Protein AF-A0A350ICM4-F1 (afdb_monomer)

Structure (mmCIF, N/CA/C/O backbone):
data_AF-A0A350ICM4-F1
#
_entry.id   AF-A0A350ICM4-F1
#
loop_
_atom_site.group_PDB
_atom_site.id
_atom_site.type_symbol
_atom_site.label_atom_id
_atom_site.label_alt_id
_atom_site.label_comp_id
_atom_site.label_asym_id
_atom_site.label_entity_id
_atom_site.label_seq_id
_atom_site.pdbx_PDB_ins_code
_atom_site.Cartn_x
_atom_site.Cartn_y
_atom_site.Cartn_z
_atom_site.occupancy
_atom_site.B_iso_or_equiv
_atom_site.auth_seq_id
_atom_site.auth_comp_id
_atom_site.auth_asym_id
_atom_site.auth_atom_id
_atom_site.pdbx_PDB_model_num
ATOM 1 N N . MET A 1 1 ? -28.868 -11.718 32.045 1.00 88.50 1 MET A N 1
ATOM 2 C CA . MET A 1 1 ? -27.814 -10.739 31.745 1.00 88.50 1 MET A CA 1
ATOM 3 C C . MET A 1 1 ? -28.045 -10.267 30.324 1.00 88.50 1 MET A C 1
ATOM 5 O O . MET A 1 1 ? -28.201 -11.115 29.454 1.00 88.50 1 MET A O 1
ATOM 9 N N . LYS A 1 2 ? -28.201 -8.962 30.110 1.00 96.75 2 LYS A N 1
ATOM 10 C CA . LYS A 1 2 ? -28.384 -8.350 28.793 1.00 96.75 2 LYS A CA 1
ATOM 11 C C . LYS A 1 2 ? -27.023 -7.956 28.236 1.00 96.75 2 LYS A C 1
ATOM 13 O O . LYS A 1 2 ? -26.330 -7.151 28.850 1.00 96.75 2 LYS A O 1
ATOM 18 N N . ARG A 1 3 ? -26.667 -8.511 27.084 1.00 98.44 3 ARG A N 1
ATOM 19 C CA . ARG A 1 3 ? -25.405 -8.256 26.385 1.00 98.44 3 ARG A CA 1
ATOM 20 C C . ARG A 1 3 ? -25.705 -7.605 25.042 1.00 98.44 3 ARG A C 1
ATOM 22 O O . ARG A 1 3 ? -26.717 -7.952 24.431 1.00 98.44 3 ARG A O 1
ATOM 29 N N . VAL A 1 4 ? -24.846 -6.695 24.596 1.00 98.69 4 VAL A N 1
ATOM 30 C CA . VAL A 1 4 ? -24.949 -6.078 23.267 1.00 98.69 4 VAL A CA 1
ATOM 31 C C . VAL A 1 4 ? -23.573 -5.899 22.640 1.00 98.69 4 VAL A C 1
ATOM 33 O O . VAL A 1 4 ? -22.632 -5.474 23.313 1.00 98.69 4 VAL A O 1
ATOM 36 N N . ILE A 1 5 ? -23.477 -6.194 21.345 1.00 98.75 5 ILE A N 1
ATOM 37 C CA . ILE A 1 5 ? -22.387 -5.753 20.473 1.00 98.75 5 ILE A CA 1
ATOM 38 C C . ILE A 1 5 ? -22.938 -4.638 19.590 1.00 98.75 5 ILE A C 1
ATOM 40 O O . ILE A 1 5 ? -24.036 -4.762 19.047 1.00 98.75 5 ILE A O 1
ATOM 44 N N . PHE A 1 6 ? -22.197 -3.547 19.426 1.00 98.50 6 PHE A N 1
ATOM 45 C CA . PHE A 1 6 ? -22.589 -2.503 18.490 1.00 98.50 6 PHE A CA 1
ATOM 46 C C . PHE A 1 6 ? -21.422 -1.963 17.672 1.00 98.50 6 PHE A C 1
ATOM 48 O O . PHE A 1 6 ? -20.265 -1.997 18.092 1.00 98.50 6 PHE A O 1
ATOM 55 N N . THR A 1 7 ? -21.757 -1.444 16.495 1.00 97.56 7 THR A N 1
ATOM 56 C CA . THR A 1 7 ? -20.834 -0.725 15.616 1.00 97.56 7 THR A CA 1
ATOM 57 C C . THR A 1 7 ? -21.505 0.529 15.063 1.00 97.56 7 THR A C 1
ATOM 59 O O . THR A 1 7 ? -22.733 0.675 15.114 1.00 97.56 7 THR A O 1
ATOM 62 N N . THR A 1 8 ? -20.692 1.448 14.559 1.00 94.19 8 THR A N 1
ATOM 63 C CA . THR A 1 8 ? -21.117 2.761 14.070 1.00 94.19 8 THR A CA 1
ATOM 64 C C . THR A 1 8 ? -20.475 3.034 12.722 1.00 94.19 8 THR A C 1
ATOM 66 O O . THR A 1 8 ? -19.279 2.781 12.558 1.00 94.19 8 THR A O 1
ATOM 69 N N . TYR A 1 9 ? -21.229 3.604 11.791 1.00 92.00 9 TYR A N 1
ATOM 70 C CA . TYR A 1 9 ? -20.679 4.119 10.544 1.00 92.00 9 TYR A CA 1
ATOM 71 C C . TYR A 1 9 ? -21.464 5.353 10.098 1.00 92.00 9 TYR A C 1
ATOM 73 O O . TYR A 1 9 ? -22.692 5.363 10.151 1.00 92.00 9 TYR A O 1
ATOM 81 N N . ASP A 1 10 ? -20.762 6.387 9.656 1.00 87.50 10 ASP A N 1
ATOM 82 C CA . ASP A 1 10 ? -21.366 7.610 9.139 1.00 87.50 10 ASP A CA 1
ATOM 83 C C . ASP A 1 10 ? -20.691 7.952 7.804 1.00 87.50 10 ASP A C 1
ATOM 85 O O . ASP A 1 10 ? -19.460 7.915 7.688 1.00 87.50 10 ASP A O 1
ATOM 89 N N . ASP A 1 11 ? -21.505 8.272 6.801 1.00 83.44 11 ASP A N 1
ATOM 90 C CA . ASP A 1 11 ? -21.058 8.697 5.479 1.00 83.44 11 ASP A CA 1
ATOM 91 C C . ASP A 1 11 ? -20.557 10.134 5.582 1.00 83.44 11 ASP A C 1
ATOM 93 O O . ASP A 1 11 ? -21.331 11.090 5.641 1.00 83.44 11 ASP A O 1
ATOM 97 N N . ILE A 1 12 ? -19.240 10.283 5.642 1.00 74.19 12 ILE A N 1
ATOM 98 C CA . ILE A 1 12 ? -18.583 11.583 5.752 1.00 74.19 12 ILE A CA 1
ATOM 99 C C . ILE A 1 12 ? -17.691 11.744 4.539 1.00 74.19 12 ILE A C 1
ATOM 101 O O . ILE A 1 12 ? -16.896 10.853 4.223 1.00 74.19 12 ILE A O 1
ATOM 105 N N . GLU A 1 13 ? -17.796 12.896 3.882 1.00 66.62 13 GLU A N 1
ATOM 106 C CA . GLU A 1 13 ? -16.831 13.285 2.864 1.00 66.62 13 GLU A CA 1
ATOM 107 C C . GLU A 1 13 ? -15.455 13.411 3.525 1.00 66.62 13 GLU A C 1
ATOM 109 O O . GLU A 1 13 ? -15.197 14.297 4.340 1.00 66.62 13 GLU A O 1
ATOM 114 N N . LYS A 1 14 ? -14.560 12.472 3.216 1.00 65.44 14 LYS A N 1
ATOM 115 C CA . LYS A 1 14 ? -13.170 12.563 3.655 1.00 65.44 14 LYS A CA 1
ATOM 116 C C . LYS A 1 14 ? -12.426 13.475 2.694 1.00 65.44 14 LYS A C 1
ATOM 118 O O . LYS A 1 14 ? -12.519 13.295 1.482 1.00 65.44 14 LYS A O 1
ATOM 123 N N . GLU A 1 15 ? -11.647 14.404 3.238 1.00 58.69 15 GLU A N 1
ATOM 124 C CA . GLU A 1 15 ? -10.724 15.204 2.435 1.00 58.69 15 GLU A CA 1
ATOM 125 C C . GLU A 1 15 ? -9.797 14.294 1.615 1.00 58.69 15 GLU A C 1
ATOM 127 O O . GLU A 1 15 ? -9.316 13.259 2.103 1.00 58.69 15 GLU A O 1
ATOM 132 N N . HIS A 1 16 ? -9.538 14.697 0.369 1.00 55.03 16 HIS A N 1
ATOM 133 C CA . HIS A 1 16 ? -8.522 14.073 -0.469 1.00 55.03 16 HIS A CA 1
ATOM 134 C C . HIS A 1 16 ? -7.163 14.189 0.224 1.00 55.03 16 HIS A C 1
ATOM 136 O O . HIS A 1 16 ? -6.683 15.290 0.488 1.00 55.03 16 HIS A O 1
ATOM 142 N N . ASP A 1 17 ? -6.539 13.055 0.536 1.00 61.69 17 ASP A N 1
ATOM 143 C CA . ASP A 1 17 ? -5.204 13.026 1.113 1.00 61.69 17 ASP A CA 1
ATOM 144 C C . ASP A 1 17 ? -4.137 12.844 0.033 1.00 61.69 17 ASP A C 1
ATOM 146 O O . ASP A 1 17 ? -4.328 12.131 -0.949 1.00 61.69 17 ASP A O 1
ATOM 150 N N . GLN A 1 18 ? -2.972 13.461 0.249 1.00 50.59 18 GLN A N 1
ATOM 151 C CA . GLN A 1 18 ? -1.823 13.425 -0.667 1.00 50.59 18 GLN A CA 1
ATOM 152 C C . GLN A 1 18 ? -1.371 11.994 -1.026 1.00 50.59 18 GLN A C 1
ATOM 154 O O . GLN A 1 18 ? -0.767 11.778 -2.072 1.00 50.59 18 GLN A O 1
ATOM 159 N N . TRP A 1 19 ? -1.673 11.017 -0.166 1.00 56.88 19 TRP A N 1
ATOM 160 C CA . TRP A 1 19 ? -1.297 9.608 -0.316 1.00 56.88 19 TRP A CA 1
ATOM 161 C C . TRP A 1 19 ? -2.463 8.708 -0.732 1.00 56.88 19 TRP A C 1
ATOM 163 O O . TRP A 1 19 ? -2.304 7.492 -0.791 1.00 56.88 19 TRP A O 1
ATOM 173 N N . SER A 1 20 ? -3.634 9.293 -1.001 1.00 66.06 20 SER A N 1
ATOM 174 C CA . SER A 1 20 ? -4.852 8.592 -1.420 1.00 66.06 20 SER A CA 1
ATOM 175 C C . SER A 1 20 ? -5.294 7.436 -0.506 1.00 66.06 20 SER A C 1
ATOM 177 O O . SER A 1 20 ? -6.079 6.569 -0.906 1.00 66.06 20 SER A O 1
ATOM 179 N N . ALA A 1 21 ? -4.825 7.408 0.743 1.00 68.94 21 ALA A N 1
ATOM 180 C CA . ALA A 1 21 ? -5.188 6.393 1.719 1.00 68.94 21 ALA A CA 1
ATOM 181 C C . ALA A 1 21 ? -6.651 6.555 2.152 1.00 68.94 21 ALA A C 1
ATOM 183 O O . ALA A 1 21 ? -7.325 5.558 2.421 1.00 68.94 21 ALA A O 1
ATOM 184 N N . ASN A 1 22 ? -7.176 7.786 2.161 1.00 80.19 22 ASN A N 1
ATOM 185 C CA . ASN A 1 22 ? -8.592 8.039 2.417 1.00 80.19 22 ASN A CA 1
ATOM 186 C C . ASN A 1 22 ? -9.475 7.521 1.279 1.00 80.19 22 ASN A C 1
ATOM 188 O O . ASN A 1 22 ? -10.556 6.997 1.561 1.00 80.19 22 ASN A O 1
ATOM 192 N N . TYR A 1 23 ? -9.013 7.625 0.026 1.00 86.00 23 TYR A N 1
ATOM 193 C CA . TYR A 1 23 ? -9.729 7.094 -1.134 1.00 86.00 23 TYR A CA 1
ATOM 194 C C . TYR A 1 23 ? -9.861 5.573 -1.035 1.00 86.00 23 TYR A C 1
ATOM 196 O O . TYR A 1 23 ? -10.979 5.066 -0.954 1.00 86.00 23 TYR A O 1
ATOM 204 N N . PHE A 1 24 ? -8.739 4.850 -0.920 1.00 90.75 24 PHE A N 1
ATOM 205 C CA . PHE A 1 24 ? -8.765 3.388 -0.809 1.00 90.75 24 PHE A CA 1
ATOM 206 C C . PHE A 1 24 ? -9.613 2.910 0.375 1.00 90.75 24 PHE A C 1
ATOM 208 O O . PHE A 1 24 ? -10.445 2.020 0.225 1.00 90.75 24 PHE A O 1
ATOM 215 N N . ALA A 1 25 ? -9.435 3.514 1.556 1.00 90.12 25 ALA A N 1
ATOM 216 C CA . ALA A 1 25 ? -10.177 3.116 2.748 1.00 90.12 25 ALA A CA 1
ATOM 217 C C . ALA A 1 25 ? -11.694 3.307 2.593 1.00 90.12 25 ALA A C 1
ATOM 219 O O . ALA A 1 25 ? -12.463 2.541 3.165 1.00 90.12 25 ALA A O 1
ATOM 220 N N . THR A 1 26 ? -12.127 4.332 1.859 1.00 90.44 26 THR A N 1
ATOM 221 C CA . THR A 1 26 ? -13.552 4.598 1.619 1.00 90.44 26 THR A CA 1
ATOM 222 C C . THR A 1 26 ? -14.121 3.617 0.605 1.00 90.44 26 THR A C 1
ATOM 224 O O . THR A 1 26 ? -15.107 2.952 0.902 1.00 90.44 26 THR A O 1
ATOM 227 N N . GLU A 1 27 ? -13.449 3.444 -0.532 1.00 93.25 27 GLU A N 1
ATOM 228 C CA . GLU A 1 27 ? -13.883 2.505 -1.568 1.00 93.25 27 GLU A CA 1
ATOM 229 C C . GLU A 1 27 ? -13.909 1.057 -1.059 1.00 93.25 27 GLU A C 1
ATOM 231 O O . GLU A 1 27 ? -14.878 0.345 -1.304 1.00 93.25 27 GLU A O 1
ATOM 236 N N . SER A 1 28 ? -12.908 0.654 -0.269 1.00 94.94 28 SER A N 1
ATOM 237 C CA . SER A 1 28 ? -12.851 -0.692 0.306 1.00 94.94 28 SER A CA 1
ATOM 238 C C . SER A 1 28 ? -13.970 -0.929 1.324 1.00 94.94 28 SER A C 1
ATOM 240 O O . SER A 1 28 ? -14.621 -1.971 1.305 1.00 94.94 28 SER A O 1
ATOM 242 N N . VAL A 1 29 ? -14.269 0.040 2.200 1.00 95.12 29 VAL A N 1
ATOM 243 C CA . VAL A 1 29 ? -15.425 -0.103 3.102 1.00 95.12 29 VAL A CA 1
ATOM 244 C C . VAL A 1 29 ? -16.727 -0.173 2.308 1.00 95.12 29 VAL A C 1
ATOM 246 O O . VAL A 1 29 ? -17.555 -1.013 2.634 1.00 95.12 29 VAL A O 1
ATOM 249 N N . ASN A 1 30 ? -16.891 0.635 1.258 1.00 95.00 30 ASN A N 1
ATOM 250 C CA . ASN A 1 30 ? -18.079 0.592 0.403 1.00 95.00 30 ASN A CA 1
ATOM 251 C C . ASN A 1 30 ? -18.241 -0.771 -0.286 1.00 95.00 30 ASN A C 1
ATOM 253 O O . ASN A 1 30 ? -19.344 -1.308 -0.327 1.00 95.00 30 ASN A O 1
ATOM 257 N N . GLU A 1 31 ? -17.152 -1.356 -0.789 1.00 96.50 31 GLU A N 1
ATOM 258 C CA . GLU A 1 31 ? -17.175 -2.668 -1.444 1.00 96.50 31 GLU A CA 1
ATOM 259 C C . GLU A 1 31 ? -17.567 -3.798 -0.479 1.00 96.50 31 GLU A C 1
ATOM 261 O O . GLU A 1 31 ? -18.327 -4.696 -0.846 1.00 96.50 31 GLU A O 1
ATOM 266 N N . TYR A 1 32 ? -17.075 -3.754 0.762 1.00 97.75 32 TYR A N 1
ATOM 267 C CA . TYR A 1 32 ? -17.296 -4.811 1.754 1.00 97.75 32 TYR A CA 1
ATOM 268 C C . TYR A 1 32 ? -18.386 -4.488 2.779 1.00 97.75 32 TYR A C 1
ATOM 270 O O . TYR A 1 32 ? -18.588 -5.282 3.699 1.00 97.75 32 TYR A O 1
ATOM 278 N N . PHE A 1 33 ? -19.100 -3.371 2.635 1.00 97.62 33 PHE A N 1
ATOM 279 C CA . PHE A 1 33 ? -20.002 -2.824 3.651 1.00 97.62 33 PHE A CA 1
ATOM 280 C C . PHE A 1 33 ? -20.973 -3.875 4.202 1.00 97.62 33 PHE A C 1
ATOM 282 O O . PHE A 1 33 ? -20.944 -4.193 5.392 1.00 97.62 33 PHE A O 1
ATOM 289 N N . ASP A 1 34 ? -21.754 -4.501 3.320 1.00 97.75 34 ASP A N 1
ATOM 290 C CA . ASP A 1 34 ? -22.758 -5.497 3.703 1.00 97.75 34 ASP A CA 1
ATOM 291 C C . ASP A 1 34 ? -22.134 -6.728 4.371 1.00 97.75 34 ASP A C 1
ATOM 293 O O . ASP A 1 34 ? -22.703 -7.291 5.307 1.00 97.75 34 ASP A O 1
ATOM 297 N N . ARG A 1 35 ? -20.938 -7.142 3.938 1.00 98.06 35 ARG A N 1
ATOM 298 C CA . ARG A 1 35 ? -20.228 -8.302 4.504 1.00 98.06 35 ARG A CA 1
ATOM 299 C C . ARG A 1 35 ? -19.641 -7.992 5.873 1.00 98.06 35 ARG A C 1
ATOM 301 O O . ARG A 1 35 ? -19.664 -8.851 6.748 1.00 98.06 35 ARG A O 1
ATOM 308 N N . LEU A 1 36 ? -19.149 -6.771 6.074 1.00 98.31 36 LEU A N 1
ATOM 309 C CA . LEU A 1 36 ? -18.655 -6.294 7.364 1.00 98.31 36 LEU A CA 1
ATOM 310 C C . LEU A 1 36 ? -19.781 -6.196 8.397 1.00 98.31 36 LEU A C 1
ATOM 312 O O . LEU A 1 36 ? -19.540 -6.503 9.565 1.00 98.31 36 LEU A O 1
ATOM 316 N N . ILE A 1 37 ? -20.986 -5.787 7.988 1.00 98.19 37 ILE A N 1
ATOM 317 C CA . ILE A 1 37 ? -22.172 -5.797 8.857 1.00 98.19 37 ILE A CA 1
ATOM 318 C C . ILE A 1 37 ? -22.631 -7.230 9.117 1.00 98.19 37 ILE A C 1
ATOM 320 O O . ILE A 1 37 ? -22.765 -7.617 10.277 1.00 98.19 37 ILE A O 1
ATOM 324 N N . SER A 1 38 ? -22.781 -8.037 8.063 1.00 98.19 38 SER A N 1
ATOM 325 C CA . SER A 1 38 ? -23.228 -9.432 8.175 1.00 98.19 38 SER A CA 1
ATOM 326 C C . SER A 1 38 ? -22.311 -10.255 9.078 1.00 98.19 38 SER A C 1
ATOM 328 O O . SER A 1 38 ? -22.803 -11.017 9.896 1.00 98.19 38 SER A O 1
ATOM 330 N N . ASN A 1 39 ? -20.989 -10.059 9.007 1.00 98.38 39 ASN A N 1
ATOM 331 C CA . ASN A 1 39 ? -20.032 -10.735 9.886 1.00 98.38 39 ASN A CA 1
ATOM 332 C C . ASN A 1 39 ? -20.280 -10.429 11.375 1.00 98.38 39 ASN A C 1
ATOM 334 O O . ASN A 1 39 ? -20.272 -11.338 12.204 1.00 98.38 39 ASN A O 1
ATOM 338 N N . LYS A 1 40 ? -20.526 -9.158 11.718 1.00 98.44 40 LYS A N 1
ATOM 339 C CA . LYS A 1 40 ? -20.795 -8.740 13.103 1.00 98.44 40 LYS A CA 1
ATOM 340 C C . LYS A 1 40 ? -22.162 -9.236 13.575 1.00 98.44 40 LYS A C 1
ATOM 342 O O . LYS A 1 40 ? -22.288 -9.691 14.710 1.00 98.44 40 LYS A O 1
ATOM 347 N N . GLU A 1 41 ? -23.167 -9.168 12.704 1.00 98.25 41 GLU A N 1
ATOM 348 C CA . GLU A 1 41 ? -24.522 -9.630 12.994 1.00 98.25 41 GLU A CA 1
ATOM 349 C C . GLU A 1 41 ? -24.583 -11.153 13.176 1.00 98.25 41 GLU A C 1
ATOM 351 O O . GLU A 1 41 ? -25.175 -11.629 14.143 1.00 98.25 41 GLU A O 1
ATOM 356 N N . GLU A 1 42 ? -23.939 -11.919 12.293 1.00 98.38 42 GLU A N 1
ATOM 357 C CA . GLU A 1 42 ? -23.845 -13.377 12.379 1.00 98.38 42 GLU A CA 1
ATOM 358 C C . GLU A 1 42 ? -23.143 -13.800 13.668 1.00 98.38 42 GLU A C 1
ATOM 360 O O . GLU A 1 42 ? -23.698 -14.597 14.429 1.00 98.38 42 GLU A O 1
ATOM 365 N N . TYR A 1 43 ? -21.976 -13.214 13.961 1.00 98.62 43 TYR A N 1
ATOM 366 C CA . TYR A 1 43 ? -21.252 -13.495 15.195 1.00 98.62 43 TYR A CA 1
ATOM 367 C C . TYR A 1 43 ? -22.121 -13.248 16.429 1.00 98.62 43 TYR A C 1
ATOM 369 O O . TYR A 1 43 ? -22.359 -14.165 17.215 1.00 98.62 43 TYR A O 1
ATOM 377 N N . ALA A 1 44 ? -22.646 -12.030 16.570 1.00 98.38 44 ALA A N 1
ATOM 378 C CA . ALA A 1 44 ? -23.425 -11.632 17.732 1.00 98.38 44 ALA A CA 1
ATOM 379 C C . ALA A 1 44 ? -24.725 -12.442 17.861 1.00 98.38 44 ALA A C 1
ATOM 381 O O . ALA A 1 44 ? -24.912 -13.156 18.847 1.00 98.38 44 ALA A O 1
ATOM 382 N N . ASN A 1 45 ? -25.610 -12.368 16.864 1.00 97.06 45 ASN A N 1
ATOM 383 C CA . ASN A 1 45 ? -26.964 -12.907 16.969 1.00 97.06 45 ASN A CA 1
ATOM 384 C C . ASN A 1 45 ? -26.989 -14.434 16.824 1.00 97.06 45 ASN A C 1
ATOM 386 O O . ASN A 1 45 ? -27.730 -15.100 17.548 1.00 97.06 45 ASN A O 1
ATOM 390 N N . SER A 1 46 ? -26.206 -14.991 15.893 1.00 95.69 46 SER A N 1
ATOM 391 C CA . SER A 1 46 ? -26.315 -16.406 15.508 1.00 95.69 46 SER A CA 1
ATOM 392 C C . SER A 1 46 ? -25.332 -17.305 16.250 1.00 95.69 46 SER A C 1
ATOM 394 O O . SER A 1 46 ? -25.722 -18.395 16.668 1.00 95.69 46 SER A O 1
ATOM 396 N N . LEU A 1 47 ? -24.082 -16.867 16.436 1.00 96.69 47 LEU A N 1
ATOM 397 C CA . LEU A 1 47 ? -23.042 -17.708 17.040 1.00 96.69 47 LEU A CA 1
ATOM 398 C C . LEU A 1 47 ? -23.032 -17.616 18.567 1.00 96.69 47 LEU A C 1
ATOM 400 O O . LEU A 1 47 ? -22.906 -18.640 19.238 1.00 96.69 47 LEU A O 1
ATOM 404 N N . ILE A 1 48 ? -23.212 -16.415 19.129 1.00 97.81 48 ILE A N 1
ATOM 405 C CA . ILE A 1 48 ? -23.066 -16.205 20.580 1.00 97.81 48 ILE A CA 1
ATOM 406 C C . ILE A 1 48 ? -24.353 -15.754 21.290 1.00 97.81 48 ILE A C 1
ATOM 408 O O . ILE A 1 48 ? -24.351 -15.618 22.515 1.00 97.81 48 ILE A O 1
ATOM 412 N N . ASN A 1 49 ? -25.460 -15.589 20.552 1.00 96.62 49 ASN A N 1
ATOM 413 C CA . ASN A 1 49 ? -26.790 -15.219 21.060 1.00 96.62 49 ASN A CA 1
ATOM 414 C C . ASN A 1 49 ? -26.788 -13.921 21.900 1.00 96.62 49 ASN A C 1
ATOM 416 O O . ASN A 1 49 ? -27.319 -13.853 23.013 1.00 96.62 49 ASN A O 1
ATOM 420 N N . VAL A 1 50 ? -26.158 -12.889 21.348 1.00 97.50 50 VAL A N 1
ATOM 421 C CA . VAL A 1 50 ? -26.029 -11.531 21.882 1.00 97.50 50 VAL A CA 1
ATOM 422 C C . VAL A 1 50 ? -26.669 -10.560 20.893 1.00 97.50 50 VAL A C 1
ATOM 424 O O . VAL A 1 50 ? -26.556 -10.747 19.689 1.00 97.50 50 VAL A O 1
ATOM 427 N N . GLU A 1 51 ? -27.336 -9.515 21.384 1.00 97.94 51 GLU A N 1
ATOM 428 C CA . GLU A 1 51 ? -27.971 -8.527 20.506 1.00 97.94 51 GLU A CA 1
ATOM 429 C C . GLU A 1 51 ? -26.921 -7.722 19.729 1.00 97.94 51 GLU A C 1
ATOM 431 O O . GLU A 1 51 ? -25.984 -7.182 20.323 1.00 97.94 51 GLU A O 1
ATOM 436 N N . PHE A 1 52 ? -27.105 -7.596 18.416 1.00 98.50 52 PHE A N 1
ATOM 437 C CA . PHE A 1 52 ? -26.333 -6.681 17.579 1.00 98.50 52 PHE A CA 1
ATOM 438 C C . PHE A 1 52 ? -27.090 -5.380 17.299 1.00 98.50 52 PHE A C 1
ATOM 440 O O . PHE A 1 52 ? -28.256 -5.405 16.901 1.00 98.50 52 PHE A O 1
ATOM 447 N N . LYS A 1 53 ? -26.411 -4.236 17.445 1.00 98.44 53 LYS A N 1
ATOM 448 C CA . LYS A 1 53 ? -26.925 -2.925 17.024 1.00 98.44 53 LYS A CA 1
ATOM 449 C C . LYS A 1 53 ? -25.985 -2.249 16.036 1.00 98.44 53 LYS A C 1
ATOM 451 O O . LYS A 1 53 ? -24.812 -2.028 16.331 1.00 98.44 53 LYS A O 1
ATOM 456 N N . PHE A 1 54 ? -26.529 -1.841 14.896 1.00 97.69 54 PHE A N 1
ATOM 457 C CA . PHE A 1 54 ? -25.819 -1.020 13.924 1.00 97.69 54 PHE A CA 1
ATOM 458 C C . PHE A 1 54 ? -26.387 0.400 13.900 1.00 97.69 54 PHE A C 1
ATOM 460 O O . PHE A 1 54 ? -27.581 0.596 13.673 1.00 97.69 54 PHE A O 1
ATOM 467 N N . PHE A 1 55 ? -25.525 1.384 14.143 1.00 95.75 55 PHE A N 1
ATOM 468 C CA . PHE A 1 55 ? -25.862 2.804 14.094 1.00 95.75 55 PHE A CA 1
ATOM 469 C C . PHE A 1 55 ? -25.278 3.416 12.819 1.00 95.75 55 PHE A C 1
ATOM 471 O O . PHE A 1 55 ? -24.065 3.598 12.720 1.00 95.75 55 PHE A O 1
ATOM 478 N N . TYR A 1 56 ? -26.145 3.70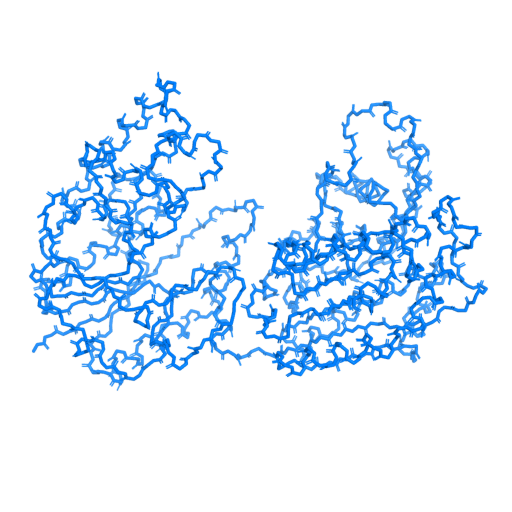5 11.846 1.00 93.69 56 TYR A N 1
ATOM 479 C CA . TYR A 1 56 ? -25.760 4.223 10.533 1.00 93.69 56 TYR A CA 1
ATOM 480 C C . TYR A 1 56 ? -26.299 5.635 10.305 1.00 93.69 56 TYR A C 1
ATOM 482 O O . TYR A 1 56 ? -27.516 5.838 10.354 1.00 93.69 56 TYR A O 1
ATOM 490 N N . ASN A 1 57 ? -25.417 6.604 10.039 1.00 90.19 57 ASN A N 1
ATOM 491 C CA . ASN A 1 57 ? -25.782 8.010 9.806 1.00 90.19 57 ASN A CA 1
ATOM 492 C C . ASN A 1 57 ? -26.635 8.626 10.935 1.00 90.19 57 ASN A C 1
ATOM 494 O O . ASN A 1 57 ? -27.546 9.435 10.697 1.00 90.19 57 ASN A O 1
ATOM 498 N N . THR A 1 58 ? -26.367 8.216 12.178 1.00 89.31 58 THR A N 1
ATOM 499 C CA . THR A 1 58 ? -27.077 8.684 13.378 1.00 89.31 58 THR A CA 1
ATOM 500 C C . THR A 1 58 ? -26.283 9.730 14.161 1.00 89.31 58 THR A C 1
ATOM 502 O O . THR A 1 58 ? -26.833 10.345 15.073 1.00 89.31 58 THR A O 1
ATOM 505 N N . MET A 1 59 ? -25.021 10.000 13.794 1.00 84.25 59 MET A N 1
ATOM 506 C CA . MET A 1 59 ? -24.192 11.018 14.453 1.00 84.25 59 MET A CA 1
ATOM 507 C C . MET A 1 59 ? -24.731 12.443 14.269 1.00 84.25 59 MET A C 1
ATOM 509 O O . MET A 1 59 ? -24.495 13.300 15.115 1.00 84.25 59 MET A O 1
ATOM 513 N N . LYS A 1 60 ? -25.509 12.707 13.212 1.00 71.38 60 LYS A N 1
ATOM 514 C CA . LYS A 1 60 ? -26.113 14.025 12.930 1.00 71.38 60 LYS A CA 1
ATOM 515 C C . LYS A 1 60 ? -26.902 14.631 14.101 1.00 71.38 60 LYS A C 1
ATOM 517 O O . LYS A 1 60 ? -26.988 15.851 14.195 1.00 71.38 60 LYS A O 1
ATOM 522 N N . ASP A 1 61 ? -27.424 13.793 14.998 1.00 64.94 61 ASP A N 1
ATOM 523 C CA . ASP A 1 61 ? -28.201 14.212 16.169 1.00 64.94 61 ASP A CA 1
ATOM 524 C C . ASP A 1 61 ? -27.331 14.431 17.432 1.00 64.94 61 ASP A C 1
ATOM 526 O O . ASP A 1 61 ? -27.836 14.814 18.487 1.00 64.94 61 ASP A O 1
ATOM 530 N N . PHE A 1 62 ? -26.017 14.199 17.342 1.00 72.38 62 PHE A N 1
ATOM 531 C CA . PHE A 1 62 ? -25.035 14.421 18.402 1.00 72.38 62 PHE A CA 1
ATOM 532 C C . PHE A 1 62 ? -24.378 15.787 18.199 1.00 72.38 62 PHE A C 1
ATOM 534 O O . PHE A 1 62 ? -23.632 15.962 17.246 1.00 72.38 62 PHE A O 1
ATOM 541 N N . ASP A 1 63 ? -24.650 16.776 19.049 1.00 67.00 63 ASP A N 1
ATOM 542 C CA . ASP A 1 63 ? -24.077 18.124 18.916 1.00 67.00 63 ASP A CA 1
ATOM 543 C C . ASP A 1 63 ? -22.938 18.331 19.922 1.00 67.00 63 ASP A C 1
ATOM 545 O O . ASP A 1 63 ? -23.162 18.422 21.130 1.00 67.00 63 ASP A O 1
ATOM 549 N N . VAL A 1 64 ? -21.699 18.353 19.426 1.00 63.88 64 VAL A N 1
ATOM 550 C CA . VAL A 1 64 ? -20.502 18.657 20.217 1.00 63.88 64 VAL A CA 1
ATOM 551 C C . VAL A 1 64 ? -19.684 19.675 19.444 1.00 63.88 64 VAL A C 1
ATOM 553 O O . VAL A 1 64 ? -19.331 19.428 18.287 1.00 63.88 64 VAL A O 1
ATOM 556 N N . ASP A 1 65 ? -19.365 20.788 20.105 1.00 58.72 65 ASP A N 1
ATOM 557 C CA . ASP A 1 65 ? -18.519 21.858 19.578 1.00 58.72 65 ASP A CA 1
ATOM 558 C C . ASP A 1 65 ? -17.076 21.351 19.410 1.00 58.72 65 ASP A C 1
ATOM 560 O O . ASP A 1 65 ? -16.224 21.449 20.294 1.00 58.72 65 ASP A O 1
ATOM 564 N N . THR A 1 66 ? -16.829 20.696 18.277 1.00 57.81 66 THR A N 1
ATOM 565 C CA . THR A 1 66 ? -15.509 20.247 17.839 1.00 57.81 66 THR A CA 1
ATOM 566 C C . THR A 1 66 ? -15.247 20.804 16.446 1.00 57.81 66 THR A C 1
ATOM 568 O O . THR A 1 66 ? -16.139 20.850 15.605 1.00 57.81 66 THR A O 1
ATOM 571 N N . GLN A 1 67 ? -14.008 21.220 16.182 1.00 51.78 67 GLN A N 1
ATOM 572 C CA . GLN A 1 67 ? -13.639 21.878 14.921 1.00 51.78 67 GLN A CA 1
ATOM 573 C C . GLN A 1 67 ? -13.628 20.936 13.695 1.00 51.78 67 GLN A C 1
ATOM 575 O O . GLN A 1 67 ? -13.416 21.417 12.588 1.00 51.78 67 GLN A O 1
ATOM 580 N N . LEU A 1 68 ? -13.806 19.614 13.867 1.00 60.56 68 LEU A N 1
ATOM 581 C CA . LEU A 1 68 ? -13.639 18.600 12.811 1.00 60.56 68 LEU A CA 1
ATOM 582 C C . LEU A 1 68 ? -14.712 17.495 12.907 1.00 60.56 68 LEU A C 1
ATOM 584 O O . LEU A 1 68 ? -14.783 16.786 13.913 1.00 60.56 68 LEU A O 1
ATOM 588 N N . GLU A 1 69 ? -15.483 17.267 11.837 1.00 57.66 69 GLU A N 1
ATOM 589 C CA . GLU A 1 69 ? -16.523 16.216 11.769 1.00 57.66 69 GLU A CA 1
ATOM 590 C C . GLU A 1 69 ? -15.972 14.789 11.957 1.00 57.66 69 GLU A C 1
ATOM 592 O O . GLU A 1 69 ? -16.603 13.935 12.587 1.00 57.66 69 GLU A O 1
ATOM 597 N N . PHE A 1 70 ? -14.747 14.523 11.494 1.00 57.31 70 PHE A N 1
ATOM 598 C CA . PHE A 1 70 ? -14.074 13.243 11.744 1.00 57.31 70 PHE A CA 1
ATOM 599 C C . PHE A 1 70 ? -13.847 12.994 13.243 1.00 57.31 70 PHE A C 1
ATOM 601 O O . PHE A 1 70 ? -14.028 11.879 13.740 1.00 57.31 70 PHE A O 1
ATOM 608 N N . THR A 1 71 ? -13.476 14.037 13.989 1.00 65.75 71 THR A N 1
ATOM 609 C CA . THR A 1 71 ? -13.328 13.956 15.446 1.00 65.75 71 THR A CA 1
ATOM 610 C C . THR A 1 71 ? -14.684 13.672 16.077 1.00 65.75 71 THR A C 1
ATOM 612 O O . THR A 1 71 ? -14.800 12.753 16.879 1.00 65.75 71 THR A O 1
ATOM 615 N N . LYS A 1 72 ? -15.735 14.368 15.636 1.00 72.25 72 LYS A N 1
ATOM 616 C CA . LYS A 1 72 ? -17.114 14.164 16.097 1.00 72.25 72 LYS A CA 1
ATOM 617 C C . LYS A 1 72 ? -17.579 12.703 15.982 1.00 72.25 72 LYS A C 1
ATOM 619 O O . LYS A 1 72 ? -18.135 12.159 16.934 1.00 72.25 72 LYS A O 1
ATOM 624 N N . THR A 1 73 ? -17.252 12.039 14.877 1.00 69.19 73 THR A N 1
ATOM 625 C CA . THR A 1 73 ? -17.578 10.619 14.624 1.00 69.19 73 THR A CA 1
ATOM 626 C C . THR A 1 73 ? -16.863 9.675 15.583 1.00 69.19 73 THR A C 1
ATOM 628 O O . THR A 1 73 ? -17.483 8.815 16.206 1.00 69.19 73 THR A O 1
ATOM 631 N N . ASN A 1 74 ? -15.560 9.883 15.786 1.00 73.50 74 ASN A N 1
ATOM 632 C CA . ASN A 1 74 ? -14.777 9.083 16.731 1.00 73.50 74 ASN A CA 1
ATOM 633 C C . ASN A 1 74 ? -15.193 9.293 18.195 1.00 73.50 74 ASN A C 1
ATOM 635 O O . ASN A 1 74 ? -14.917 8.443 19.039 1.00 73.50 74 ASN A O 1
ATOM 639 N N . LEU A 1 75 ? -15.849 10.410 18.515 1.00 80.50 75 LEU A N 1
ATOM 640 C CA . LEU A 1 75 ? -16.402 10.683 19.844 1.00 80.50 75 LEU A CA 1
ATOM 641 C C . LEU A 1 75 ? -17.804 10.074 20.016 1.00 80.50 75 LEU A C 1
ATOM 643 O O . LEU A 1 75 ? -18.166 9.656 21.118 1.00 80.50 75 LEU A O 1
ATOM 647 N N . TYR A 1 76 ? -18.579 9.985 18.932 1.00 87.75 76 TYR A N 1
ATOM 648 C CA . TYR A 1 76 ? -19.956 9.493 18.943 1.00 87.75 76 TYR A CA 1
ATOM 649 C C . TYR A 1 76 ? -20.073 8.043 19.441 1.00 87.75 76 TYR A C 1
ATOM 651 O O . TYR A 1 76 ? -20.983 7.725 20.209 1.00 87.75 76 TYR A O 1
ATOM 659 N N . LYS A 1 77 ? -19.097 7.179 19.127 1.00 91.94 77 LYS A N 1
ATOM 660 C CA . LYS A 1 77 ? -19.049 5.808 19.670 1.00 91.94 77 LYS A CA 1
ATOM 661 C C . LYS A 1 77 ? -19.041 5.757 21.199 1.00 91.94 77 LYS A C 1
ATOM 663 O O . LYS A 1 77 ? -19.723 4.919 21.786 1.00 91.94 77 LYS A O 1
ATOM 668 N N . HIS A 1 78 ? -18.336 6.676 21.864 1.00 93.50 78 HIS A N 1
ATOM 669 C CA . HIS A 1 78 ? -18.299 6.732 23.327 1.00 93.50 78 HIS A CA 1
ATOM 670 C C . HIS A 1 78 ? -19.631 7.215 23.915 1.00 93.50 78 HIS A C 1
ATOM 672 O O . HIS A 1 78 ? -20.041 6.727 24.969 1.00 93.50 78 HIS A O 1
ATOM 678 N N . HIS A 1 79 ? -20.329 8.128 23.228 1.00 92.00 79 HIS A N 1
ATOM 679 C CA . HIS A 1 79 ? -21.692 8.518 23.594 1.00 92.00 79 HIS A CA 1
ATOM 680 C C . HIS A 1 79 ? -22.642 7.314 23.539 1.00 92.00 79 HIS A C 1
ATOM 682 O O . HIS A 1 79 ? -23.293 7.003 24.536 1.00 92.00 79 HIS A O 1
ATOM 688 N N . LEU A 1 80 ? -22.660 6.587 22.419 1.00 95.38 80 LEU A N 1
ATOM 689 C CA . LEU A 1 80 ? -23.507 5.404 22.254 1.00 95.38 80 LEU A CA 1
ATOM 690 C C . LEU A 1 80 ? -23.180 4.299 23.262 1.00 95.38 80 LEU A C 1
ATOM 692 O O . LEU A 1 80 ? -24.094 3.713 23.841 1.00 95.38 80 LEU A O 1
ATOM 696 N N . MET A 1 81 ? -21.896 4.052 23.538 1.00 96.38 81 MET A N 1
ATOM 697 C CA . MET A 1 81 ? -21.484 3.077 24.553 1.00 96.38 81 MET A CA 1
ATOM 698 C C . MET A 1 81 ? -22.039 3.436 25.940 1.00 96.38 81 MET A C 1
ATOM 700 O O . MET A 1 81 ? -22.510 2.559 26.667 1.00 96.38 81 MET A O 1
ATOM 704 N N . ALA A 1 82 ? -22.023 4.724 26.300 1.00 95.38 82 ALA A N 1
ATOM 705 C CA . ALA A 1 82 ? -22.563 5.211 27.566 1.00 95.38 82 ALA A CA 1
ATOM 706 C C . ALA A 1 82 ? -24.097 5.098 27.638 1.00 95.38 82 ALA A C 1
ATOM 708 O O . ALA A 1 82 ? -24.625 4.721 28.687 1.00 95.38 82 ALA A O 1
ATOM 709 N N . GLU A 1 83 ? -24.812 5.382 26.544 1.00 95.94 83 GLU A N 1
ATOM 710 C CA . GLU A 1 83 ? -26.267 5.196 26.468 1.00 95.94 83 GLU A CA 1
ATOM 711 C C . GLU A 1 83 ? -26.652 3.716 26.585 1.00 95.94 83 GLU A C 1
ATOM 713 O O . GLU A 1 83 ? -27.485 3.359 27.418 1.00 95.94 83 GLU A O 1
ATOM 718 N N . LEU A 1 84 ? -25.984 2.828 25.843 1.00 98.00 84 LEU A N 1
ATOM 719 C CA . LEU A 1 84 ? -26.238 1.386 25.906 1.00 98.00 84 LEU A CA 1
ATOM 720 C C . LEU A 1 84 ? -25.937 0.805 27.292 1.00 98.00 84 LEU A C 1
ATOM 722 O O . LEU A 1 84 ? -26.690 -0.033 27.784 1.00 98.00 84 LEU A O 1
ATOM 726 N N . ALA A 1 85 ? -24.915 1.297 27.993 1.00 97.75 85 ALA A N 1
ATOM 727 C CA . ALA A 1 85 ? -24.632 0.873 29.364 1.00 97.75 85 ALA A CA 1
ATOM 728 C C . ALA A 1 85 ? -25.766 1.201 30.363 1.00 97.75 85 ALA A C 1
ATOM 730 O O . ALA A 1 85 ? -25.787 0.665 31.475 1.00 97.75 85 ALA A O 1
ATOM 731 N N . LYS A 1 86 ? -26.732 2.067 30.023 1.00 97.50 86 LYS A N 1
ATOM 732 C CA . LYS A 1 86 ? -27.925 2.296 30.861 1.00 97.50 86 LYS A CA 1
ATOM 733 C C . LYS A 1 86 ? -28.917 1.132 30.787 1.00 97.50 86 LYS A C 1
ATOM 735 O O . LYS A 1 86 ? -29.625 0.896 31.763 1.00 97.50 86 LYS A O 1
ATOM 740 N N . GLU A 1 87 ? -28.951 0.412 29.668 1.00 97.69 87 GLU A N 1
ATOM 741 C CA . GLU A 1 87 ? -29.948 -0.626 29.371 1.00 97.69 87 GLU A CA 1
ATOM 742 C C . GLU A 1 87 ? -29.390 -2.057 29.412 1.00 97.69 87 GLU A C 1
ATOM 744 O O . GLU A 1 87 ? -30.143 -2.998 29.691 1.00 97.69 87 GLU A O 1
ATOM 749 N N . TYR A 1 88 ? -28.092 -2.216 29.138 1.00 98.50 88 TYR A N 1
ATOM 750 C CA . TYR A 1 88 ? -27.394 -3.499 29.040 1.00 98.50 88 TYR A CA 1
ATOM 751 C C . TYR A 1 88 ? -26.423 -3.700 30.207 1.00 98.50 88 TYR A C 1
ATOM 753 O O . TYR A 1 88 ? -25.874 -2.744 30.754 1.00 98.50 88 TYR A O 1
ATOM 761 N N . ASP A 1 89 ? -26.217 -4.960 30.592 1.00 98.38 89 ASP A N 1
ATOM 762 C CA . ASP A 1 89 ? -25.310 -5.348 31.675 1.00 98.38 89 ASP A CA 1
ATOM 763 C C . ASP A 1 89 ? -23.852 -5.360 31.197 1.00 98.38 89 ASP A C 1
ATOM 765 O O . ASP A 1 89 ? -22.971 -4.900 31.922 1.00 98.38 89 ASP A O 1
ATOM 769 N N . GLU A 1 90 ? -23.609 -5.833 29.972 1.00 98.62 90 GLU A N 1
ATOM 770 C CA . GLU A 1 90 ? -22.296 -5.884 29.317 1.00 98.62 90 GLU A CA 1
ATOM 771 C C . GLU A 1 90 ? -22.418 -5.353 27.885 1.00 98.62 90 GLU A C 1
ATOM 773 O O . GLU A 1 90 ? -23.375 -5.665 27.170 1.00 98.62 90 GLU A O 1
ATOM 778 N N . VAL A 1 91 ? -21.462 -4.523 27.474 1.00 98.75 91 VAL A N 1
ATOM 779 C CA . VAL A 1 91 ? -21.480 -3.820 26.187 1.00 98.75 91 VAL A CA 1
ATOM 780 C C . VAL A 1 91 ? -20.126 -3.995 25.518 1.00 98.75 91 VAL A C 1
ATOM 782 O O . VAL A 1 91 ? -19.092 -3.766 26.148 1.00 98.75 91 VAL A O 1
ATOM 785 N N . MET A 1 92 ? -20.147 -4.357 24.239 1.00 98.69 92 MET A N 1
ATOM 786 C CA . MET A 1 92 ? -18.980 -4.393 23.367 1.00 98.69 92 MET A CA 1
ATOM 787 C C . MET A 1 92 ? -19.162 -3.414 22.210 1.00 98.69 92 MET A C 1
ATOM 789 O O . MET A 1 92 ? -20.171 -3.446 21.507 1.00 98.69 92 MET A O 1
ATOM 793 N N . TYR A 1 93 ? -18.163 -2.570 21.999 1.00 98.44 93 TYR A N 1
ATOM 794 C CA . TYR A 1 93 ? -18.003 -1.763 20.803 1.00 98.44 93 TYR A CA 1
ATOM 795 C C . TYR A 1 93 ? -16.955 -2.390 19.883 1.00 98.44 93 TYR A C 1
ATOM 797 O O . TYR A 1 93 ? -15.912 -2.839 20.366 1.00 98.44 93 TYR A O 1
ATOM 805 N N . VAL A 1 94 ? -17.211 -2.355 18.575 1.00 98.06 94 VAL A N 1
ATOM 806 C CA . VAL A 1 94 ? -16.222 -2.648 17.530 1.00 98.06 94 VAL A CA 1
ATOM 807 C C . VAL A 1 94 ? -16.286 -1.602 16.413 1.00 98.06 94 VAL A C 1
ATOM 809 O O . VAL A 1 94 ? -17.381 -1.242 15.968 1.00 98.06 94 VAL A O 1
ATOM 812 N N . ASP A 1 95 ? -15.131 -1.125 15.940 1.00 96.31 95 ASP A N 1
ATOM 813 C CA . ASP A 1 95 ? -15.036 -0.273 14.746 1.00 96.31 95 ASP A CA 1
ATOM 814 C C . ASP A 1 95 ? -15.552 -1.041 13.501 1.00 96.31 95 ASP A C 1
ATOM 816 O O . ASP A 1 95 ? -15.641 -2.276 13.468 1.00 96.31 95 ASP A O 1
ATOM 820 N N . MET A 1 96 ? -15.926 -0.310 12.445 1.00 95.56 96 MET A N 1
ATOM 821 C CA . MET A 1 96 ? -16.491 -0.903 11.223 1.00 95.56 96 MET A CA 1
ATOM 822 C C . MET A 1 96 ? -15.514 -1.863 10.517 1.00 95.56 96 MET A C 1
ATOM 824 O O . MET A 1 96 ? -15.934 -2.867 9.940 1.00 95.56 96 MET A O 1
ATOM 828 N N . ASP A 1 97 ? -14.215 -1.589 10.610 1.00 96.38 97 ASP A N 1
ATOM 829 C CA . ASP A 1 97 ? -13.106 -2.360 10.038 1.00 96.38 97 ASP A CA 1
ATOM 830 C C . ASP A 1 97 ? -12.623 -3.522 10.931 1.00 96.38 97 ASP A C 1
ATOM 832 O O . ASP A 1 97 ? -11.560 -4.102 10.693 1.00 96.38 97 ASP A O 1
ATOM 836 N N . VAL A 1 98 ? -13.415 -3.896 11.938 1.00 98.12 98 VAL A N 1
ATOM 837 C CA . VAL A 1 98 ? -13.210 -5.095 12.756 1.00 98.12 98 VAL A CA 1
ATOM 838 C C . VAL A 1 98 ? -13.997 -6.279 12.188 1.00 98.12 98 VAL A C 1
ATOM 840 O O . VAL A 1 98 ? -15.176 -6.154 11.845 1.00 98.12 98 VAL A O 1
ATOM 843 N N . ILE A 1 99 ? -13.351 -7.442 12.122 1.00 98.38 99 ILE A N 1
ATOM 844 C CA . ILE A 1 99 ? -13.909 -8.707 11.639 1.00 98.38 99 ILE A CA 1
ATOM 845 C C . ILE A 1 99 ? -13.767 -9.782 12.719 1.00 98.38 99 ILE A C 1
ATOM 847 O O . ILE A 1 99 ? -12.684 -9.989 13.269 1.00 98.38 99 ILE A O 1
ATOM 851 N N . PHE A 1 100 ? -14.855 -10.499 12.985 1.00 98.56 100 PHE A N 1
ATOM 852 C CA . PHE A 1 100 ? -14.872 -11.688 13.830 1.00 98.56 100 PHE A CA 1
ATOM 853 C C . PHE A 1 100 ? -14.489 -12.928 13.015 1.00 98.56 100 PHE A C 1
ATOM 855 O O . PHE A 1 100 ? -15.094 -13.205 11.979 1.00 98.56 100 PHE A O 1
ATOM 862 N N . ASN A 1 101 ? -13.506 -13.681 13.506 1.00 98.19 101 ASN A N 1
ATOM 863 C CA . ASN A 1 101 ? -13.002 -14.933 12.933 1.00 98.19 101 ASN A CA 1
ATOM 864 C C . ASN A 1 101 ? -13.163 -16.097 13.934 1.00 98.19 101 ASN A C 1
ATOM 866 O O . ASN A 1 101 ? -12.318 -16.981 14.048 1.00 98.19 101 ASN A O 1
ATOM 870 N N . THR A 1 102 ? -14.227 -16.066 14.735 1.00 97.75 102 THR A N 1
ATOM 871 C CA . THR A 1 102 ? -14.428 -17.022 15.824 1.00 97.75 102 THR A CA 1
ATOM 872 C C . THR A 1 102 ? -15.894 -17.319 16.064 1.00 97.75 102 THR A C 1
ATOM 874 O O . THR A 1 102 ? -16.765 -16.495 15.802 1.00 97.75 102 THR A O 1
ATOM 877 N N . GLU A 1 103 ? -16.149 -18.488 16.638 1.00 97.69 103 GLU A N 1
ATOM 878 C CA . GLU A 1 103 ? -17.451 -18.881 17.182 1.00 97.69 103 GLU A CA 1
ATOM 879 C C . GLU A 1 103 ? -17.480 -18.774 18.719 1.00 97.69 103 GLU A C 1
ATOM 881 O O . GLU A 1 103 ? -18.513 -18.994 19.350 1.00 97.69 103 GLU A O 1
ATOM 886 N N . LYS A 1 104 ? -16.345 -18.450 19.356 1.00 98.06 104 LYS A N 1
ATOM 887 C CA . LYS A 1 104 ? -16.247 -18.357 20.817 1.00 98.06 104 LYS A CA 1
ATOM 888 C C . LYS A 1 104 ? -16.957 -17.110 21.324 1.00 98.06 104 LYS A C 1
ATOM 890 O O . LYS A 1 104 ? -16.813 -16.025 20.762 1.00 98.06 104 LYS A O 1
ATOM 895 N N . ASN A 1 105 ? -17.663 -17.242 22.443 1.00 98.12 105 ASN A N 1
ATOM 896 C CA . ASN A 1 105 ? -18.334 -16.118 23.082 1.00 98.12 105 ASN A CA 1
ATOM 897 C C . ASN A 1 105 ? -17.334 -15.268 23.878 1.00 98.12 105 ASN A C 1
ATOM 899 O O . ASN A 1 105 ? -16.933 -15.630 24.982 1.00 98.12 105 ASN A O 1
ATOM 903 N N . VAL A 1 106 ? -16.970 -14.108 23.331 1.00 98.00 106 VAL A N 1
ATOM 904 C CA . VAL A 1 106 ? -16.017 -13.170 23.941 1.00 98.00 106 VAL A CA 1
ATOM 905 C C . VAL A 1 106 ? -16.428 -12.705 25.346 1.00 98.00 106 VAL A C 1
ATOM 907 O O . VAL A 1 106 ? -15.564 -12.503 26.194 1.00 98.00 106 VAL A O 1
ATOM 910 N N . PHE A 1 107 ? -17.731 -12.603 25.639 1.00 98.12 107 PHE A N 1
ATOM 911 C CA . PHE A 1 107 ? -18.228 -12.223 26.969 1.00 98.12 107 PHE A CA 1
ATOM 912 C C . PHE A 1 107 ? -18.011 -13.315 28.023 1.00 98.12 107 PHE A C 1
ATOM 914 O O . PHE A 1 107 ? -18.007 -13.016 29.214 1.00 98.12 107 PHE A O 1
ATOM 921 N N . ASP A 1 108 ? -17.870 -14.572 27.599 1.00 97.44 108 ASP A N 1
ATOM 922 C CA . ASP A 1 108 ? -17.619 -15.700 28.500 1.00 97.44 108 ASP A CA 1
ATOM 923 C C . ASP A 1 108 ? -16.116 -16.004 28.626 1.00 97.44 108 ASP A C 1
ATOM 925 O O . ASP A 1 108 ? -15.670 -16.537 29.641 1.00 97.44 108 ASP A O 1
ATOM 929 N N . GLU A 1 109 ? -15.333 -15.644 27.608 1.00 97.81 109 GLU A N 1
ATOM 930 C CA . GLU A 1 109 ? -13.884 -15.863 27.553 1.00 97.81 109 GLU A CA 1
ATOM 931 C C . GLU A 1 109 ? -13.080 -14.766 28.267 1.00 97.81 109 GLU A C 1
ATOM 933 O O . GLU A 1 109 ? -11.975 -15.021 28.752 1.00 97.81 109 GLU A O 1
ATOM 938 N N . LEU A 1 110 ? -13.616 -13.545 28.338 1.00 97.50 110 LEU A N 1
ATOM 939 C CA . LEU A 1 110 ? -12.988 -12.414 29.017 1.00 97.50 110 LEU A CA 1
ATOM 940 C C . LEU A 1 110 ? -13.582 -12.213 30.416 1.00 97.50 110 LEU A C 1
ATOM 942 O O . LEU A 1 110 ? -14.794 -12.109 30.591 1.00 97.50 110 LEU A O 1
ATOM 946 N N . ASP A 1 111 ? -12.726 -12.088 31.433 1.00 97.56 111 ASP A N 1
ATOM 947 C CA . ASP A 1 111 ? -13.167 -11.767 32.795 1.00 97.56 111 ASP A CA 1
ATOM 948 C C . ASP A 1 111 ? -13.498 -10.271 32.928 1.00 97.56 111 ASP A C 1
ATOM 950 O O . ASP A 1 111 ? -12.685 -9.462 33.385 1.00 97.56 111 ASP A O 1
ATOM 954 N N . LEU A 1 112 ? -14.716 -9.895 32.528 1.00 97.81 112 LEU A N 1
ATOM 955 C CA . LEU A 1 112 ? -15.197 -8.508 32.557 1.00 97.81 112 LEU A CA 1
ATOM 956 C C . LEU A 1 112 ? -15.388 -7.944 33.979 1.00 97.81 112 LEU A C 1
ATOM 958 O O . LEU A 1 112 ? -15.774 -6.787 34.127 1.00 97.81 112 LEU A O 1
ATOM 962 N N . SER A 1 113 ? -15.152 -8.731 35.042 1.00 96.94 113 SER A N 1
ATOM 963 C CA . SER A 1 113 ? -15.137 -8.213 36.420 1.00 96.94 113 SER A CA 1
ATOM 964 C C . SER A 1 113 ? -13.869 -7.430 36.763 1.00 96.94 113 SER A C 1
ATOM 966 O O . SER A 1 113 ? -13.849 -6.694 37.749 1.00 96.94 113 SER A O 1
ATOM 968 N N . LYS A 1 114 ? -12.820 -7.583 35.950 1.00 97.12 114 LYS A N 1
ATOM 969 C CA . LYS A 1 114 ? -11.529 -6.928 36.155 1.00 97.12 114 LYS A CA 1
ATOM 970 C C . LYS A 1 114 ? -11.448 -5.514 35.588 1.00 97.12 114 LYS A C 1
ATOM 972 O O . LYS A 1 114 ? -10.502 -4.804 35.903 1.00 97.12 114 LYS A O 1
ATOM 977 N N . GLY A 1 115 ? -12.424 -5.092 34.785 1.00 97.62 115 GLY A N 1
ATOM 978 C CA . GLY A 1 115 ? -12.443 -3.763 34.188 1.00 97.62 115 GLY A CA 1
ATOM 979 C C . GLY A 1 115 ? -12.888 -3.755 32.734 1.00 97.62 115 GLY A C 1
ATOM 980 O O . GLY A 1 115 ? -13.556 -4.671 32.253 1.00 97.62 115 GLY A O 1
ATOM 981 N N . ILE A 1 116 ? -12.515 -2.684 32.040 1.00 98.38 116 ILE A N 1
ATOM 982 C CA . ILE A 1 116 ? -12.685 -2.537 30.594 1.00 98.38 116 ILE A CA 1
ATOM 983 C C . ILE A 1 116 ? -11.591 -3.318 29.873 1.00 98.38 116 ILE A C 1
ATOM 985 O O . ILE A 1 116 ? -10.413 -3.043 30.061 1.00 98.38 116 ILE A O 1
ATOM 989 N N . HIS A 1 117 ? -11.969 -4.277 29.039 1.00 98.50 117 HIS A N 1
ATOM 990 C CA . HIS A 1 117 ? -11.026 -5.006 28.197 1.00 98.50 117 HIS A CA 1
ATOM 991 C C . HIS A 1 117 ? -10.765 -4.207 26.924 1.00 98.50 117 HIS A C 1
ATOM 993 O O . HIS A 1 117 ? -11.706 -3.801 26.232 1.00 98.50 117 HIS A O 1
ATOM 999 N N . ILE A 1 118 ? -9.486 -3.948 26.659 1.00 97.19 118 ILE A N 1
ATOM 1000 C CA . ILE A 1 118 ? -9.011 -3.113 25.554 1.00 97.19 118 ILE A CA 1
ATOM 1001 C C . ILE A 1 118 ? -7.605 -3.544 25.124 1.00 97.19 118 ILE A C 1
ATOM 1003 O O . ILE A 1 118 ? -6.882 -4.156 25.908 1.00 97.19 118 ILE A O 1
ATOM 1007 N N . GLN A 1 119 ? -7.181 -3.212 23.905 1.00 96.38 119 GLN A N 1
ATOM 1008 C CA . GLN A 1 119 ? -5.782 -3.369 23.491 1.00 96.38 119 GLN A CA 1
ATOM 1009 C C . GLN A 1 119 ? -5.005 -2.062 23.642 1.00 96.38 119 GLN A C 1
ATOM 1011 O O . GLN A 1 119 ? -5.567 -0.969 23.549 1.00 96.38 119 GLN A O 1
ATOM 1016 N N . VAL A 1 120 ? -3.692 -2.167 23.835 1.00 95.50 120 VAL A N 1
ATOM 1017 C CA . VAL A 1 120 ? -2.786 -1.016 23.875 1.00 95.50 120 VAL A CA 1
ATOM 1018 C C . VAL A 1 120 ? -1.777 -1.064 22.732 1.00 95.50 120 VAL A C 1
ATOM 1020 O O . VAL A 1 120 ? -1.426 -2.129 22.245 1.00 95.50 120 VAL A O 1
ATOM 1023 N N . GLN A 1 121 ? -1.290 0.105 22.328 1.00 93.81 121 GLN A N 1
ATOM 1024 C CA . GLN A 1 121 ? -0.251 0.284 21.303 1.00 93.81 121 GLN A CA 1
ATOM 1025 C C . GLN A 1 121 ? 0.972 1.008 21.882 1.00 93.81 121 GLN A C 1
ATOM 1027 O O . GLN A 1 121 ? 1.634 1.809 21.224 1.00 93.81 121 GLN A O 1
ATOM 1032 N N . THR A 1 122 ? 1.216 0.814 23.178 1.00 92.56 122 THR A N 1
ATOM 1033 C CA . THR A 1 122 ? 2.250 1.552 23.920 1.00 92.56 122 THR A CA 1
ATOM 1034 C C . THR A 1 122 ? 3.659 1.089 23.548 1.00 92.56 122 THR A C 1
ATOM 1036 O O . THR A 1 122 ? 4.610 1.855 23.658 1.00 92.56 122 THR A O 1
ATOM 1039 N N . ASP A 1 123 ? 3.794 -0.154 23.092 1.00 91.69 123 ASP A N 1
ATOM 1040 C CA . ASP A 1 123 ? 5.021 -0.746 22.556 1.00 91.69 123 ASP A CA 1
ATOM 1041 C C . ASP A 1 123 ? 5.493 -0.074 21.256 1.00 91.69 123 ASP A C 1
ATOM 1043 O O . ASP A 1 123 ? 6.680 -0.104 20.943 1.00 91.69 123 ASP A O 1
ATOM 1047 N N . GLU A 1 124 ? 4.590 0.602 20.544 1.00 89.88 124 GLU A N 1
ATOM 1048 C CA . GLU A 1 124 ? 4.896 1.364 19.328 1.00 89.88 124 GLU A CA 1
ATOM 1049 C C . GLU A 1 124 ? 5.379 2.795 19.597 1.00 89.88 124 GLU A C 1
ATOM 1051 O O . GLU A 1 124 ? 5.688 3.538 18.663 1.00 89.88 124 GLU A O 1
ATOM 1056 N N . VAL A 1 125 ? 5.412 3.223 20.861 1.00 91.44 125 VAL A N 1
ATOM 1057 C CA . VAL A 1 125 ? 5.906 4.551 21.226 1.00 91.44 125 VAL A CA 1
ATOM 1058 C C . VAL A 1 125 ? 7.422 4.578 21.037 1.00 91.44 125 VAL A C 1
ATOM 1060 O O . VAL A 1 125 ? 8.171 4.002 21.825 1.00 91.44 125 VAL A O 1
ATOM 1063 N N . THR A 1 126 ? 7.871 5.301 20.012 1.00 90.69 126 THR A N 1
ATOM 1064 C CA . THR A 1 126 ? 9.291 5.451 19.643 1.00 90.69 126 THR A CA 1
ATOM 1065 C C . THR A 1 126 ? 10.124 6.044 20.777 1.00 90.69 126 THR A C 1
ATOM 1067 O O . THR A 1 126 ? 11.222 5.572 21.071 1.00 90.69 126 THR A O 1
ATOM 1070 N N . SER A 1 127 ? 9.585 7.047 21.476 1.00 90.56 127 SER A N 1
ATOM 1071 C CA . SER A 1 127 ? 10.194 7.595 22.684 1.00 90.56 127 SER A CA 1
ATOM 1072 C C . SER A 1 127 ? 9.156 8.162 23.648 1.00 90.56 127 SER A C 1
ATOM 1074 O O . SER A 1 127 ? 8.310 8.982 23.289 1.00 90.56 127 SER A O 1
ATOM 1076 N N . LYS A 1 128 ? 9.293 7.788 24.928 1.00 92.00 128 LYS A N 1
ATOM 1077 C CA . LYS A 1 128 ? 8.522 8.343 26.054 1.00 92.00 128 LYS A CA 1
ATOM 1078 C C . LYS A 1 128 ? 9.036 9.707 26.540 1.00 92.00 128 LYS A C 1
ATOM 1080 O O . LYS A 1 128 ? 8.406 10.325 27.405 1.00 92.00 128 LYS A O 1
ATOM 1085 N N . TYR A 1 129 ? 10.172 10.173 26.020 1.00 89.06 129 TYR A N 1
ATOM 1086 C CA . TYR A 1 129 ? 10.790 11.464 26.339 1.00 89.06 129 TYR A CA 1
ATOM 1087 C C . TYR A 1 129 ? 10.694 12.419 25.151 1.00 89.06 129 TYR A C 1
ATOM 1089 O O . TYR A 1 129 ? 10.837 11.997 24.001 1.00 89.06 129 TYR A O 1
ATOM 1097 N N . ILE A 1 130 ? 10.490 13.708 25.431 1.00 82.50 130 ILE A N 1
ATOM 1098 C CA . ILE A 1 130 ? 10.301 14.724 24.387 1.00 82.50 130 ILE A CA 1
ATOM 1099 C C . ILE A 1 130 ? 11.572 14.917 23.556 1.00 82.50 130 ILE A C 1
ATOM 1101 O O . ILE A 1 130 ? 11.513 15.123 22.350 1.00 82.50 130 ILE A O 1
ATOM 1105 N N . GLU A 1 131 ? 12.739 14.793 24.190 1.00 83.19 131 GLU A N 1
ATOM 1106 C CA . GLU A 1 131 ? 14.035 14.957 23.538 1.00 83.19 131 GLU A CA 1
ATOM 1107 C C . GLU A 1 131 ? 14.280 13.869 22.484 1.00 83.19 131 GLU A C 1
ATOM 1109 O O . GLU A 1 131 ? 14.913 14.134 21.466 1.00 83.19 131 GLU A O 1
ATOM 1114 N N . GLY A 1 132 ? 13.740 12.664 22.703 1.00 81.94 132 GLY A N 1
ATOM 1115 C CA . GLY A 1 132 ? 13.869 11.544 21.771 1.00 81.94 132 GLY A CA 1
ATOM 1116 C C . GLY A 1 132 ? 13.041 11.697 20.496 1.00 81.94 132 GLY A C 1
ATOM 1117 O O . GLY A 1 132 ? 13.355 11.040 19.515 1.00 81.94 132 GLY A O 1
ATOM 1118 N N . VAL A 1 133 ? 12.038 12.583 20.480 1.00 82.81 133 VAL A N 1
ATOM 1119 C CA . VAL A 1 133 ? 11.144 12.770 19.320 1.00 82.81 133 VAL A CA 1
ATOM 1120 C C . VAL A 1 133 ? 11.379 14.096 18.584 1.00 82.81 133 VAL A C 1
ATOM 1122 O O . VAL A 1 133 ? 10.671 14.416 17.636 1.00 82.81 133 VAL A O 1
ATOM 1125 N N . MET A 1 134 ? 12.393 14.873 18.988 1.00 78.62 134 MET A N 1
ATOM 1126 C CA . MET A 1 134 ? 12.695 16.207 18.438 1.00 78.62 134 MET A CA 1
ATOM 1127 C C . MET A 1 134 ? 13.015 16.202 16.936 1.00 78.62 134 MET A C 1
ATOM 1129 O O . MET A 1 134 ? 12.750 17.185 16.247 1.00 78.62 134 MET A O 1
ATOM 1133 N N . PHE A 1 135 ? 13.580 15.103 16.437 1.00 74.38 135 PHE A N 1
ATOM 1134 C CA . PHE A 1 135 ? 13.978 14.938 15.035 1.00 74.38 135 PHE A CA 1
ATOM 1135 C C . PHE A 1 135 ? 13.146 13.878 14.303 1.00 74.38 135 PHE A C 1
ATOM 1137 O O . PHE A 1 135 ? 13.485 13.498 13.184 1.00 74.38 135 PHE A O 1
ATOM 1144 N N . GLU A 1 136 ? 12.073 13.388 14.927 1.00 74.31 136 GLU A N 1
ATOM 1145 C CA . GLU A 1 136 ? 11.170 12.418 14.315 1.00 74.31 136 GLU A CA 1
ATOM 1146 C C . GLU A 1 136 ? 10.056 13.139 13.550 1.00 74.31 136 GLU A C 1
ATOM 1148 O O . GLU A 1 136 ? 9.522 14.155 13.997 1.00 74.31 136 GLU A O 1
ATOM 1153 N N . ASN A 1 137 ? 9.671 12.599 12.393 1.00 68.69 137 ASN A N 1
ATOM 1154 C CA . ASN A 1 137 ? 8.467 13.047 11.704 1.00 68.69 137 ASN A CA 1
ATOM 1155 C C . ASN A 1 137 ? 7.254 12.322 12.303 1.00 68.69 137 ASN A C 1
ATOM 1157 O O . ASN A 1 137 ? 7.014 11.149 12.015 1.00 68.69 137 ASN A O 1
ATOM 1161 N N . ILE A 1 138 ? 6.515 13.003 13.179 1.00 73.62 138 ILE A N 1
ATOM 1162 C CA . ILE A 1 138 ? 5.421 12.399 13.942 1.00 73.62 138 ILE A CA 1
ATOM 1163 C C . ILE A 1 138 ? 4.089 12.708 13.259 1.00 73.62 138 ILE A C 1
ATOM 1165 O O . ILE A 1 138 ? 3.563 13.815 13.351 1.00 73.62 138 ILE A O 1
ATOM 1169 N N . GLY A 1 139 ? 3.510 11.709 12.596 1.00 73.44 139 GLY A N 1
ATOM 1170 C CA . GLY A 1 139 ? 2.179 11.840 12.004 1.00 73.44 139 GLY A CA 1
ATOM 1171 C C . GLY A 1 139 ? 1.061 11.914 13.053 1.00 73.44 139 GLY A C 1
ATOM 1172 O O . GLY A 1 139 ? 1.161 11.330 14.132 1.00 73.44 139 GLY A O 1
ATOM 1173 N N . ASN A 1 140 ? -0.067 12.539 12.698 1.00 72.31 140 ASN A N 1
ATOM 1174 C CA . ASN A 1 140 ? -1.228 12.705 13.590 1.00 72.31 140 ASN A CA 1
ATOM 1175 C C . ASN A 1 140 ? -1.801 11.380 14.133 1.00 72.31 140 ASN A C 1
ATOM 1177 O O . ASN A 1 140 ? -2.443 11.370 15.181 1.00 72.31 140 ASN A O 1
ATOM 1181 N N . ARG A 1 141 ? -1.595 10.255 13.436 1.00 75.81 141 ARG A N 1
ATOM 1182 C CA . ARG A 1 141 ? -2.056 8.918 13.859 1.00 75.81 141 ARG A CA 1
ATOM 1183 C C . ARG A 1 141 ? -1.022 8.138 14.686 1.00 75.81 141 ARG A C 1
ATOM 1185 O O . ARG A 1 141 ? -1.337 7.036 15.131 1.00 75.81 141 ARG A O 1
ATOM 1192 N N . SER A 1 142 ? 0.172 8.693 14.903 1.00 87.06 142 SER A N 1
ATOM 1193 C CA . SER A 1 142 ? 1.274 8.026 15.602 1.00 87.06 142 SER A CA 1
ATOM 1194 C C . SER A 1 142 ? 0.926 7.717 17.068 1.00 87.06 142 SER A C 1
ATOM 1196 O O . SER A 1 142 ? 0.500 8.630 17.785 1.00 87.06 142 SER A O 1
ATOM 1198 N N . PRO A 1 143 ? 1.155 6.479 17.552 1.00 91.75 143 PRO A N 1
ATOM 1199 C CA . PRO A 1 143 ? 1.088 6.148 18.976 1.00 91.75 143 PRO A CA 1
ATOM 1200 C C . PRO A 1 143 ? 1.958 7.063 19.846 1.00 91.75 143 PRO A C 1
ATOM 1202 O O . PRO A 1 143 ? 1.536 7.451 20.932 1.00 91.75 143 PRO A O 1
ATOM 1205 N N . THR A 1 144 ? 3.117 7.502 19.342 1.00 92.50 144 THR A N 1
ATOM 1206 C CA . THR A 1 144 ? 3.999 8.448 20.038 1.00 92.50 144 THR A CA 1
ATOM 1207 C C . THR A 1 144 ? 3.305 9.783 20.311 1.00 92.50 144 THR A C 1
ATOM 1209 O O . THR A 1 144 ? 3.322 10.257 21.446 1.00 92.50 144 THR A O 1
ATOM 1212 N N . LEU A 1 145 ? 2.639 10.381 19.313 1.00 92.12 145 LEU A N 1
ATOM 1213 C CA . LEU A 1 145 ? 1.894 11.630 19.524 1.00 92.12 145 LEU A CA 1
ATOM 1214 C C . LEU A 1 145 ? 0.780 11.430 20.553 1.00 92.12 145 LEU A C 1
ATOM 1216 O O . LEU A 1 145 ? 0.622 12.244 21.463 1.00 92.12 145 LEU A O 1
ATOM 1220 N N . LYS A 1 146 ? 0.040 10.322 20.426 1.00 94.38 146 LYS A N 1
ATOM 1221 C CA . LYS A 1 146 ? -1.078 9.998 21.315 1.00 94.38 146 LYS A CA 1
ATOM 1222 C C . LYS A 1 146 ? -0.627 9.853 22.767 1.00 94.38 146 LYS A C 1
ATOM 1224 O O . LYS A 1 146 ? -1.278 10.407 23.651 1.00 94.38 146 LYS A O 1
ATOM 1229 N N . TYR A 1 147 ? 0.497 9.169 22.993 1.00 96.12 147 TYR A N 1
ATOM 1230 C CA . TYR A 1 147 ? 1.121 8.996 24.304 1.00 96.12 147 TYR A CA 1
ATOM 1231 C C . TYR A 1 147 ? 1.498 10.335 24.944 1.00 96.12 147 TYR A C 1
ATOM 1233 O O . TYR A 1 147 ? 1.222 10.553 26.123 1.00 96.12 147 TYR A O 1
ATOM 1241 N N . HIS A 1 148 ? 2.117 11.242 24.179 1.00 94.50 148 HIS A N 1
ATOM 1242 C CA . HIS A 1 148 ? 2.564 12.534 24.710 1.00 94.50 148 HIS A CA 1
ATOM 1243 C C . HIS A 1 148 ? 1.410 13.499 25.002 1.00 94.50 148 HIS A C 1
ATOM 1245 O O . HIS A 1 148 ? 1.462 14.184 26.022 1.00 94.50 148 HIS A O 1
ATOM 1251 N N . ILE A 1 149 ? 0.337 13.493 24.197 1.00 94.94 149 ILE A N 1
ATOM 1252 C CA . ILE A 1 149 ? -0.898 14.233 24.521 1.00 94.94 149 ILE A CA 1
ATOM 1253 C C . ILE A 1 149 ? -1.432 13.774 25.886 1.00 94.94 149 ILE A C 1
ATOM 1255 O O . ILE A 1 149 ? -1.677 14.601 26.763 1.00 94.94 149 ILE A O 1
ATOM 1259 N N . THR A 1 150 ? -1.569 12.460 26.090 1.00 97.12 150 THR A N 1
ATOM 1260 C CA . THR A 1 150 ? -2.041 11.885 27.360 1.00 97.12 150 THR A CA 1
ATOM 1261 C C . THR A 1 150 ? -1.099 12.209 28.516 1.00 97.12 150 THR A C 1
ATOM 1263 O O . THR A 1 150 ? -1.545 12.604 29.590 1.00 97.12 150 THR A O 1
ATOM 1266 N N . LYS A 1 151 ? 0.212 12.084 28.299 1.00 96.19 151 LYS A N 1
ATOM 1267 C CA . LYS A 1 151 ? 1.240 12.358 29.305 1.00 96.19 151 LYS A CA 1
ATOM 1268 C C . LYS A 1 151 ? 1.188 13.795 29.801 1.00 96.19 151 LYS A C 1
ATOM 1270 O O . LYS A 1 151 ? 1.249 14.018 31.007 1.00 96.19 151 LYS A O 1
ATOM 1275 N N . ASP A 1 152 ? 1.054 14.759 28.895 1.00 94.56 152 ASP A N 1
ATOM 1276 C CA . ASP A 1 152 ? 0.918 16.164 29.273 1.00 94.56 152 ASP A CA 1
ATOM 1277 C C . ASP A 1 152 ? -0.412 16.421 30.012 1.00 94.56 152 ASP A C 1
ATOM 1279 O O . ASP A 1 152 ? -0.425 17.157 30.996 1.00 94.56 152 ASP A O 1
ATOM 1283 N N . LEU A 1 153 ? -1.516 15.765 29.621 1.00 96.56 153 LEU A N 1
ATOM 1284 C CA . LEU A 1 153 ? -2.786 15.840 30.365 1.00 96.56 153 LEU A CA 1
ATOM 1285 C C . LEU A 1 153 ? -2.689 15.266 31.791 1.00 96.56 153 LEU A C 1
ATOM 1287 O O . LEU A 1 153 ? -3.431 15.710 32.673 1.00 96.56 153 LEU A O 1
ATOM 1291 N N . LEU A 1 154 ? -1.790 14.306 32.017 1.00 97.00 154 LEU A N 1
ATOM 1292 C CA . LEU A 1 154 ? -1.480 13.694 33.317 1.00 97.00 154 LEU A CA 1
ATOM 1293 C C . LEU A 1 154 ? -0.350 14.412 34.073 1.00 97.00 154 LEU A C 1
ATOM 1295 O O . LEU A 1 154 ? 0.234 13.832 34.988 1.00 97.00 154 LEU A O 1
ATOM 1299 N N . ASP A 1 155 ? 0.011 15.635 33.676 1.00 94.38 155 ASP A N 1
ATOM 1300 C CA . ASP A 1 155 ? 1.092 16.414 34.290 1.00 94.38 155 ASP A CA 1
ATOM 1301 C C . ASP A 1 155 ? 2.437 15.650 34.336 1.00 94.38 155 ASP A C 1
ATOM 1303 O O . ASP A 1 155 ? 3.219 15.747 35.284 1.00 94.38 155 ASP A O 1
ATOM 1307 N N . GLY A 1 156 ? 2.715 14.868 33.285 1.00 92.50 156 GLY A N 1
ATOM 1308 C CA . GLY A 1 156 ? 3.941 14.085 33.112 1.00 92.50 156 GLY A CA 1
ATOM 1309 C C . GLY A 1 156 ? 3.840 12.610 33.516 1.00 92.50 156 GLY A C 1
ATOM 1310 O O . GLY A 1 156 ? 4.837 11.892 33.382 1.00 92.50 156 GLY A O 1
ATOM 1311 N N . GLY A 1 157 ? 2.672 12.151 33.977 1.00 94.50 157 GLY A N 1
ATOM 1312 C CA . GLY A 1 157 ? 2.413 10.748 34.311 1.00 94.50 157 GLY A CA 1
ATOM 1313 C C . GLY A 1 157 ? 2.611 9.788 33.129 1.00 94.50 157 GLY A C 1
ATOM 1314 O O . GLY A 1 157 ? 2.317 10.117 31.978 1.00 94.50 157 GLY A O 1
ATOM 1315 N N . ASP A 1 158 ? 3.129 8.587 33.410 1.00 94.62 158 ASP A N 1
ATOM 1316 C CA . ASP A 1 158 ? 3.166 7.511 32.409 1.00 94.62 158 ASP A CA 1
ATOM 1317 C C . ASP A 1 158 ? 1.737 7.039 32.094 1.00 94.62 158 ASP A C 1
ATOM 1319 O O . ASP A 1 158 ? 0.828 7.223 32.903 1.00 94.62 158 ASP A O 1
ATOM 1323 N N . ASN A 1 159 ? 1.534 6.474 30.907 1.00 96.44 159 ASN A N 1
ATOM 1324 C CA . ASN A 1 159 ? 0.221 6.031 30.443 1.00 96.44 159 ASN A CA 1
ATOM 1325 C C . ASN A 1 159 ? 0.335 4.914 29.406 1.00 96.44 159 ASN A C 1
ATOM 1327 O O . ASN A 1 159 ? 1.405 4.685 28.834 1.00 96.44 159 ASN A O 1
ATOM 1331 N N . HIS A 1 160 ? -0.790 4.260 29.133 1.00 96.81 160 HIS A N 1
ATOM 1332 C CA . HIS A 1 160 ? -0.937 3.419 27.954 1.00 96.81 160 HIS A CA 1
ATOM 1333 C C . HIS A 1 160 ? -1.624 4.165 26.811 1.00 96.81 160 HIS A C 1
ATOM 1335 O O . HIS A 1 160 ? -2.541 4.948 27.033 1.00 96.81 160 HIS A O 1
ATOM 1341 N N . VAL A 1 161 ? -1.226 3.859 25.575 1.00 96.00 161 VAL A N 1
ATOM 1342 C CA . VAL A 1 161 ? -1.956 4.272 24.368 1.00 96.00 161 VAL A CA 1
ATOM 1343 C C . VAL A 1 161 ? -3.048 3.245 24.105 1.00 96.00 161 VAL A C 1
ATOM 1345 O O . VAL A 1 161 ? -2.772 2.189 23.539 1.00 96.00 161 VAL A O 1
ATOM 1348 N N . MET A 1 162 ? -4.270 3.519 24.555 1.00 96.25 162 MET A N 1
ATOM 1349 C CA . MET A 1 162 ? -5.385 2.575 24.465 1.00 96.25 162 MET A CA 1
ATOM 1350 C C . MET A 1 162 ? -6.087 2.655 23.104 1.00 96.25 162 MET A C 1
ATOM 1352 O O . MET A 1 162 ? -6.634 3.699 22.743 1.00 96.25 162 MET A O 1
ATOM 1356 N N . ASN A 1 163 ? -6.097 1.549 22.356 1.00 95.00 163 ASN A N 1
ATOM 1357 C CA . ASN A 1 163 ? -6.777 1.459 21.067 1.00 95.00 163 ASN A CA 1
ATOM 1358 C C . ASN A 1 163 ? -8.290 1.355 21.281 1.00 95.00 163 ASN A C 1
ATOM 1360 O O . ASN A 1 163 ? -8.776 0.414 21.899 1.00 95.00 163 ASN A O 1
ATOM 1364 N N . THR A 1 164 ? -9.051 2.297 20.732 1.00 94.06 164 THR A N 1
ATOM 1365 C CA . THR A 1 164 ? -10.512 2.359 20.953 1.00 94.06 164 THR A CA 1
ATOM 1366 C C . THR A 1 164 ? -11.320 1.638 19.875 1.00 94.06 164 THR A C 1
ATOM 1368 O O . THR A 1 164 ? -12.532 1.849 19.779 1.00 94.06 164 THR A O 1
ATOM 1371 N N . GLY A 1 165 ? -10.672 0.827 19.033 1.00 94.31 165 GLY A N 1
ATOM 1372 C CA . GLY A 1 165 ? -11.344 0.094 17.962 1.00 94.31 165 GLY A CA 1
ATOM 1373 C C . GLY A 1 165 ? -12.095 -1.142 18.439 1.00 94.31 165 GLY A C 1
ATOM 1374 O O . GLY A 1 165 ? -13.035 -1.576 17.782 1.00 94.31 165 GLY A O 1
ATOM 1375 N N . ILE A 1 166 ? -11.739 -1.673 19.610 1.00 97.50 166 ILE A N 1
ATOM 1376 C CA . ILE A 1 166 ? -12.503 -2.703 20.316 1.00 97.50 166 ILE A CA 1
ATOM 1377 C C . ILE A 1 166 ? -12.512 -2.345 21.796 1.00 97.50 166 ILE A C 1
ATOM 1379 O O . ILE A 1 166 ? -11.463 -2.093 22.383 1.00 97.50 166 ILE A O 1
ATOM 1383 N N . MET A 1 167 ? -13.697 -2.305 22.399 1.00 97.81 167 MET A N 1
ATOM 1384 C CA . MET A 1 167 ? -13.852 -2.074 23.836 1.00 97.81 167 MET A CA 1
ATOM 1385 C C . MET A 1 167 ? -14.987 -2.941 24.359 1.00 97.81 167 MET A C 1
ATOM 1387 O O . MET A 1 167 ? -16.102 -2.845 23.852 1.00 97.81 167 MET A O 1
ATOM 1391 N N . ILE A 1 168 ? -14.744 -3.747 25.390 1.00 98.56 168 ILE A N 1
ATOM 1392 C CA . ILE A 1 168 ? -15.777 -4.591 26.005 1.00 98.56 168 ILE A CA 1
ATOM 1393 C C . ILE A 1 168 ? -15.717 -4.504 27.524 1.00 98.56 168 ILE A C 1
ATOM 1395 O O . ILE A 1 168 ? -14.651 -4.583 28.128 1.00 98.56 168 ILE A O 1
ATOM 1399 N N . ALA A 1 169 ? -16.868 -4.288 28.159 1.00 98.38 169 ALA A N 1
ATOM 1400 C CA . ALA A 1 169 ? -16.927 -4.095 29.602 1.00 98.38 169 ALA A CA 1
ATOM 1401 C C . ALA A 1 169 ? -18.329 -4.310 30.175 1.00 98.38 169 ALA A C 1
ATOM 1403 O O . ALA A 1 169 ? -19.342 -4.205 29.478 1.00 98.38 169 ALA A O 1
ATOM 1404 N N . LYS A 1 170 ? -18.390 -4.493 31.497 1.00 98.50 170 LYS A N 1
ATOM 1405 C CA . LYS A 1 170 ? -19.627 -4.317 32.261 1.00 98.50 170 LYS A CA 1
ATOM 1406 C C . LYS A 1 170 ? -20.056 -2.855 32.286 1.00 98.50 170 LYS A C 1
ATOM 1408 O O . LYS A 1 170 ? -19.235 -1.939 32.387 1.00 98.50 170 LYS A O 1
ATOM 1413 N N . SER A 1 171 ? -21.365 -2.635 32.317 1.00 98.00 171 SER A N 1
ATOM 1414 C CA . SER A 1 171 ? -21.955 -1.299 32.396 1.00 98.00 171 SER A CA 1
ATOM 1415 C C . SER A 1 171 ? -21.501 -0.499 33.616 1.00 98.00 171 SER A C 1
ATOM 1417 O O . SER A 1 171 ? -21.414 0.724 33.538 1.00 98.00 171 SER A O 1
ATOM 1419 N N . GLU A 1 172 ? -21.175 -1.163 34.729 1.00 97.38 172 GLU A N 1
ATOM 1420 C CA . GLU A 1 172 ? -20.651 -0.515 35.936 1.00 97.38 172 GLU A CA 1
ATOM 1421 C C . GLU A 1 172 ? -19.293 0.166 35.711 1.00 97.38 172 GLU A C 1
ATOM 1423 O O . GLU A 1 172 ? -19.054 1.231 36.278 1.00 97.38 172 GLU A O 1
ATOM 1428 N N . HIS A 1 173 ? -18.433 -0.394 34.854 1.00 98.00 173 HIS A N 1
ATOM 1429 C CA . HIS A 1 173 ? -17.158 0.212 34.466 1.00 98.00 173 HIS A CA 1
ATOM 1430 C C . HIS A 1 173 ? -17.372 1.313 33.421 1.00 98.00 173 HIS A C 1
ATOM 1432 O O . HIS A 1 173 ? -16.843 2.412 33.565 1.00 98.00 173 HIS A O 1
ATOM 1438 N N . ILE A 1 174 ? -18.239 1.081 32.429 1.00 97.94 174 ILE A N 1
ATOM 1439 C CA . ILE A 1 174 ? -18.536 2.065 31.368 1.00 97.94 174 ILE A CA 1
ATOM 1440 C C . ILE A 1 174 ? -19.112 3.365 31.946 1.00 97.94 174 ILE A C 1
ATOM 1442 O O . ILE A 1 174 ? -18.726 4.463 31.545 1.00 97.94 174 ILE A O 1
ATOM 1446 N N . LYS A 1 175 ? -19.995 3.264 32.948 1.00 97.31 175 LYS A N 1
ATOM 1447 C CA . LYS A 1 175 ? -20.596 4.426 33.629 1.00 97.31 175 LYS A CA 1
ATOM 1448 C C . LYS A 1 175 ? -19.573 5.307 34.356 1.00 97.31 175 LYS A C 1
ATOM 1450 O O . LYS A 1 175 ? -19.883 6.459 34.650 1.00 97.31 175 LYS A O 1
ATOM 1455 N N . GLN A 1 176 ? -18.371 4.800 34.638 1.00 97.81 176 GLN A N 1
ATOM 1456 C CA . GLN A 1 176 ? -17.296 5.571 35.271 1.00 97.81 176 GLN A CA 1
ATOM 1457 C C . GLN A 1 176 ? -16.543 6.455 34.271 1.00 97.81 176 GLN A C 1
ATOM 1459 O O . GLN A 1 176 ? -15.977 7.469 34.678 1.00 97.81 176 GLN A O 1
ATOM 1464 N N . ILE A 1 177 ? -16.567 6.120 32.973 1.00 96.44 177 ILE A N 1
ATOM 1465 C CA . ILE A 1 177 ? -15.814 6.835 31.928 1.00 96.44 177 ILE A CA 1
ATOM 1466 C C . ILE A 1 177 ? -16.326 8.265 31.768 1.00 96.44 177 ILE A C 1
ATOM 1468 O O . ILE A 1 177 ? -15.528 9.187 31.621 1.00 96.44 177 ILE A O 1
ATOM 1472 N N . LYS A 1 178 ? -17.653 8.466 31.803 1.00 94.25 178 LYS A N 1
ATOM 1473 C CA . LYS A 1 178 ? -18.292 9.793 31.687 1.00 94.25 178 LYS A CA 1
ATOM 1474 C C . LYS A 1 178 ? -17.681 10.653 30.571 1.00 94.25 178 LYS A C 1
ATOM 1476 O O . LYS A 1 178 ? -17.465 11.851 30.738 1.00 94.25 178 LYS A O 1
ATOM 1481 N N . PHE A 1 179 ? -17.374 10.012 29.441 1.00 91.50 179 PHE A N 1
ATOM 1482 C CA . PHE A 1 179 ? -16.517 10.575 28.400 1.00 91.50 179 PHE A CA 1
ATOM 1483 C C . PHE A 1 179 ? -17.035 11.934 27.916 1.00 91.50 179 PHE A C 1
ATOM 1485 O O . PHE A 1 179 ? -16.297 12.911 27.904 1.00 91.50 179 PHE A O 1
ATOM 1492 N N . ILE A 1 180 ? -18.333 12.011 27.602 1.00 87.31 180 ILE A N 1
ATOM 1493 C CA . ILE A 1 180 ? -18.980 13.230 27.098 1.00 87.31 180 ILE A CA 1
ATOM 1494 C C . ILE A 1 180 ? -19.006 14.349 28.147 1.00 87.31 180 ILE A C 1
ATOM 1496 O O . ILE A 1 180 ? -18.792 15.505 27.803 1.00 87.31 180 ILE A O 1
ATOM 1500 N N . GLU A 1 181 ? -19.219 14.020 29.425 1.00 90.00 181 GLU A N 1
ATOM 1501 C CA . GLU A 1 181 ? -19.235 15.012 30.512 1.00 90.00 181 GLU A CA 1
ATOM 1502 C C . GLU A 1 181 ? -17.850 15.644 30.723 1.00 90.00 181 GLU A C 1
ATOM 1504 O O . GLU A 1 181 ? -17.751 16.830 31.031 1.00 90.00 181 GLU A O 1
ATOM 1509 N N . ARG A 1 182 ? -16.779 14.857 30.556 1.00 93.00 182 ARG A N 1
ATOM 1510 C CA . ARG A 1 182 ? -15.388 15.295 30.758 1.00 93.00 182 ARG A CA 1
ATOM 1511 C C . ARG A 1 182 ? -14.774 15.954 29.519 1.00 93.00 182 ARG A C 1
ATOM 1513 O O . ARG A 1 182 ? -13.821 16.716 29.643 1.00 93.00 182 ARG A O 1
ATOM 1520 N N . LEU A 1 183 ? -15.303 15.669 28.332 1.00 89.12 183 LEU A N 1
ATOM 1521 C CA . LEU A 1 183 ? -14.709 16.061 27.055 1.00 89.12 183 LEU A CA 1
ATOM 1522 C C . LEU A 1 183 ? -14.448 17.577 26.902 1.00 89.12 183 LEU A C 1
ATOM 1524 O O . LEU A 1 183 ? -13.333 17.912 26.496 1.00 89.12 183 LEU A O 1
ATOM 1528 N N . PRO A 1 184 ? -15.381 18.500 27.229 1.00 88.62 184 PRO A N 1
ATOM 1529 C CA . PRO A 1 184 ? -15.172 19.930 26.979 1.00 88.62 184 PRO A CA 1
ATOM 1530 C C . PRO A 1 184 ? -13.937 20.503 27.683 1.00 88.62 184 PRO A C 1
ATOM 1532 O O . PRO A 1 184 ? -13.134 21.189 27.053 1.00 88.62 184 PRO A O 1
ATOM 1535 N N . SER A 1 185 ? -13.732 20.167 28.961 1.00 92.19 185 SER A N 1
ATOM 1536 C CA . SER A 1 185 ? -12.578 20.658 29.725 1.00 92.19 185 SER A CA 1
ATOM 1537 C C . SER A 1 185 ? -11.261 20.037 29.254 1.00 92.19 185 SER A C 1
ATOM 1539 O O . SER A 1 185 ? -10.217 20.683 29.294 1.00 92.19 185 SER A O 1
ATOM 1541 N N . ILE A 1 186 ? -11.289 18.792 28.770 1.00 94.12 186 ILE A N 1
ATOM 1542 C CA . ILE A 1 186 ? -10.103 18.136 28.209 1.00 94.12 186 ILE A CA 1
ATOM 1543 C C . ILE A 1 186 ? -9.704 18.792 26.882 1.00 94.12 186 ILE A C 1
ATOM 1545 O O . ILE A 1 186 ? -8.521 19.053 26.669 1.00 94.12 186 ILE A O 1
ATOM 1549 N N . ILE A 1 187 ? -10.672 19.100 26.009 1.00 89.75 187 ILE A N 1
ATOM 1550 C CA . ILE A 1 187 ? -10.423 19.811 24.745 1.00 89.75 187 ILE A CA 1
ATOM 1551 C C . ILE A 1 187 ? -9.773 21.171 25.013 1.00 89.75 187 ILE A C 1
ATOM 1553 O O . ILE A 1 187 ? -8.772 21.493 24.371 1.00 89.75 187 ILE A O 1
ATOM 1557 N N . GLU A 1 188 ? -10.301 21.933 25.973 1.00 91.44 188 GLU A N 1
ATOM 1558 C CA . GLU A 1 188 ? -9.750 23.233 26.372 1.00 91.44 188 GLU A CA 1
ATOM 1559 C C . GLU A 1 188 ? -8.281 23.100 26.800 1.00 91.44 188 GLU A C 1
ATOM 1561 O O . GLU A 1 188 ? -7.413 23.770 26.242 1.00 91.44 188 GLU A O 1
ATOM 1566 N N . ARG A 1 189 ? -7.962 22.134 27.675 1.00 94.44 189 ARG A N 1
ATOM 1567 C CA . ARG A 1 189 ? -6.574 21.863 28.094 1.00 94.44 189 ARG A CA 1
ATOM 1568 C C . ARG A 1 189 ? -5.664 21.498 26.920 1.00 94.44 189 ARG A C 1
ATOM 1570 O O . ARG A 1 189 ? -4.539 21.985 26.841 1.00 94.44 189 ARG A O 1
ATOM 1577 N N . ILE A 1 190 ? -6.122 20.661 25.984 1.00 92.56 190 ILE A N 1
ATOM 1578 C CA . ILE A 1 190 ? -5.336 20.303 24.787 1.00 92.56 190 ILE A CA 1
ATOM 1579 C C . ILE A 1 190 ? -5.050 21.542 23.933 1.00 92.56 190 ILE A C 1
ATOM 1581 O O . ILE A 1 190 ? -3.922 21.725 23.468 1.00 92.56 190 ILE A O 1
ATOM 1585 N N . GLN A 1 191 ? -6.045 22.410 23.744 1.00 90.19 191 GLN A N 1
ATOM 1586 C CA . GLN A 1 191 ? -5.886 23.655 22.994 1.00 90.19 191 GLN A CA 1
ATOM 1587 C C . GLN A 1 191 ? -4.910 24.613 23.688 1.00 90.19 191 GLN A C 1
ATOM 1589 O O . GLN A 1 191 ? -4.026 25.159 23.027 1.00 90.19 191 GLN A O 1
ATOM 1594 N N . GLU A 1 192 ? -4.998 24.767 25.008 1.00 91.44 192 GLU A N 1
ATOM 1595 C CA . GLU A 1 192 ? -4.053 25.567 25.793 1.00 91.44 192 GLU A CA 1
ATOM 1596 C C . GLU A 1 192 ? -2.616 25.044 25.670 1.00 91.44 192 GLU A C 1
ATOM 1598 O O . GLU A 1 192 ? -1.684 25.824 25.452 1.00 91.44 192 GLU A O 1
ATOM 1603 N N . MET A 1 193 ? -2.415 23.725 25.745 1.00 91.00 193 MET A N 1
ATOM 1604 C CA . MET A 1 193 ? -1.100 23.095 25.565 1.00 91.00 193 MET A CA 1
ATOM 1605 C C . MET A 1 193 ? -0.551 23.302 24.155 1.00 91.00 193 MET A C 1
ATOM 1607 O O . MET A 1 193 ? 0.639 23.580 23.992 1.00 91.00 193 MET A O 1
ATOM 1611 N N . ARG A 1 194 ? -1.411 23.227 23.134 1.00 89.25 194 ARG A N 1
ATOM 1612 C CA . ARG A 1 194 ? -1.038 23.522 21.748 1.00 89.25 194 ARG A CA 1
ATOM 1613 C C . ARG A 1 194 ? -0.591 24.976 21.593 1.00 89.25 194 ARG A C 1
ATOM 1615 O O . ARG A 1 194 ? 0.488 25.231 21.064 1.00 89.25 194 ARG A O 1
ATOM 1622 N N . VAL A 1 195 ? -1.391 25.930 22.076 1.00 87.19 195 VAL A N 1
ATOM 1623 C CA . VAL A 1 195 ? -1.127 27.376 21.951 1.00 87.19 195 VAL A CA 1
ATOM 1624 C C . VAL A 1 195 ? 0.109 27.794 22.745 1.00 87.19 195 VAL A C 1
ATOM 1626 O O . VAL A 1 195 ? 0.965 28.508 22.223 1.00 87.19 195 VAL A O 1
ATOM 1629 N N . SER A 1 196 ? 0.233 27.340 23.993 1.00 84.62 196 SER A N 1
ATOM 1630 C CA . SER A 1 196 ? 1.412 27.616 24.823 1.00 84.62 196 SER A CA 1
ATOM 1631 C C . SER A 1 196 ? 2.669 26.954 24.256 1.00 84.62 196 SER A C 1
ATOM 1633 O O . SER A 1 196 ? 3.716 27.594 24.187 1.00 84.62 196 SER A O 1
ATOM 1635 N N . GLY A 1 197 ? 2.555 25.717 23.763 1.00 78.69 197 GLY A N 1
ATOM 1636 C CA . GLY A 1 197 ? 3.654 24.966 23.164 1.00 78.69 197 GLY A CA 1
ATOM 1637 C C . GLY A 1 197 ? 4.227 25.598 21.895 1.00 78.69 197 GLY A C 1
ATOM 1638 O O . GLY A 1 197 ? 5.428 25.506 21.675 1.00 78.69 197 GLY A O 1
ATOM 1639 N N . ILE A 1 198 ? 3.422 26.304 21.089 1.00 75.69 198 ILE A N 1
ATOM 1640 C CA . ILE A 1 198 ? 3.911 27.037 19.901 1.00 75.69 198 ILE A CA 1
ATOM 1641 C C . ILE A 1 198 ? 4.966 28.095 20.267 1.00 75.69 198 ILE A C 1
ATOM 1643 O O . ILE A 1 198 ? 5.853 28.381 19.458 1.00 75.69 198 ILE A O 1
ATOM 1647 N N . ASN A 1 199 ? 4.874 28.655 21.475 1.00 75.12 199 ASN A N 1
ATOM 1648 C CA . ASN A 1 199 ? 5.768 29.699 21.975 1.00 75.12 199 ASN A CA 1
ATOM 1649 C C . ASN A 1 199 ? 6.924 29.153 22.831 1.00 75.12 199 ASN A C 1
ATOM 1651 O O . ASN A 1 199 ? 7.728 29.942 23.321 1.00 75.12 199 ASN A O 1
ATOM 1655 N N . ASP A 1 200 ? 7.013 27.833 23.018 1.00 75.69 200 ASP A N 1
ATOM 1656 C CA . ASP A 1 200 ? 8.057 27.181 23.807 1.00 75.69 200 ASP A CA 1
ATOM 1657 C C . ASP A 1 200 ? 9.014 26.411 22.890 1.00 75.69 200 ASP A C 1
ATOM 1659 O O . ASP A 1 200 ? 8.668 25.356 22.355 1.00 75.69 200 ASP A O 1
ATOM 1663 N N . ASP A 1 201 ? 10.240 26.916 22.734 1.00 70.19 201 ASP A N 1
ATOM 1664 C CA . ASP A 1 201 ? 11.266 26.313 21.873 1.00 70.19 201 ASP A CA 1
ATOM 1665 C C . ASP A 1 201 ? 11.549 24.837 22.208 1.00 70.19 201 ASP A C 1
ATOM 1667 O O . ASP A 1 201 ? 11.946 24.075 21.324 1.00 70.19 201 ASP A O 1
ATOM 1671 N N . LYS A 1 202 ? 11.312 24.400 23.456 1.00 77.00 202 LYS A N 1
ATOM 1672 C CA . LYS A 1 202 ? 11.512 23.007 23.873 1.00 77.00 202 LYS A CA 1
ATOM 1673 C C . LYS A 1 202 ? 10.380 22.082 23.422 1.00 77.00 202 LYS A C 1
ATOM 1675 O O . LYS A 1 202 ? 10.635 20.904 23.201 1.00 77.00 202 LYS A O 1
ATOM 1680 N N . TYR A 1 203 ? 9.145 22.567 23.320 1.00 76.69 203 TYR A N 1
ATOM 1681 C CA . TYR A 1 203 ? 7.967 21.714 23.093 1.00 76.69 203 TYR A CA 1
ATOM 1682 C C . TYR A 1 203 ? 7.275 21.957 21.752 1.00 76.69 203 TYR A C 1
ATOM 1684 O O . TYR A 1 203 ? 6.419 21.165 21.346 1.00 76.69 203 TYR A O 1
ATOM 1692 N N . LYS A 1 204 ? 7.654 23.027 21.048 1.00 80.81 204 LYS A N 1
ATOM 1693 C CA . LYS A 1 204 ? 7.032 23.485 19.806 1.00 80.81 204 LYS A CA 1
ATOM 1694 C C . LYS A 1 204 ? 6.896 22.390 18.755 1.00 80.81 204 LYS A C 1
ATOM 1696 O O . LYS A 1 204 ? 5.817 22.257 18.188 1.00 80.81 204 LYS A O 1
ATOM 1701 N N . PHE A 1 205 ? 7.940 21.593 18.524 1.00 80.25 205 PHE A N 1
ATOM 1702 C CA . PHE A 1 205 ? 7.957 20.537 17.499 1.00 80.25 205 PHE A CA 1
ATOM 1703 C C . PHE A 1 205 ? 6.956 19.402 17.747 1.00 80.25 205 PHE A C 1
ATOM 1705 O O . PHE A 1 205 ? 6.640 18.678 16.814 1.00 80.25 205 PHE A O 1
ATOM 1712 N N . LEU A 1 206 ? 6.448 19.246 18.972 1.00 86.25 206 LEU A N 1
ATOM 1713 C CA . LEU A 1 206 ? 5.474 18.211 19.307 1.00 86.25 206 LEU A CA 1
ATOM 1714 C C . LEU A 1 206 ? 4.087 18.810 19.555 1.00 86.25 206 LEU A C 1
ATOM 1716 O O . LEU A 1 206 ? 3.112 18.431 18.907 1.00 86.25 206 LEU A O 1
ATOM 1720 N N . ARG A 1 207 ? 3.999 19.792 20.460 1.00 89.00 207 ARG A N 1
ATOM 1721 C CA . ARG A 1 207 ? 2.719 20.355 20.914 1.00 89.00 207 ARG A CA 1
ATOM 1722 C C . ARG A 1 207 ? 1.971 21.114 19.827 1.00 89.00 207 ARG A C 1
ATOM 1724 O O . ARG A 1 207 ? 0.751 21.195 19.905 1.00 89.00 207 ARG A O 1
ATOM 1731 N N . MET A 1 208 ? 2.643 21.621 18.786 1.00 86.25 208 MET A N 1
ATOM 1732 C CA . MET A 1 208 ? 1.948 22.274 17.664 1.00 86.25 208 MET A CA 1
ATOM 1733 C C . MET A 1 208 ? 0.971 21.336 16.931 1.00 86.25 208 MET A C 1
ATOM 1735 O O . MET A 1 208 ? -0.018 21.809 16.361 1.00 86.25 208 MET A O 1
ATOM 1739 N N . TYR A 1 209 ? 1.234 20.026 16.991 1.00 86.38 209 TYR A N 1
ATOM 1740 C CA . TYR A 1 209 ? 0.442 18.963 16.371 1.00 86.38 209 TYR A CA 1
ATOM 1741 C C . TYR A 1 209 ? -0.611 18.371 17.310 1.00 86.38 209 TYR A C 1
ATOM 1743 O O . TYR A 1 209 ? -1.330 17.457 16.917 1.00 86.38 209 TYR A O 1
ATOM 1751 N N . TYR A 1 210 ? -0.731 18.866 18.546 1.00 90.06 210 TYR A N 1
ATOM 1752 C CA . TYR A 1 210 ? -1.755 18.380 19.465 1.00 90.06 210 TYR A CA 1
ATOM 1753 C C . TYR A 1 210 ? -3.150 18.691 18.930 1.00 90.06 210 TYR A C 1
ATOM 1755 O O . TYR A 1 210 ? -3.451 19.802 18.489 1.00 90.06 210 TYR A O 1
ATOM 1763 N N . TYR A 1 211 ? -4.016 17.693 19.006 1.00 87.38 211 TYR A N 1
ATOM 1764 C CA . TYR A 1 211 ? -5.423 17.789 18.662 1.00 87.38 211 TYR A CA 1
ATOM 1765 C C . TYR A 1 211 ? -6.220 16.889 19.614 1.00 87.38 211 TYR A C 1
ATOM 1767 O O . TYR A 1 211 ? -5.631 16.011 20.253 1.00 87.38 211 TYR A O 1
ATOM 1775 N N . PRO A 1 212 ? -7.540 17.093 19.750 1.00 87.81 212 PRO A N 1
ATOM 1776 C CA . PRO A 1 212 ? -8.369 16.254 20.605 1.00 87.81 212 PRO A CA 1
ATOM 1777 C C . PRO A 1 212 ? -8.567 14.854 20.004 1.00 87.81 212 PRO A C 1
ATOM 1779 O O . PRO A 1 212 ? -9.595 14.543 19.408 1.00 87.81 212 PRO A O 1
ATOM 1782 N N . ASN A 1 213 ? -7.539 14.016 20.140 1.00 89.56 213 ASN A N 1
ATOM 1783 C CA . ASN A 1 213 ? -7.526 12.624 19.716 1.00 89.56 213 ASN A CA 1
ATOM 1784 C C . ASN A 1 213 ? -8.332 11.757 20.698 1.00 89.56 213 ASN A C 1
ATOM 1786 O O . ASN A 1 213 ? -8.117 11.818 21.909 1.00 89.56 213 ASN A O 1
ATOM 1790 N N . ASN A 1 214 ? -9.236 10.926 20.181 1.00 89.88 214 ASN A N 1
ATOM 1791 C CA . ASN A 1 214 ? -10.115 10.091 20.997 1.00 89.88 214 ASN A CA 1
ATOM 1792 C C . ASN A 1 214 ? -9.353 9.079 21.871 1.00 89.88 214 ASN A C 1
ATOM 1794 O O . ASN A 1 214 ? -9.706 8.926 23.034 1.00 89.88 214 ASN A O 1
ATOM 1798 N N . GLU A 1 215 ? -8.303 8.433 21.359 1.00 93.94 215 GLU A N 1
ATOM 1799 C CA . GLU A 1 215 ? -7.501 7.457 22.111 1.00 93.94 215 GLU A CA 1
ATOM 1800 C C . GLU A 1 215 ? -6.680 8.128 23.214 1.00 93.94 215 GLU A C 1
ATOM 1802 O O . GLU A 1 215 ? -6.610 7.604 24.326 1.00 93.94 215 GLU A O 1
ATOM 1807 N N . SER A 1 216 ? -6.123 9.317 22.959 1.00 94.94 216 SER A N 1
ATOM 1808 C CA . SER A 1 216 ? -5.446 10.107 23.996 1.00 94.94 216 SER A CA 1
ATOM 1809 C C . SER A 1 216 ? -6.400 10.541 25.104 1.00 94.94 216 SER A C 1
ATOM 1811 O O . SER A 1 216 ? -6.098 10.386 26.284 1.00 94.94 216 SER A O 1
ATOM 1813 N N . ILE A 1 217 ? -7.574 11.061 24.735 1.00 95.06 217 ILE A N 1
ATOM 1814 C CA . ILE A 1 217 ? -8.593 11.495 25.698 1.00 95.06 217 ILE A CA 1
ATOM 1815 C C . ILE A 1 217 ? -9.108 10.298 26.501 1.00 95.06 217 ILE A C 1
ATOM 1817 O O . ILE A 1 217 ? -9.240 10.392 27.719 1.00 95.06 217 ILE A O 1
ATOM 1821 N N . PHE A 1 218 ? -9.362 9.168 25.837 1.00 96.06 218 PHE A N 1
ATOM 1822 C CA . PHE A 1 218 ? -9.789 7.939 26.494 1.00 96.06 218 PHE A CA 1
ATOM 1823 C C . PHE A 1 218 ? -8.741 7.463 27.498 1.00 96.06 218 PHE A C 1
ATOM 1825 O O . PHE A 1 218 ? -9.057 7.299 28.671 1.00 96.06 218 PHE A O 1
ATOM 1832 N N . SER A 1 219 ? -7.486 7.336 27.062 1.00 97.44 219 SER A N 1
ATOM 1833 C CA . SER A 1 219 ? -6.370 6.923 27.919 1.00 97.44 219 SER A CA 1
ATOM 1834 C C . SER A 1 219 ? -6.212 7.860 29.117 1.00 97.44 219 SER A C 1
ATOM 1836 O O . SER A 1 219 ? -6.104 7.398 30.248 1.00 97.44 219 SER A O 1
ATOM 1838 N N . TYR A 1 220 ? -6.290 9.178 28.898 1.00 98.00 220 TYR A N 1
ATOM 1839 C CA . TYR A 1 220 ? -6.249 10.167 29.976 1.00 98.00 220 TYR A CA 1
ATOM 1840 C C . TYR A 1 220 ? -7.348 9.925 31.012 1.00 98.00 220 TYR A C 1
ATOM 1842 O O . TYR A 1 220 ? -7.041 9.850 32.196 1.00 98.00 220 TYR A O 1
ATOM 1850 N N . ILE A 1 221 ? -8.601 9.759 30.576 1.00 97.62 221 ILE A N 1
ATOM 1851 C CA . ILE A 1 221 ? -9.739 9.529 31.475 1.00 97.62 221 ILE A CA 1
ATOM 1852 C C . ILE A 1 221 ? -9.548 8.248 32.291 1.00 97.62 221 ILE A C 1
ATOM 1854 O O . ILE A 1 221 ? -9.809 8.249 33.493 1.00 97.62 221 ILE A O 1
ATOM 1858 N N . MET A 1 222 ? -9.108 7.164 31.647 1.00 97.62 222 MET A N 1
ATOM 1859 C CA . MET A 1 222 ? -8.904 5.879 32.316 1.00 97.62 222 MET A CA 1
ATOM 1860 C C . MET A 1 222 ? -7.858 5.991 33.429 1.00 97.62 222 MET A C 1
ATOM 1862 O O . MET A 1 222 ? -8.115 5.558 34.554 1.00 97.62 222 MET A O 1
ATOM 1866 N N . GLU A 1 223 ? -6.726 6.635 33.137 1.00 97.12 223 GLU A N 1
ATOM 1867 C CA . GLU A 1 223 ? -5.623 6.816 34.085 1.00 97.12 223 GLU A CA 1
ATOM 1868 C C . GLU A 1 223 ? -5.959 7.840 35.184 1.00 97.12 223 GLU A C 1
ATOM 1870 O O . GLU A 1 223 ? -5.764 7.572 36.369 1.00 97.12 223 GLU A O 1
ATOM 1875 N N . SER A 1 224 ? -6.514 9.008 34.834 1.00 97.12 224 SER A N 1
ATOM 1876 C CA . SER A 1 224 ? -6.752 10.096 35.795 1.00 97.12 224 SER A CA 1
ATOM 1877 C C . SER A 1 224 ? -7.839 9.775 36.817 1.00 97.12 224 SER A C 1
ATOM 1879 O O . SER A 1 224 ? -7.843 10.318 37.920 1.00 97.12 224 SER A O 1
ATOM 1881 N N . GLU A 1 225 ? -8.776 8.906 36.449 1.00 97.06 225 GLU A N 1
ATOM 1882 C CA . GLU A 1 225 ? -9.924 8.530 37.278 1.00 97.06 225 GLU A CA 1
ATOM 1883 C C . GLU A 1 225 ? -9.762 7.128 37.872 1.00 97.06 225 GLU A C 1
ATOM 1885 O O . GLU A 1 225 ? -10.650 6.655 38.584 1.00 97.06 225 GLU A O 1
ATOM 1890 N N . ASN A 1 226 ? -8.621 6.478 37.605 1.00 96.19 226 ASN A N 1
ATOM 1891 C CA . ASN A 1 226 ? -8.278 5.141 38.076 1.00 96.19 226 ASN A CA 1
ATOM 1892 C C . ASN A 1 226 ? -9.385 4.115 37.763 1.00 96.19 226 ASN A C 1
ATOM 1894 O O . ASN A 1 226 ? -9.791 3.320 38.619 1.00 96.19 226 ASN A O 1
ATOM 1898 N N . ILE A 1 227 ? -9.911 4.178 36.536 1.00 97.56 227 ILE A N 1
ATOM 1899 C CA . ILE A 1 227 ? -10.939 3.256 36.050 1.00 97.56 227 ILE A CA 1
ATOM 1900 C C . ILE A 1 227 ? -10.244 1.936 35.704 1.00 97.56 227 ILE A C 1
ATOM 1902 O O . ILE A 1 227 ? -9.286 1.948 34.932 1.00 97.56 227 ILE A O 1
ATOM 1906 N N . PRO A 1 228 ? -10.705 0.790 36.231 1.00 97.56 228 PRO A N 1
ATOM 1907 C CA . PRO A 1 228 ? -10.046 -0.484 35.983 1.00 97.56 228 PRO A CA 1
ATOM 1908 C C . PRO A 1 228 ? -10.166 -0.901 34.510 1.00 97.56 228 PRO A C 1
ATOM 1910 O O . PRO A 1 228 ? -11.253 -0.842 33.922 1.00 97.56 228 PRO A O 1
ATOM 1913 N N . TYR A 1 229 ? -9.060 -1.365 33.932 1.00 97.94 229 TYR A N 1
ATOM 19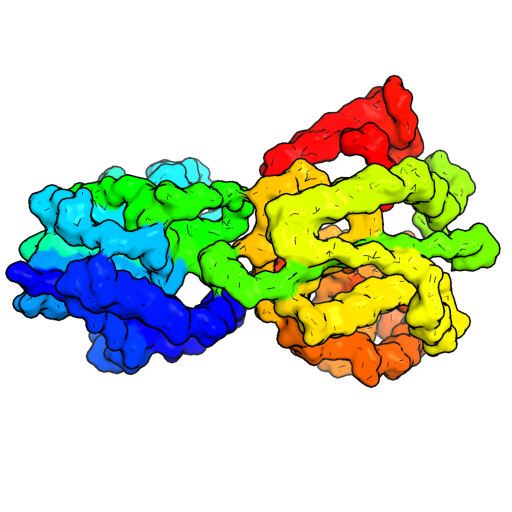14 C CA . TYR A 1 229 ? -8.989 -1.953 32.596 1.00 97.94 229 TYR A CA 1
ATOM 1915 C C . TYR A 1 229 ? -8.038 -3.151 32.571 1.00 97.94 229 TYR A C 1
ATOM 1917 O O . TYR A 1 229 ? -7.129 -3.255 33.392 1.00 97.94 229 TYR A O 1
ATOM 1925 N N . GLU A 1 230 ? -8.251 -4.042 31.609 1.00 97.88 230 GLU A N 1
ATOM 1926 C CA . GLU A 1 230 ? -7.405 -5.200 31.331 1.00 97.88 230 GLU A CA 1
ATOM 1927 C C . GLU A 1 230 ? -6.937 -5.147 29.878 1.00 97.88 230 GLU A C 1
ATOM 1929 O O . GLU A 1 230 ? -7.721 -4.863 28.968 1.00 97.88 230 GLU A O 1
ATOM 1934 N N . ILE A 1 231 ? -5.654 -5.439 29.667 1.00 97.12 231 ILE A N 1
ATOM 1935 C CA . ILE A 1 231 ? -5.075 -5.523 28.326 1.00 97.12 231 ILE A CA 1
ATOM 1936 C C . ILE A 1 231 ? -5.448 -6.879 27.727 1.00 97.12 231 ILE A C 1
ATOM 1938 O O . ILE A 1 231 ? -5.157 -7.927 28.307 1.00 97.12 231 ILE A O 1
ATOM 1942 N N . MET A 1 232 ? -6.096 -6.854 26.568 1.00 95.62 232 MET A N 1
ATOM 1943 C CA . MET A 1 232 ? -6.539 -8.055 25.869 1.00 95.62 232 MET A CA 1
ATOM 1944 C C . MET A 1 232 ? -5.358 -8.848 25.301 1.00 95.62 232 MET A C 1
ATOM 1946 O O . MET A 1 232 ? -4.400 -8.284 24.769 1.00 95.62 232 MET A O 1
ATOM 1950 N N . ASP A 1 233 ? -5.469 -10.178 25.347 1.00 95.31 233 ASP A N 1
ATOM 1951 C CA . ASP A 1 233 ? -4.611 -11.056 24.549 1.00 95.31 233 ASP A CA 1
ATOM 1952 C C . ASP A 1 233 ? -4.752 -10.697 23.060 1.00 95.31 233 ASP A C 1
ATOM 1954 O O . ASP A 1 233 ? -5.863 -10.439 22.584 1.00 95.31 233 ASP A O 1
ATOM 1958 N N . GLU A 1 234 ? -3.636 -10.685 22.324 1.00 94.19 234 GLU A N 1
ATOM 1959 C CA . GLU A 1 234 ? -3.595 -10.263 20.920 1.00 94.19 234 GLU A CA 1
ATOM 1960 C C . GLU A 1 234 ? -4.585 -11.045 20.043 1.00 94.19 234 GLU A C 1
ATOM 1962 O O . GLU A 1 234 ? -5.140 -10.479 19.103 1.00 94.19 234 GLU A O 1
ATOM 1967 N N . ARG A 1 235 ? -4.901 -12.304 20.380 1.00 96.81 235 ARG A N 1
ATOM 1968 C CA . ARG A 1 235 ? -5.891 -13.095 19.631 1.00 96.81 235 ARG A CA 1
ATOM 1969 C C . ARG A 1 235 ? -7.275 -12.440 19.592 1.00 96.81 235 ARG A C 1
ATOM 1971 O O . ARG A 1 235 ? -7.985 -12.577 18.601 1.00 96.81 235 ARG A O 1
ATOM 1978 N N . TRP A 1 236 ? -7.665 -11.732 20.654 1.00 97.75 236 TRP A N 1
ATOM 1979 C CA . TRP A 1 236 ? -8.972 -11.076 20.772 1.00 97.75 236 TRP A CA 1
ATOM 1980 C C . TRP A 1 236 ? -8.982 -9.651 20.213 1.00 97.75 236 TRP A C 1
ATOM 1982 O O . TRP A 1 236 ? -10.044 -9.043 20.124 1.00 97.75 236 TRP A O 1
ATOM 1992 N N . HIS A 1 237 ? -7.821 -9.108 19.847 1.00 97.06 237 HIS A N 1
ATOM 1993 C CA . HIS A 1 237 ? -7.704 -7.810 19.189 1.00 97.06 237 HIS A CA 1
ATOM 1994 C C . HIS A 1 237 ? -6.404 -7.751 18.381 1.00 97.06 237 HIS A C 1
ATOM 1996 O O . HIS A 1 237 ? -5.451 -7.060 18.755 1.00 97.06 237 HIS A O 1
ATOM 2002 N N . LYS A 1 238 ? -6.358 -8.474 17.255 1.00 96.62 238 LYS A N 1
ATOM 2003 C CA . LYS A 1 238 ? -5.199 -8.463 16.356 1.00 96.62 238 LYS A CA 1
ATOM 2004 C C . LYS A 1 238 ? -5.266 -7.235 15.459 1.00 96.62 238 LYS A C 1
ATOM 2006 O O . LYS A 1 238 ? -6.103 -7.165 14.561 1.00 96.62 238 LYS A O 1
ATOM 2011 N N . ILE A 1 239 ? -4.375 -6.272 15.676 1.00 94.62 239 ILE A N 1
ATOM 2012 C CA . ILE A 1 239 ? -4.289 -5.060 14.851 1.00 94.62 239 ILE A CA 1
ATOM 2013 C C . ILE A 1 239 ? -3.474 -5.365 13.587 1.00 94.62 239 ILE A C 1
ATOM 2015 O O . ILE A 1 239 ? -2.258 -5.554 13.641 1.00 94.62 239 ILE A O 1
ATOM 2019 N N . ILE A 1 240 ? -4.141 -5.393 12.433 1.00 94.06 240 ILE A N 1
ATOM 2020 C CA . ILE A 1 240 ? -3.530 -5.633 11.122 1.00 94.06 240 ILE A CA 1
ATOM 2021 C C .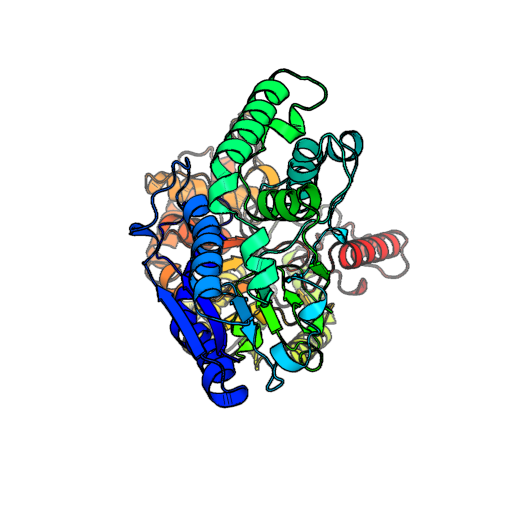 ILE A 1 240 ? -3.300 -4.282 10.438 1.00 94.06 240 ILE A C 1
ATOM 2023 O O . ILE A 1 240 ? -4.242 -3.563 10.099 1.00 94.06 240 ILE A O 1
ATOM 2027 N N . LYS A 1 241 ? -2.025 -3.924 10.262 1.00 88.81 241 LYS A N 1
ATOM 2028 C CA . LYS A 1 241 ? -1.583 -2.644 9.682 1.00 88.81 241 LYS A CA 1
ATOM 2029 C C . LYS A 1 241 ? -1.281 -2.782 8.189 1.00 88.81 241 LYS A C 1
ATOM 2031 O O . LYS A 1 241 ? -1.802 -3.673 7.533 1.00 88.81 241 LYS A O 1
ATOM 2036 N N . GLU A 1 242 ? -0.469 -1.876 7.652 1.00 84.88 242 GLU A N 1
ATOM 2037 C CA . GLU A 1 242 ? 0.005 -1.899 6.262 1.00 84.88 242 GLU A CA 1
ATOM 2038 C C . GLU A 1 242 ? 1.348 -2.635 6.103 1.00 84.88 242 GLU A C 1
ATOM 2040 O O . GLU A 1 242 ? 1.729 -2.980 4.989 1.00 84.88 242 GLU A O 1
ATOM 2045 N N . THR A 1 243 ? 2.064 -2.900 7.204 1.00 87.12 243 THR A N 1
ATOM 2046 C CA . THR A 1 243 ? 3.351 -3.607 7.179 1.00 87.12 243 THR A CA 1
ATOM 2047 C C . THR A 1 243 ? 3.157 -5.086 6.838 1.00 87.12 243 THR A C 1
ATOM 2049 O O . THR A 1 243 ? 2.494 -5.784 7.611 1.00 87.12 243 THR A O 1
ATOM 2052 N N . PRO A 1 244 ? 3.768 -5.592 5.751 1.00 91.06 244 PRO A N 1
ATOM 2053 C CA . PRO A 1 244 ? 3.562 -6.966 5.315 1.00 91.06 244 PRO A CA 1
ATOM 2054 C C . PRO A 1 244 ? 4.111 -7.984 6.303 1.00 91.06 244 PRO A C 1
ATOM 2056 O O . PRO A 1 244 ? 5.258 -7.891 6.742 1.00 91.06 244 PRO A O 1
ATOM 2059 N N . GLN A 1 245 ? 3.287 -8.976 6.622 1.00 91.25 245 GLN A N 1
ATOM 2060 C CA . GLN A 1 245 ? 3.616 -10.067 7.532 1.00 91.25 245 GLN A CA 1
ATOM 2061 C C . GLN A 1 245 ? 2.797 -11.315 7.199 1.00 91.25 245 GLN A C 1
ATOM 2063 O O . GLN A 1 245 ? 1.758 -11.244 6.542 1.00 91.25 245 GLN A O 1
ATOM 2068 N N . THR A 1 246 ? 3.242 -12.466 7.688 1.00 90.38 246 THR A N 1
ATOM 2069 C CA . THR A 1 246 ? 2.423 -13.679 7.694 1.00 90.38 246 THR A CA 1
ATOM 2070 C C . THR A 1 246 ? 1.409 -13.599 8.836 1.00 90.38 246 THR A C 1
ATOM 2072 O O . THR A 1 246 ? 1.748 -13.181 9.943 1.00 90.38 246 THR A O 1
ATOM 2075 N N . LEU A 1 247 ? 0.167 -14.012 8.580 1.00 92.06 247 LEU A N 1
ATOM 2076 C CA . LEU A 1 247 ? -0.894 -14.068 9.584 1.00 92.06 247 LEU A CA 1
ATOM 2077 C C . LEU A 1 247 ? -1.296 -15.518 9.843 1.00 92.06 247 LEU A C 1
ATOM 2079 O O . LEU A 1 247 ? -1.580 -16.266 8.909 1.00 92.06 247 LEU A O 1
ATOM 2083 N N . ASP A 1 248 ? -1.347 -15.900 11.117 1.00 93.75 248 ASP A N 1
ATOM 2084 C CA . ASP A 1 248 ? -1.902 -17.183 11.543 1.00 93.75 248 ASP A CA 1
ATOM 2085 C C . ASP A 1 248 ? -3.362 -17.002 11.956 1.00 93.75 248 ASP A C 1
ATOM 2087 O O . ASP A 1 248 ? -3.677 -16.710 13.111 1.00 93.75 248 ASP A O 1
ATOM 2091 N N . TRP A 1 249 ? -4.257 -17.180 10.987 1.00 94.50 249 TRP A N 1
ATOM 2092 C CA . TRP A 1 249 ? -5.700 -17.049 11.183 1.00 94.50 249 TRP A CA 1
ATOM 2093 C C . TRP A 1 249 ? -6.268 -18.002 12.242 1.00 94.50 249 TRP A C 1
ATOM 2095 O O . TRP A 1 249 ? -7.304 -17.696 12.820 1.00 94.50 249 TRP A O 1
ATOM 2105 N N . ASN A 1 250 ? -5.594 -19.110 12.573 1.00 95.12 250 ASN A N 1
ATOM 2106 C CA . ASN A 1 250 ? -6.068 -20.011 13.633 1.00 95.12 250 ASN A CA 1
ATOM 2107 C C . ASN A 1 250 ? -5.897 -19.424 15.042 1.00 95.12 250 ASN A C 1
ATOM 2109 O O . ASN A 1 250 ? -6.507 -19.918 15.988 1.00 95.12 250 ASN A O 1
ATOM 2113 N N . ASN A 1 251 ? -5.060 -18.395 15.182 1.00 95.94 251 ASN A N 1
ATOM 2114 C CA . ASN A 1 251 ? -4.764 -17.718 16.442 1.00 95.94 251 ASN A CA 1
ATOM 2115 C C . ASN A 1 251 ? -5.301 -16.278 16.474 1.00 95.94 251 ASN A C 1
ATOM 2117 O O . ASN A 1 251 ? -4.909 -15.491 17.334 1.00 95.94 251 ASN A O 1
ATOM 2121 N N . ILE A 1 252 ? -6.198 -15.925 15.549 1.00 97.81 252 ILE A N 1
ATOM 2122 C CA . ILE A 1 252 ? -6.852 -14.617 15.492 1.00 97.81 252 ILE A CA 1
ATOM 2123 C C . ILE A 1 252 ? -8.353 -14.839 15.640 1.00 97.81 252 ILE A C 1
ATOM 2125 O O . ILE A 1 252 ? -9.000 -15.336 14.727 1.00 97.81 252 ILE A O 1
ATOM 2129 N N . GLU A 1 253 ? -8.908 -14.455 16.784 1.00 98.19 253 GLU A N 1
ATOM 2130 C CA . GLU A 1 253 ? -10.345 -14.526 17.059 1.00 98.19 253 GLU A CA 1
ATOM 2131 C C . GLU A 1 253 ? -11.058 -13.272 16.530 1.00 98.19 253 GLU A C 1
ATOM 2133 O O . GLU A 1 253 ? -12.165 -13.354 15.997 1.00 98.19 253 GLU A O 1
ATOM 2138 N N . ILE A 1 254 ? -10.413 -12.103 16.656 1.00 98.50 254 ILE A N 1
ATOM 2139 C CA . ILE A 1 254 ? -10.923 -10.823 16.154 1.00 98.50 254 ILE A CA 1
ATOM 2140 C C . ILE A 1 254 ? -9.792 -10.035 15.485 1.00 98.50 254 ILE A C 1
ATOM 2142 O O . ILE A 1 254 ? -8.768 -9.732 16.104 1.00 98.50 254 ILE A O 1
ATOM 2146 N N . ALA A 1 255 ? -9.996 -9.685 14.218 1.00 98.06 255 ALA A N 1
ATOM 2147 C CA . ALA A 1 255 ? -9.054 -8.947 13.387 1.00 98.06 255 ALA A CA 1
ATOM 2148 C C . ALA A 1 255 ? -9.507 -7.493 13.202 1.00 98.06 255 ALA A C 1
ATOM 2150 O O . ALA A 1 255 ? -10.617 -7.237 12.746 1.00 98.06 255 ALA A O 1
ATOM 2151 N N . HIS A 1 256 ? -8.637 -6.535 13.512 1.00 97.31 256 HIS A N 1
ATOM 2152 C CA . HIS A 1 256 ? -8.861 -5.104 13.307 1.00 97.31 256 HIS A CA 1
ATOM 2153 C C . HIS A 1 256 ? -8.025 -4.619 12.112 1.00 97.31 256 HIS A C 1
ATOM 2155 O O . HIS A 1 256 ? -6.807 -4.460 12.219 1.00 97.31 256 HIS A O 1
ATOM 2161 N N . PHE A 1 257 ? -8.669 -4.402 10.962 1.00 96.12 257 PHE A N 1
ATOM 2162 C CA . PHE A 1 257 ? -8.016 -4.062 9.695 1.00 96.12 257 PHE A CA 1
ATOM 2163 C C . PHE A 1 257 ? -7.787 -2.557 9.540 1.00 96.12 257 PHE A C 1
ATOM 2165 O O . PHE A 1 257 ? -8.506 -1.873 8.814 1.00 96.12 257 PHE A O 1
ATOM 2172 N N . ILE A 1 258 ? -6.710 -2.033 10.126 1.00 90.69 258 ILE A N 1
ATOM 2173 C CA . ILE A 1 258 ? -6.350 -0.610 10.003 1.00 90.69 258 ILE A CA 1
ATOM 2174 C C . ILE A 1 258 ? -6.121 -0.202 8.542 1.00 90.69 258 ILE A C 1
ATOM 2176 O O . ILE A 1 258 ? -6.463 0.923 8.171 1.00 90.69 258 ILE A O 1
ATOM 2180 N N . SER A 1 259 ? -5.592 -1.110 7.716 1.00 88.88 259 SER A N 1
ATOM 2181 C CA . SER A 1 259 ? -5.350 -0.913 6.278 1.00 88.88 259 SER A CA 1
ATOM 2182 C C . SER A 1 259 ? -6.610 -0.994 5.408 1.00 88.88 259 SER A C 1
ATOM 2184 O O . SER A 1 259 ? -6.557 -0.628 4.236 1.00 88.88 259 SER A O 1
ATOM 2186 N N . LYS A 1 260 ? -7.736 -1.476 5.958 1.00 94.06 260 LYS A N 1
ATOM 2187 C CA . LYS A 1 260 ? -9.006 -1.737 5.251 1.00 94.06 260 LYS A CA 1
ATOM 2188 C C . LYS A 1 260 ? -8.848 -2.766 4.121 1.00 94.06 260 LYS A C 1
ATOM 2190 O O . LYS A 1 260 ? -9.676 -2.831 3.221 1.00 94.06 260 LYS A O 1
ATOM 2195 N N . LYS A 1 261 ? -7.798 -3.596 4.145 1.00 94.50 261 LYS A N 1
ATOM 2196 C CA . LYS A 1 261 ? -7.573 -4.686 3.179 1.00 94.50 261 LYS A CA 1
ATOM 2197 C C . LYS A 1 261 ? -8.426 -5.917 3.512 1.00 94.50 261 LYS A C 1
ATOM 2199 O O . LYS A 1 261 ? -7.910 -6.963 3.886 1.00 94.50 261 LYS A O 1
ATOM 2204 N N . PHE A 1 262 ? -9.748 -5.788 3.393 1.00 96.88 262 PHE A N 1
ATOM 2205 C CA . PHE A 1 262 ? -10.701 -6.835 3.790 1.00 96.88 262 PHE A CA 1
ATOM 2206 C C . PHE A 1 262 ? -10.664 -8.083 2.897 1.00 96.88 262 PHE A C 1
ATOM 2208 O O . PHE A 1 262 ? -10.949 -9.182 3.377 1.00 96.88 262 PHE A O 1
ATOM 2215 N N . SER A 1 263 ? -10.253 -7.941 1.633 1.00 95.06 263 SER A N 1
ATOM 2216 C CA . SER A 1 263 ? -10.027 -9.056 0.699 1.00 95.06 263 SER A CA 1
ATOM 2217 C C . SER A 1 263 ? -9.073 -10.119 1.262 1.00 95.06 263 SER A C 1
ATOM 2219 O O . SER A 1 263 ? -9.229 -11.302 0.967 1.00 95.06 263 SER A O 1
ATOM 2221 N N . MET A 1 264 ? -8.145 -9.727 2.146 1.00 94.94 264 MET A N 1
ATOM 2222 C CA . MET A 1 264 ? -7.245 -10.635 2.867 1.00 94.94 264 MET A CA 1
ATOM 2223 C C . MET A 1 264 ? -7.996 -11.640 3.754 1.00 94.94 264 MET A C 1
ATOM 2225 O O . MET A 1 264 ? -7.565 -12.784 3.881 1.00 94.94 264 MET A O 1
ATOM 2229 N N . PHE A 1 265 ? -9.101 -11.239 4.384 1.00 96.44 265 PHE A N 1
ATOM 2230 C CA . PHE A 1 265 ? -9.924 -12.155 5.179 1.00 96.44 265 PHE A CA 1
ATOM 2231 C C . PHE A 1 265 ? -10.900 -12.926 4.295 1.00 96.44 265 PHE A C 1
ATOM 2233 O O . PHE A 1 265 ? -11.039 -14.141 4.398 1.00 96.44 265 PHE A O 1
ATOM 2240 N N . PHE A 1 266 ? -11.580 -12.201 3.412 1.00 95.94 266 PHE A N 1
ATOM 2241 C CA . PHE A 1 266 ? -12.686 -12.739 2.638 1.00 95.94 266 PHE A CA 1
ATOM 2242 C C . PHE A 1 266 ? -12.260 -13.665 1.494 1.00 95.94 266 PHE A C 1
ATOM 2244 O O . PHE A 1 266 ? -13.081 -14.480 1.074 1.00 95.94 266 PHE A O 1
ATOM 2251 N N . GLN A 1 267 ? -11.013 -13.546 1.017 1.00 93.25 267 GLN A N 1
ATOM 2252 C CA . GLN A 1 267 ? -10.376 -14.404 0.007 1.00 93.25 267 GLN A CA 1
ATOM 2253 C C . GLN A 1 267 ? -11.285 -14.701 -1.200 1.00 93.25 267 GLN A C 1
ATOM 2255 O O . GLN A 1 267 ? -11.357 -15.819 -1.704 1.00 93.25 267 GLN A O 1
ATOM 2260 N N . ASP A 1 268 ? -11.999 -13.678 -1.662 1.00 94.75 268 ASP A N 1
ATOM 2261 C CA . ASP A 1 268 ? -13.048 -13.750 -2.681 1.00 94.75 268 ASP A CA 1
ATOM 2262 C C . ASP A 1 268 ? -12.606 -13.215 -4.048 1.00 94.75 268 ASP A C 1
ATOM 2264 O O . ASP A 1 268 ? -13.420 -13.101 -4.961 1.00 94.75 268 ASP A O 1
ATOM 2268 N N . LYS A 1 269 ? -11.323 -12.871 -4.184 1.00 96.62 269 LYS A N 1
ATOM 2269 C CA . LYS A 1 269 ? -10.739 -12.310 -5.403 1.00 96.62 269 LYS A CA 1
ATOM 2270 C C . LYS A 1 269 ? -9.932 -13.352 -6.156 1.00 96.62 269 LYS A C 1
ATOM 2272 O O . LYS A 1 269 ? -9.071 -14.023 -5.587 1.00 96.62 269 LYS A O 1
ATOM 2277 N N . THR A 1 270 ? -10.170 -13.435 -7.456 1.00 98.31 270 THR A N 1
ATOM 2278 C CA . THR A 1 270 ? -9.311 -14.161 -8.390 1.00 98.31 270 THR A CA 1
ATOM 2279 C C . THR A 1 270 ? -8.017 -13.380 -8.628 1.00 98.31 270 THR A C 1
ATOM 2281 O O . THR A 1 270 ? -8.022 -12.156 -8.774 1.00 98.31 270 THR A O 1
ATOM 2284 N N . LYS A 1 271 ? -6.886 -14.093 -8.623 1.00 98.62 271 LYS A N 1
ATOM 2285 C CA . LYS A 1 271 ? -5.536 -13.513 -8.609 1.00 98.62 271 LYS A CA 1
ATOM 2286 C C . LYS A 1 271 ? -4.734 -14.043 -9.800 1.00 98.62 271 LYS A C 1
ATOM 2288 O O . LYS A 1 271 ? -4.627 -15.259 -9.972 1.00 98.62 271 LYS A O 1
ATOM 2293 N N . LEU A 1 272 ? -4.143 -13.149 -10.593 1.00 98.81 272 LEU A N 1
ATOM 2294 C CA . LEU A 1 272 ? -3.232 -13.498 -11.689 1.00 98.81 272 LEU A CA 1
ATOM 2295 C C . LEU A 1 272 ? -1.889 -12.792 -11.516 1.00 98.81 272 LEU A C 1
ATOM 2297 O O . LEU A 1 272 ? -1.843 -11.585 -11.300 1.00 98.81 272 LEU A O 1
ATOM 2301 N N . ILE A 1 273 ? -0.800 -13.531 -11.702 1.00 98.88 273 ILE A N 1
ATOM 2302 C CA . ILE A 1 273 ? 0.532 -12.987 -11.958 1.00 98.88 273 ILE A CA 1
ATOM 2303 C C . ILE A 1 273 ? 0.882 -13.269 -13.416 1.00 98.88 273 ILE A C 1
ATOM 2305 O O . ILE A 1 273 ? 0.689 -14.386 -13.901 1.00 98.88 273 ILE A O 1
ATOM 2309 N N . TYR A 1 274 ? 1.431 -12.293 -14.131 1.00 98.81 274 TYR A N 1
ATOM 2310 C CA . TYR A 1 274 ? 2.006 -12.567 -15.440 1.00 98.81 274 TYR A CA 1
ATOM 2311 C C . TYR A 1 274 ? 3.301 -11.814 -15.707 1.00 98.81 274 TYR A C 1
ATOM 2313 O O . TYR A 1 274 ? 3.573 -10.759 -15.139 1.00 98.81 274 TYR A O 1
ATOM 2321 N N . SER A 1 275 ? 4.098 -12.384 -16.606 1.00 98.50 275 SER A N 1
ATOM 2322 C CA . SER A 1 275 ? 5.303 -11.760 -17.146 1.00 98.50 275 SER A CA 1
ATOM 2323 C C . SER A 1 275 ? 5.378 -11.954 -18.656 1.00 98.50 275 SER A C 1
ATOM 2325 O O . SER A 1 275 ? 4.693 -12.815 -19.225 1.00 98.50 275 SER A O 1
ATOM 2327 N N . ILE A 1 276 ? 6.229 -11.163 -19.308 1.00 97.25 276 ILE A N 1
ATOM 2328 C CA . ILE A 1 276 ? 6.475 -11.257 -20.746 1.00 97.25 276 ILE A CA 1
ATOM 2329 C C . ILE A 1 276 ? 7.957 -11.491 -21.039 1.00 97.25 276 ILE A C 1
ATOM 2331 O O . ILE A 1 276 ? 8.823 -10.853 -20.446 1.00 97.25 276 ILE A O 1
ATOM 2335 N N . TYR A 1 277 ? 8.264 -12.375 -21.986 1.00 94.81 277 TYR A N 1
ATOM 2336 C CA . TYR A 1 277 ? 9.617 -12.520 -22.524 1.00 94.81 277 TYR A CA 1
ATOM 2337 C C . TYR A 1 277 ? 9.567 -12.750 -24.032 1.00 94.81 277 TYR A C 1
ATOM 2339 O O . TYR A 1 277 ? 9.274 -13.842 -24.520 1.00 94.81 277 TYR A O 1
ATOM 2347 N N . ILE A 1 278 ? 9.864 -11.689 -24.779 1.00 93.81 278 ILE A N 1
ATOM 2348 C CA . ILE A 1 278 ? 9.893 -11.694 -26.240 1.00 93.81 278 ILE A CA 1
ATOM 2349 C C . ILE A 1 278 ? 11.322 -11.406 -26.676 1.00 93.81 278 ILE A C 1
ATOM 2351 O O . ILE A 1 278 ? 11.855 -10.319 -26.458 1.00 93.81 278 ILE A O 1
ATOM 2355 N N . GLU A 1 279 ? 11.954 -12.396 -27.298 1.00 89.81 279 GLU A N 1
ATOM 2356 C CA . GLU A 1 279 ? 13.304 -12.228 -27.815 1.00 89.81 279 GLU A CA 1
ATOM 2357 C C . GLU A 1 279 ? 13.293 -11.343 -29.073 1.00 89.81 279 GLU A C 1
ATOM 2359 O O . GLU A 1 279 ? 12.627 -11.646 -30.069 1.00 89.81 279 GLU A O 1
ATOM 2364 N N . ILE A 1 280 ? 14.052 -10.245 -29.024 1.00 89.69 280 ILE A N 1
ATOM 2365 C CA . ILE A 1 280 ? 14.264 -9.339 -30.157 1.00 89.69 280 ILE A CA 1
ATOM 2366 C C . ILE A 1 280 ? 15.489 -9.832 -30.950 1.00 89.69 280 ILE A C 1
ATOM 2368 O O . ILE A 1 280 ? 16.564 -10.028 -30.361 1.00 89.69 280 ILE A O 1
ATOM 2372 N N . PRO A 1 281 ? 15.377 -10.049 -32.272 1.00 89.12 281 PRO A N 1
ATOM 2373 C CA . PRO A 1 281 ? 16.535 -10.357 -33.109 1.00 89.12 281 PRO A CA 1
ATOM 2374 C C . PRO A 1 281 ? 17.583 -9.245 -33.092 1.00 89.12 281 PRO A C 1
ATOM 2376 O O . PRO A 1 281 ? 17.246 -8.068 -32.979 1.00 89.12 281 PRO A O 1
ATOM 2379 N N . ASP A 1 282 ? 18.857 -9.611 -33.231 1.00 88.50 282 ASP A N 1
ATOM 2380 C CA . ASP A 1 282 ? 19.987 -8.688 -33.068 1.00 88.50 282 ASP A CA 1
ATOM 2381 C C . ASP A 1 282 ? 19.906 -7.477 -34.014 1.00 88.50 282 ASP A C 1
ATOM 2383 O O . ASP A 1 282 ? 20.248 -6.359 -33.632 1.00 88.50 282 ASP A O 1
ATOM 2387 N N . GLU A 1 283 ? 19.406 -7.677 -35.234 1.00 88.81 283 GLU A N 1
ATOM 2388 C CA . GLU A 1 283 ? 19.220 -6.638 -36.248 1.00 88.81 283 GLU A CA 1
ATOM 2389 C C . GLU A 1 283 ? 18.090 -5.644 -35.934 1.00 88.81 283 GLU A C 1
ATOM 2391 O O . GLU A 1 283 ? 18.028 -4.581 -36.553 1.00 88.81 283 GLU A O 1
ATOM 2396 N N . ARG A 1 284 ? 17.218 -5.969 -34.971 1.00 86.62 284 ARG A N 1
ATOM 2397 C CA . ARG A 1 284 ? 16.095 -5.133 -34.515 1.00 86.62 284 ARG A CA 1
ATOM 2398 C C . ARG A 1 284 ? 16.319 -4.518 -33.132 1.00 86.62 284 ARG A C 1
ATOM 2400 O O . ARG A 1 284 ? 15.442 -3.814 -32.635 1.00 86.62 284 ARG A O 1
ATOM 2407 N N . LEU A 1 285 ? 17.478 -4.757 -32.515 1.00 88.00 285 LEU A N 1
ATOM 2408 C CA . LEU A 1 285 ? 17.837 -4.139 -31.241 1.00 88.00 285 LEU A CA 1
ATOM 2409 C C . LEU A 1 285 ? 18.048 -2.632 -31.404 1.00 88.00 285 LEU A C 1
ATOM 2411 O O . LEU A 1 285 ? 18.731 -2.162 -32.319 1.00 88.00 285 LEU A O 1
ATOM 2415 N N . ASP A 1 286 ? 17.504 -1.877 -30.458 1.00 84.69 286 ASP A N 1
ATOM 2416 C CA . ASP A 1 286 ? 17.739 -0.447 -30.351 1.00 84.69 286 ASP A CA 1
ATOM 2417 C C . ASP A 1 286 ? 19.143 -0.137 -29.788 1.00 84.69 286 ASP A C 1
ATOM 2419 O O . ASP A 1 286 ? 19.935 -1.016 -29.421 1.00 84.69 286 ASP A O 1
ATOM 2423 N N . LYS A 1 287 ? 19.506 1.149 -29.778 1.00 84.81 287 LYS A N 1
ATOM 2424 C CA . LYS A 1 287 ? 20.858 1.604 -29.414 1.00 84.81 287 LYS A CA 1
ATOM 2425 C C . LYS A 1 287 ? 20.840 2.672 -28.318 1.00 84.81 287 LYS A C 1
ATOM 2427 O O . LYS A 1 287 ? 21.312 3.782 -28.559 1.00 84.81 287 LYS A O 1
ATOM 2432 N N . PRO A 1 288 ? 20.318 2.358 -27.119 1.00 84.81 288 PRO A N 1
ATOM 2433 C CA . PRO A 1 288 ? 20.316 3.301 -26.012 1.00 84.81 288 PRO A CA 1
ATOM 2434 C C . PRO A 1 288 ? 21.733 3.511 -25.469 1.00 84.81 288 PRO A C 1
ATOM 2436 O O . PRO A 1 288 ? 22.638 2.696 -25.690 1.00 84.81 288 PRO A O 1
ATOM 2439 N N . ARG A 1 289 ? 21.920 4.585 -24.696 1.00 83.38 289 ARG A N 1
ATOM 2440 C CA . ARG A 1 289 ? 23.189 4.860 -24.016 1.00 83.38 289 ARG A CA 1
ATOM 2441 C C . ARG A 1 289 ? 23.488 3.747 -22.999 1.00 83.38 289 ARG A C 1
ATOM 2443 O O . ARG A 1 289 ? 22.669 3.430 -22.133 1.00 83.38 289 ARG A O 1
ATOM 2450 N N . GLY A 1 290 ? 24.658 3.123 -23.140 1.00 79.81 290 GLY A N 1
ATOM 2451 C CA . GLY A 1 290 ? 25.154 2.068 -22.251 1.00 79.81 290 GLY A CA 1
ATOM 2452 C C . GLY A 1 290 ? 26.130 2.580 -21.184 1.00 79.81 290 GLY A C 1
ATOM 2453 O O . GLY A 1 290 ? 26.532 3.748 -21.228 1.00 79.81 290 GLY A O 1
ATOM 2454 N N . PRO A 1 291 ? 26.527 1.720 -20.228 1.00 79.94 291 PRO A N 1
ATOM 2455 C CA . PRO A 1 291 ? 27.630 2.002 -19.312 1.00 79.94 291 PRO A CA 1
ATOM 2456 C C . PRO A 1 291 ? 28.914 2.350 -20.078 1.00 79.94 291 PRO A C 1
ATOM 2458 O O . PRO A 1 291 ? 29.208 1.752 -21.110 1.00 79.94 291 PRO A O 1
ATOM 2461 N N . LYS A 1 292 ? 29.691 3.326 -19.589 1.00 82.50 292 LYS A N 1
ATOM 2462 C CA . LYS A 1 292 ? 30.915 3.793 -20.276 1.00 82.50 292 LYS A CA 1
ATOM 2463 C C . LYS A 1 292 ? 32.027 2.738 -20.310 1.00 82.50 292 LYS A C 1
ATOM 2465 O O . LYS A 1 292 ? 32.926 2.827 -21.139 1.00 82.50 292 LYS A O 1
ATOM 2470 N N . ASP A 1 293 ? 31.981 1.798 -19.376 1.00 84.31 293 ASP A N 1
ATOM 2471 C CA . ASP A 1 293 ? 32.932 0.713 -19.155 1.00 84.31 293 ASP A CA 1
ATOM 2472 C C . ASP A 1 293 ? 32.567 -0.587 -19.895 1.00 84.31 293 ASP A C 1
ATOM 2474 O O . ASP A 1 293 ? 33.392 -1.498 -19.939 1.00 84.31 293 ASP A O 1
ATOM 2478 N N . ASP A 1 294 ? 31.389 -0.669 -20.528 1.00 83.69 294 ASP A N 1
ATOM 2479 C CA . ASP A 1 294 ? 30.987 -1.813 -21.355 1.00 83.69 294 ASP A CA 1
ATOM 2480 C C . ASP A 1 294 ? 30.879 -1.400 -22.837 1.00 83.69 294 ASP A C 1
ATOM 2482 O O . ASP A 1 294 ? 29.972 -0.653 -23.210 1.00 83.69 294 ASP A O 1
ATOM 2486 N N . PRO A 1 295 ? 31.780 -1.873 -23.719 1.00 84.75 295 PRO A N 1
ATOM 2487 C CA . PRO A 1 295 ? 31.738 -1.526 -25.138 1.00 84.75 295 PRO A CA 1
ATOM 2488 C C . PRO A 1 295 ? 30.601 -2.227 -25.901 1.00 84.75 295 PRO A C 1
ATOM 2490 O O . PRO A 1 295 ? 30.370 -1.918 -27.072 1.00 84.75 295 PRO A O 1
ATOM 2493 N N . VAL A 1 296 ? 29.911 -3.197 -25.289 1.00 87.81 296 VAL A N 1
ATOM 2494 C CA . VAL A 1 296 ? 28.798 -3.910 -25.922 1.00 87.81 296 VAL A CA 1
ATOM 2495 C C . VAL A 1 296 ? 27.523 -3.078 -25.833 1.00 87.81 296 VAL A C 1
ATOM 2497 O O . VAL A 1 296 ? 27.206 -2.481 -24.808 1.00 87.81 296 VAL A O 1
ATOM 2500 N N . ASN A 1 297 ? 26.755 -3.060 -26.925 1.00 86.25 297 ASN A N 1
ATOM 2501 C CA . ASN A 1 297 ? 25.436 -2.435 -26.951 1.00 86.25 297 ASN A CA 1
ATOM 2502 C C . ASN A 1 297 ? 24.572 -2.936 -25.772 1.00 86.25 297 ASN A C 1
ATOM 2504 O O . ASN A 1 297 ? 24.425 -4.141 -25.562 1.00 86.25 297 ASN A O 1
ATOM 2508 N N . LYS A 1 298 ? 23.980 -1.996 -25.024 1.00 86.62 298 LYS A N 1
ATOM 2509 C CA . LYS A 1 298 ? 23.202 -2.270 -23.805 1.00 86.62 298 LYS A CA 1
ATOM 2510 C C . LYS A 1 298 ? 22.060 -3.264 -24.036 1.00 86.62 298 LYS A C 1
ATOM 2512 O O . LYS A 1 298 ? 21.859 -4.152 -23.206 1.00 86.62 298 LYS A O 1
ATOM 2517 N N . SER A 1 299 ? 21.337 -3.147 -25.147 1.00 87.50 299 SER A N 1
ATOM 2518 C CA . SER A 1 299 ? 20.215 -4.033 -25.479 1.00 87.50 299 SER A CA 1
ATOM 2519 C C . SER A 1 299 ? 20.702 -5.455 -25.772 1.00 87.50 299 SER A C 1
ATOM 2521 O O . SER A 1 299 ? 20.137 -6.418 -25.256 1.00 87.50 299 SER A O 1
ATOM 2523 N N . LYS A 1 300 ? 21.831 -5.596 -26.479 1.00 90.00 300 LYS A N 1
ATOM 2524 C CA . LYS A 1 300 ? 22.487 -6.894 -26.695 1.00 90.00 300 LYS A CA 1
ATOM 2525 C C . LYS A 1 300 ? 22.949 -7.530 -25.382 1.00 90.00 300 LYS A C 1
ATOM 2527 O O . LYS A 1 300 ? 22.635 -8.688 -25.123 1.00 90.00 300 LYS A O 1
ATOM 2532 N N . ARG A 1 301 ? 23.633 -6.769 -24.522 1.00 89.44 301 ARG A N 1
ATOM 2533 C CA . ARG A 1 301 ? 24.082 -7.256 -23.208 1.00 89.44 301 ARG A CA 1
ATOM 2534 C C . ARG A 1 301 ? 22.912 -7.723 -22.340 1.00 89.44 301 ARG A C 1
ATOM 2536 O O . ARG A 1 301 ? 22.997 -8.752 -21.677 1.00 89.44 301 ARG A O 1
ATOM 2543 N N . THR A 1 302 ? 21.820 -6.963 -22.359 1.00 88.44 302 THR A N 1
ATOM 2544 C CA . THR A 1 302 ? 20.583 -7.286 -21.638 1.00 88.44 302 THR A CA 1
ATOM 2545 C C . THR A 1 302 ? 19.993 -8.613 -22.110 1.00 88.44 302 THR A C 1
ATOM 2547 O O . THR A 1 302 ? 19.676 -9.466 -21.283 1.00 88.44 302 THR A O 1
ATOM 2550 N N . LYS A 1 303 ? 19.905 -8.810 -23.431 1.00 90.50 303 LYS A N 1
ATOM 2551 C CA . LYS A 1 303 ? 19.437 -10.057 -24.047 1.00 90.50 303 LYS A CA 1
ATOM 2552 C C . LYS A 1 303 ? 20.277 -11.260 -23.609 1.00 90.50 303 LYS A C 1
ATOM 2554 O O . LYS A 1 303 ? 19.710 -12.256 -23.171 1.00 90.50 303 LYS A O 1
ATOM 2559 N N . GLU A 1 304 ? 21.605 -11.154 -23.687 1.00 91.00 304 GLU A N 1
ATOM 2560 C CA . GLU A 1 304 ? 22.536 -12.231 -23.308 1.00 91.00 304 GLU A CA 1
ATOM 2561 C C . GLU A 1 304 ? 22.365 -12.646 -21.836 1.00 91.00 304 GLU A C 1
ATOM 2563 O O . GLU A 1 304 ? 22.206 -13.829 -21.544 1.00 91.00 304 GLU A O 1
ATOM 2568 N N . ARG A 1 305 ? 22.325 -11.673 -20.914 1.00 90.06 305 ARG A N 1
ATOM 2569 C CA . ARG A 1 305 ? 22.181 -11.932 -19.469 1.00 90.06 305 ARG A CA 1
ATOM 2570 C C . ARG A 1 305 ? 20.818 -12.519 -19.099 1.00 90.06 305 ARG A C 1
ATOM 2572 O O . ARG A 1 305 ? 20.742 -13.412 -18.263 1.00 90.06 305 ARG A O 1
ATOM 2579 N N . LE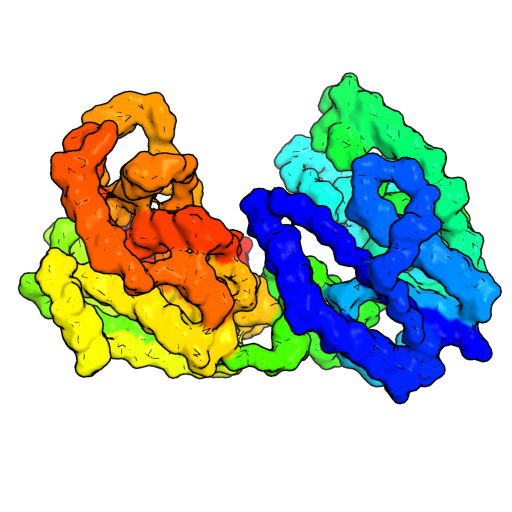U A 1 306 ? 19.739 -12.039 -19.720 1.00 91.00 306 LEU A N 1
ATOM 2580 C CA . LEU A 1 306 ? 18.399 -12.596 -19.508 1.00 91.00 306 LEU A CA 1
ATOM 2581 C C . LEU A 1 306 ? 18.302 -14.044 -19.989 1.00 91.00 306 LEU A C 1
ATOM 2583 O O . LEU A 1 306 ? 17.725 -14.882 -19.300 1.00 91.00 306 LEU A O 1
ATOM 2587 N N . ALA A 1 307 ? 18.879 -14.347 -21.153 1.00 91.12 307 ALA A N 1
ATOM 2588 C CA . ALA A 1 307 ? 18.828 -15.687 -21.727 1.00 91.12 307 ALA A CA 1
ATOM 2589 C C . ALA A 1 307 ? 19.485 -16.743 -20.819 1.00 91.12 307 ALA A C 1
ATOM 2591 O O . ALA A 1 307 ? 19.011 -17.876 -20.773 1.00 91.12 307 ALA A O 1
ATOM 2592 N N . GLU A 1 308 ? 20.532 -16.368 -20.077 1.00 91.81 308 GLU A N 1
ATOM 2593 C CA . GLU A 1 308 ? 21.228 -17.246 -19.128 1.00 91.81 308 GLU A CA 1
ATOM 2594 C C . GLU A 1 308 ? 20.364 -17.619 -17.907 1.00 91.81 308 GLU A C 1
ATOM 2596 O O . GLU A 1 308 ? 20.439 -18.747 -17.420 1.00 91.81 308 GLU A O 1
ATOM 2601 N N . TYR A 1 309 ? 19.508 -16.707 -17.433 1.00 93.19 309 TYR A N 1
ATOM 2602 C CA . TYR A 1 309 ? 18.735 -16.878 -16.192 1.00 93.19 309 TYR A CA 1
ATOM 2603 C C . TYR A 1 309 ? 17.240 -17.141 -16.400 1.00 93.19 309 TYR A C 1
ATOM 2605 O O . TYR A 1 309 ? 16.525 -17.369 -15.423 1.00 93.19 309 TYR A O 1
ATOM 2613 N N . LYS A 1 310 ? 16.760 -17.164 -17.649 1.00 94.25 310 LYS A N 1
ATOM 2614 C CA . LYS A 1 310 ? 15.330 -17.264 -17.988 1.00 94.25 310 LYS A CA 1
ATOM 2615 C C . LYS A 1 310 ? 14.588 -18.392 -17.258 1.00 94.25 310 LYS A C 1
ATOM 2617 O O . LYS A 1 310 ? 13.509 -18.162 -16.725 1.00 94.25 310 LYS A O 1
ATOM 2622 N N . ASP A 1 311 ? 15.174 -19.587 -17.173 1.00 95.44 311 ASP A N 1
ATOM 2623 C CA . ASP A 1 311 ? 14.497 -20.743 -16.575 1.00 95.44 311 ASP A CA 1
ATOM 2624 C C . ASP A 1 311 ? 14.404 -20.590 -15.049 1.00 95.44 311 ASP A C 1
ATOM 2626 O O . ASP A 1 311 ? 13.398 -20.956 -14.443 1.00 95.44 311 ASP A O 1
ATOM 2630 N N . LYS A 1 312 ? 15.427 -19.995 -14.418 1.00 96.38 312 LYS A N 1
ATOM 2631 C CA . LYS A 1 312 ? 15.418 -19.696 -12.978 1.00 96.38 312 LYS A CA 1
ATOM 2632 C C . LYS A 1 312 ? 14.368 -18.640 -12.639 1.00 96.38 312 LYS A C 1
ATOM 2634 O O . LYS A 1 312 ? 13.624 -18.835 -11.687 1.00 96.38 312 LYS A O 1
ATOM 2639 N N . LEU A 1 313 ? 14.284 -17.570 -13.432 1.00 97.25 313 LEU A N 1
ATOM 2640 C CA . LEU A 1 313 ? 13.288 -16.504 -13.266 1.00 97.25 313 LEU A CA 1
ATOM 2641 C C . LEU A 1 313 ? 11.867 -17.047 -13.449 1.00 97.25 313 LEU A C 1
ATOM 2643 O O . LEU A 1 313 ? 11.005 -16.856 -12.597 1.00 97.25 313 LEU A O 1
ATOM 2647 N N . HIS A 1 314 ? 11.640 -17.829 -14.507 1.00 97.81 314 HIS A N 1
ATOM 2648 C CA . HIS A 1 314 ? 10.347 -18.462 -14.750 1.00 97.81 314 HIS A CA 1
ATOM 2649 C C . HIS A 1 314 ? 9.916 -19.377 -13.591 1.00 97.81 314 HIS A C 1
ATOM 2651 O O . HIS A 1 314 ? 8.769 -19.309 -13.151 1.00 97.81 314 HIS A O 1
ATOM 2657 N N . ASN A 1 315 ? 10.833 -20.197 -13.064 1.00 98.19 315 ASN A N 1
ATOM 2658 C CA . ASN A 1 315 ? 10.551 -21.066 -11.920 1.00 98.19 315 ASN A CA 1
ATOM 2659 C C . ASN A 1 315 ? 10.298 -20.275 -10.628 1.00 98.19 315 ASN A C 1
ATOM 2661 O O . ASN A 1 315 ? 9.382 -20.626 -9.890 1.00 98.19 315 ASN A O 1
ATOM 2665 N N . ASN A 1 316 ? 11.056 -19.200 -10.380 1.00 98.44 316 ASN A N 1
ATOM 2666 C CA . ASN A 1 316 ? 10.840 -18.298 -9.245 1.00 98.44 316 ASN A CA 1
ATOM 2667 C C . ASN A 1 316 ? 9.423 -17.699 -9.278 1.00 98.44 316 ASN A C 1
ATOM 2669 O O . ASN A 1 316 ? 8.700 -17.768 -8.286 1.00 98.44 316 ASN A O 1
ATOM 2673 N N . HIS A 1 317 ? 8.983 -17.210 -10.440 1.00 98.62 317 HIS A N 1
ATOM 2674 C CA . HIS A 1 317 ? 7.635 -16.664 -10.603 1.00 98.62 317 HIS A CA 1
ATOM 2675 C C . HIS A 1 317 ? 6.539 -17.725 -10.420 1.00 98.62 317 HIS A C 1
ATOM 2677 O O . HIS A 1 317 ? 5.538 -17.466 -9.752 1.00 98.62 317 HIS A O 1
ATOM 2683 N N . LEU A 1 318 ? 6.726 -18.924 -10.989 1.00 98.56 318 LEU A N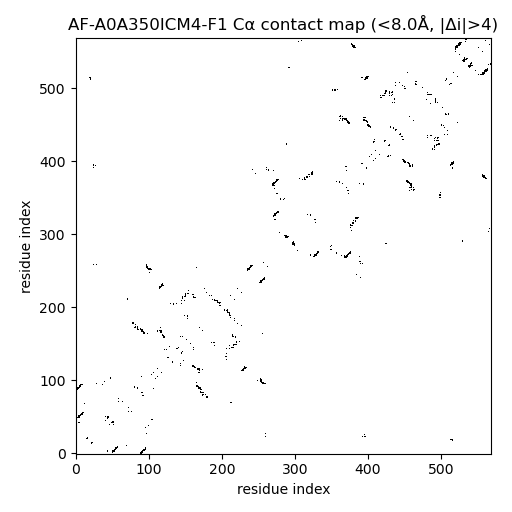 1
ATOM 2684 C CA . LEU A 1 318 ? 5.795 -20.048 -10.833 1.00 98.56 318 LEU A CA 1
ATOM 2685 C C . LEU A 1 318 ? 5.628 -20.454 -9.366 1.00 98.56 318 LEU A C 1
ATOM 2687 O O . LEU A 1 318 ? 4.510 -20.692 -8.907 1.00 98.56 318 LEU A O 1
ATOM 2691 N N . GLU A 1 319 ? 6.738 -20.563 -8.639 1.00 98.56 319 GLU A N 1
ATOM 2692 C CA . GLU A 1 319 ? 6.731 -20.948 -7.233 1.00 98.56 319 GLU A CA 1
ATOM 2693 C C . GLU A 1 319 ? 6.079 -19.866 -6.363 1.00 98.56 319 GLU A C 1
ATOM 2695 O O . GLU A 1 319 ? 5.253 -20.197 -5.510 1.00 98.56 319 GLU A O 1
ATOM 2700 N N . TYR A 1 320 ? 6.354 -18.583 -6.629 1.00 98.69 320 TYR A N 1
ATOM 2701 C CA . TYR A 1 320 ? 5.713 -17.478 -5.917 1.00 98.69 320 TYR A CA 1
ATOM 2702 C C . TYR A 1 320 ? 4.203 -17.476 -6.147 1.00 98.69 320 TYR A C 1
ATOM 2704 O O . TYR A 1 320 ? 3.441 -17.532 -5.183 1.00 98.69 320 TYR A O 1
ATOM 2712 N N . ALA A 1 321 ? 3.766 -17.516 -7.410 1.00 98.69 321 ALA A N 1
ATOM 2713 C CA . ALA A 1 321 ? 2.351 -17.548 -7.769 1.00 98.69 321 ALA A CA 1
ATOM 2714 C C . ALA A 1 321 ? 1.610 -18.704 -7.083 1.00 98.69 321 ALA A C 1
ATOM 2716 O O . ALA A 1 321 ? 0.552 -18.501 -6.486 1.00 98.69 321 ALA A O 1
ATOM 2717 N N . LYS A 1 322 ? 2.208 -19.901 -7.084 1.00 98.31 322 LYS A N 1
ATOM 2718 C CA . LYS A 1 322 ? 1.655 -21.070 -6.395 1.00 98.31 322 LYS A CA 1
ATOM 2719 C C . LYS A 1 322 ? 1.501 -20.835 -4.890 1.00 98.31 322 LYS A C 1
ATOM 2721 O O . LYS A 1 322 ? 0.460 -21.188 -4.339 1.00 98.31 322 LYS A O 1
ATOM 2726 N N . ASN A 1 323 ? 2.511 -20.269 -4.230 1.00 97.44 323 ASN A N 1
ATOM 2727 C CA . ASN A 1 323 ? 2.494 -20.056 -2.780 1.00 97.44 323 ASN A CA 1
ATOM 2728 C C . ASN A 1 323 ? 1.471 -18.998 -2.353 1.00 97.44 323 ASN A C 1
ATOM 2730 O O . ASN A 1 323 ? 0.868 -19.131 -1.291 1.00 97.44 323 ASN A O 1
ATOM 2734 N N . VAL A 1 324 ? 1.209 -18.000 -3.200 1.00 96.50 324 VAL A N 1
ATOM 2735 C CA . VAL A 1 324 ? 0.224 -16.942 -2.921 1.00 96.50 324 VAL A CA 1
ATOM 2736 C C . VAL A 1 324 ? -1.181 -17.240 -3.456 1.00 96.50 324 VAL A C 1
ATOM 2738 O O . VAL A 1 324 ? -2.079 -16.403 -3.328 1.00 96.50 324 VAL A O 1
ATOM 2741 N N . GLY A 1 325 ? -1.384 -18.427 -4.040 1.00 96.62 325 GLY A N 1
ATOM 2742 C CA . GLY A 1 325 ? -2.674 -18.871 -4.573 1.00 96.62 325 GLY A CA 1
ATOM 2743 C C . GLY A 1 325 ? -3.115 -18.137 -5.842 1.00 96.62 325 GLY A C 1
ATOM 2744 O O . GLY A 1 325 ? -4.313 -18.012 -6.083 1.00 96.62 325 GLY A O 1
ATOM 2745 N N . ALA A 1 326 ? -2.170 -17.634 -6.638 1.00 98.38 326 ALA A N 1
ATOM 2746 C CA . ALA A 1 326 ? -2.434 -16.959 -7.904 1.00 98.38 326 ALA A CA 1
ATOM 2747 C C . ALA A 1 326 ? -2.165 -17.878 -9.105 1.00 98.38 326 ALA A C 1
ATOM 2749 O O . ALA A 1 326 ? -1.286 -18.744 -9.075 1.00 98.38 326 ALA A O 1
ATOM 2750 N N . GLU A 1 327 ? -2.892 -17.660 -10.200 1.00 98.69 327 GLU A N 1
ATOM 2751 C CA . GLU A 1 327 ? -2.515 -18.235 -11.490 1.00 98.69 327 GLU A CA 1
ATOM 2752 C C . GLU A 1 327 ? -1.274 -17.515 -12.032 1.00 98.69 327 GLU A C 1
ATOM 2754 O O . GLU A 1 327 ? -1.129 -16.307 -11.851 1.00 98.69 327 GLU A O 1
ATOM 2759 N N . TYR A 1 328 ? -0.386 -18.239 -12.719 1.00 98.75 328 TYR A N 1
ATOM 2760 C CA . TYR A 1 328 ? 0.745 -17.638 -13.422 1.00 98.75 328 TYR A CA 1
ATOM 2761 C C . TYR A 1 328 ? 0.636 -17.826 -14.932 1.00 98.75 328 TYR A C 1
ATOM 2763 O O . TYR A 1 328 ? 0.519 -18.956 -15.413 1.00 98.75 328 TYR A O 1
ATOM 2771 N N . LYS A 1 329 ? 0.750 -16.727 -15.683 1.00 98.56 329 LYS A N 1
ATOM 2772 C CA . LYS A 1 329 ? 0.850 -16.739 -17.148 1.00 98.56 329 LYS A CA 1
ATOM 2773 C C . LYS A 1 329 ? 2.174 -16.143 -17.608 1.00 98.56 329 LYS A C 1
ATOM 2775 O O . LYS A 1 329 ? 2.625 -15.113 -17.120 1.00 98.56 329 LYS A O 1
ATOM 2780 N N . HIS A 1 330 ? 2.787 -16.776 -18.598 1.00 97.69 330 HIS A N 1
ATOM 2781 C CA . HIS A 1 330 ? 3.994 -16.265 -19.233 1.00 97.69 330 HIS A CA 1
ATOM 2782 C C . HIS A 1 330 ? 3.738 -16.084 -20.724 1.00 97.69 330 HIS A C 1
ATOM 2784 O O . HIS A 1 330 ? 3.417 -17.052 -21.414 1.00 97.69 330 HIS A O 1
ATOM 2790 N N . PHE A 1 331 ? 3.863 -14.851 -21.212 1.00 97.38 331 PHE A N 1
ATOM 2791 C CA . PHE A 1 331 ? 3.622 -14.531 -22.615 1.00 97.38 331 PHE A CA 1
ATOM 2792 C C . PHE A 1 331 ? 4.941 -14.433 -23.377 1.00 97.38 331 PHE A C 1
ATOM 2794 O O . PHE A 1 331 ? 5.861 -13.712 -22.986 1.00 97.38 331 PHE A O 1
ATOM 2801 N N . GLY A 1 332 ? 5.010 -15.172 -24.480 1.00 95.69 332 GLY A N 1
ATOM 2802 C CA . GLY A 1 332 ? 6.111 -15.124 -25.430 1.00 95.69 332 GLY A CA 1
ATOM 2803 C C . GLY A 1 332 ? 5.710 -14.431 -26.727 1.00 95.69 332 GLY A C 1
ATOM 2804 O O . GLY A 1 332 ? 4.719 -13.707 -26.799 1.00 95.69 332 GLY A O 1
ATOM 2805 N N . ARG A 1 333 ? 6.491 -14.683 -27.777 1.00 94.94 333 ARG A N 1
ATOM 2806 C CA . ARG A 1 333 ? 6.170 -14.251 -29.139 1.00 94.94 333 ARG A CA 1
ATOM 2807 C C . ARG A 1 333 ? 5.120 -15.193 -29.738 1.00 94.94 333 ARG A C 1
ATOM 2809 O O . ARG A 1 333 ? 5.462 -16.310 -30.119 1.00 94.94 333 ARG A O 1
ATOM 2816 N N . ASP A 1 334 ? 3.872 -14.747 -29.810 1.00 94.06 334 ASP A N 1
ATOM 2817 C CA . ASP A 1 334 ? 2.738 -15.479 -30.384 1.00 94.06 334 ASP A CA 1
ATOM 2818 C C . ASP A 1 334 ? 2.006 -14.657 -31.465 1.00 94.06 334 ASP A C 1
ATOM 2820 O O . ASP A 1 334 ? 2.366 -13.509 -31.742 1.00 94.06 334 ASP A O 1
ATOM 2824 N N . ASP A 1 335 ? 0.986 -15.248 -32.098 1.00 96.38 335 ASP A N 1
ATOM 2825 C CA . ASP A 1 335 ? 0.199 -14.583 -33.149 1.00 96.38 335 ASP A CA 1
ATOM 2826 C C . ASP A 1 335 ? -0.480 -13.305 -32.633 1.00 96.38 335 ASP A C 1
ATOM 2828 O O . ASP A 1 335 ? -0.565 -12.313 -33.354 1.00 96.38 335 ASP A O 1
ATOM 2832 N N . ARG A 1 336 ? -0.900 -13.300 -31.360 1.00 96.06 336 ARG A N 1
ATOM 2833 C CA . ARG A 1 336 ? -1.505 -12.134 -30.705 1.00 96.06 336 ARG A CA 1
ATOM 2834 C C . ARG A 1 336 ? -0.513 -10.978 -30.599 1.00 96.06 336 ARG A C 1
ATOM 2836 O O . ARG A 1 336 ? -0.869 -9.836 -30.886 1.00 96.06 336 ARG A O 1
ATOM 2843 N N . TYR A 1 337 ? 0.725 -11.258 -30.201 1.00 97.25 337 TYR A N 1
ATOM 2844 C CA . TYR A 1 337 ? 1.779 -10.253 -30.174 1.00 97.25 337 TYR A CA 1
ATOM 2845 C C . TYR A 1 337 ? 2.114 -9.745 -31.579 1.00 97.25 337 TYR A C 1
ATOM 2847 O O . TYR A 1 337 ? 2.283 -8.542 -31.755 1.00 97.25 337 TYR A O 1
ATOM 2855 N N . GLU A 1 338 ? 2.206 -10.619 -32.586 1.00 96.31 338 GLU A N 1
ATOM 2856 C CA . GLU A 1 338 ? 2.497 -10.174 -33.958 1.00 96.31 338 GLU A CA 1
ATOM 2857 C C . GLU A 1 338 ? 1.379 -9.296 -34.531 1.00 96.31 338 GLU A C 1
ATOM 2859 O O . GLU A 1 338 ? 1.669 -8.290 -35.183 1.00 96.31 338 GLU A O 1
ATOM 2864 N N . GLU A 1 339 ? 0.116 -9.619 -34.241 1.00 96.88 339 GLU A N 1
ATOM 2865 C CA . GLU A 1 339 ? -1.031 -8.775 -34.580 1.00 96.88 339 GLU A CA 1
ATOM 2866 C C . GLU A 1 339 ? -0.929 -7.410 -33.887 1.00 96.88 339 GLU A C 1
ATOM 2868 O O . GLU A 1 339 ? -0.957 -6.379 -34.562 1.00 96.88 339 GLU A O 1
ATOM 2873 N N . PHE A 1 340 ? -0.710 -7.386 -32.567 1.00 96.88 340 PHE A N 1
ATOM 2874 C CA . PHE A 1 340 ? -0.542 -6.143 -31.809 1.00 96.88 340 PHE A CA 1
ATOM 2875 C C . PHE A 1 340 ? 0.621 -5.298 -32.343 1.00 96.88 340 PHE A C 1
ATOM 2877 O O . PHE A 1 340 ? 0.485 -4.096 -32.563 1.00 96.88 340 PHE A O 1
ATOM 2884 N N . ARG A 1 341 ? 1.764 -5.931 -32.617 1.00 95.88 341 ARG A N 1
ATOM 2885 C CA . ARG A 1 341 ? 2.954 -5.278 -33.164 1.00 95.88 341 ARG A CA 1
ATOM 2886 C C . ARG A 1 341 ? 2.696 -4.654 -34.530 1.00 95.88 341 ARG A C 1
ATOM 2888 O O . ARG A 1 341 ? 3.240 -3.591 -34.817 1.00 95.88 341 ARG A O 1
ATOM 2895 N N . SER A 1 342 ? 1.883 -5.293 -35.370 1.00 96.12 342 SER A N 1
ATOM 2896 C CA . SER A 1 342 ? 1.577 -4.789 -36.713 1.00 96.12 342 SER A CA 1
ATOM 2897 C C . SER A 1 342 ? 0.833 -3.446 -36.713 1.00 96.12 342 SER A C 1
ATOM 2899 O O . SER A 1 342 ? 0.925 -2.718 -37.700 1.00 96.12 342 SER A O 1
ATOM 2901 N N . ARG A 1 343 ? 0.170 -3.085 -35.601 1.00 95.50 343 ARG A N 1
ATOM 2902 C CA . ARG A 1 343 ? -0.500 -1.788 -35.410 1.00 95.50 343 ARG A CA 1
ATOM 2903 C C . ARG A 1 343 ? 0.478 -0.618 -35.275 1.00 95.50 343 ARG A C 1
ATOM 2905 O O . ARG A 1 343 ? 0.124 0.499 -35.631 1.00 95.50 343 ARG A O 1
ATOM 2912 N N . PHE A 1 344 ? 1.704 -0.871 -34.814 1.00 95.44 344 PHE A N 1
ATOM 2913 C CA . PHE A 1 344 ? 2.688 0.170 -34.496 1.00 95.44 344 PHE A CA 1
ATOM 2914 C C . PHE A 1 344 ? 3.977 0.033 -35.333 1.00 95.44 344 PHE A C 1
ATOM 2916 O O . PHE A 1 344 ? 5.067 -0.123 -34.774 1.00 95.44 344 PHE A O 1
ATOM 2923 N N . PRO A 1 345 ? 3.901 0.064 -36.681 1.00 93.19 345 PRO A N 1
ATOM 2924 C CA . PRO A 1 345 ? 5.054 -0.170 -37.557 1.00 93.19 345 PRO A CA 1
ATOM 2925 C C . PRO A 1 345 ? 6.165 0.888 -37.439 1.00 93.19 345 PRO A C 1
ATOM 2927 O O . PRO A 1 345 ? 7.289 0.646 -37.876 1.00 93.19 345 PRO A O 1
ATOM 2930 N N . GLN A 1 346 ? 5.849 2.060 -36.889 1.00 90.75 346 GLN A N 1
ATOM 2931 C CA . GLN A 1 346 ? 6.751 3.190 -36.680 1.00 90.75 346 GLN A CA 1
ATOM 2932 C C . GLN A 1 346 ? 7.566 3.098 -35.382 1.00 90.75 346 GLN A C 1
ATOM 2934 O O . GLN A 1 346 ? 8.566 3.803 -35.248 1.00 90.75 346 GLN A O 1
ATOM 2939 N N . LEU A 1 347 ? 7.144 2.261 -34.431 1.00 93.44 347 LEU A N 1
ATOM 2940 C CA . LEU A 1 347 ? 7.788 2.129 -33.127 1.00 93.44 347 LEU A CA 1
ATOM 2941 C C . LEU A 1 347 ? 8.889 1.066 -33.148 1.00 93.44 347 LEU A C 1
ATOM 2943 O O . LEU A 1 347 ? 8.865 0.118 -33.940 1.00 93.44 347 LEU A O 1
ATOM 2947 N N . SER A 1 348 ? 9.869 1.204 -32.250 1.00 92.25 348 SER A N 1
ATOM 2948 C CA . SER A 1 348 ? 10.853 0.141 -32.059 1.00 92.25 348 SER A CA 1
ATOM 2949 C C . SER A 1 348 ? 10.176 -1.093 -31.459 1.00 92.25 348 SER A C 1
ATOM 2951 O O . SER A 1 348 ? 9.188 -0.991 -30.734 1.00 92.25 348 SER A O 1
ATOM 2953 N N . GLU A 1 349 ? 10.719 -2.286 -31.710 1.00 93.06 349 GLU A N 1
ATOM 2954 C CA . GLU A 1 349 ? 10.147 -3.504 -31.123 1.00 93.06 349 GLU A CA 1
ATOM 2955 C C . GLU A 1 349 ? 10.195 -3.480 -29.587 1.00 93.06 349 GLU A C 1
ATOM 2957 O O . GLU A 1 349 ? 9.314 -4.030 -28.935 1.00 93.06 349 GLU A O 1
ATOM 2962 N N . TYR A 1 350 ? 11.176 -2.782 -29.008 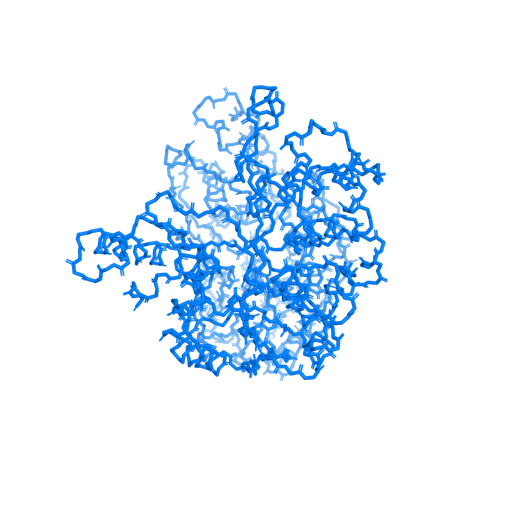1.00 92.00 350 TYR A N 1
ATOM 2963 C CA . TYR A 1 350 ? 11.245 -2.540 -27.570 1.00 92.00 350 TYR A CA 1
ATOM 2964 C C . TYR A 1 350 ? 10.055 -1.711 -27.062 1.00 92.00 350 TYR A C 1
ATOM 2966 O O . TYR A 1 350 ? 9.448 -2.085 -26.058 1.00 92.00 350 TYR A O 1
ATOM 2974 N N . ASP A 1 351 ? 9.697 -0.623 -27.747 1.00 94.25 351 ASP A N 1
ATOM 2975 C CA . ASP A 1 351 ? 8.559 0.220 -27.356 1.00 94.25 351 ASP A CA 1
ATOM 2976 C C . ASP A 1 351 ? 7.248 -0.564 -27.488 1.00 94.25 351 ASP A C 1
ATOM 2978 O O . ASP A 1 351 ? 6.436 -0.583 -26.566 1.00 94.25 351 ASP A O 1
ATOM 2982 N N . VAL A 1 352 ? 7.089 -1.326 -28.578 1.00 96.75 352 VAL A N 1
ATOM 2983 C CA . VAL A 1 352 ? 5.917 -2.188 -28.797 1.00 96.75 352 VAL A CA 1
ATOM 2984 C C . VAL A 1 352 ? 5.761 -3.236 -27.694 1.00 96.75 352 VAL A C 1
ATOM 2986 O O . VAL A 1 352 ? 4.651 -3.441 -27.213 1.00 96.75 352 VAL A O 1
ATOM 2989 N N . ILE A 1 353 ? 6.843 -3.888 -27.257 1.00 96.75 353 ILE A N 1
ATOM 2990 C CA . ILE A 1 353 ? 6.810 -4.853 -26.143 1.00 96.75 353 ILE A CA 1
ATOM 2991 C C . ILE A 1 353 ? 6.368 -4.168 -24.838 1.00 96.75 353 ILE A C 1
ATOM 2993 O O . ILE A 1 353 ? 5.576 -4.733 -24.081 1.00 96.75 353 ILE A O 1
ATOM 2997 N N . ASN A 1 354 ? 6.833 -2.941 -24.587 1.00 96.25 354 ASN A N 1
ATOM 2998 C CA . ASN A 1 354 ? 6.452 -2.169 -23.403 1.00 96.25 354 ASN A CA 1
ATOM 2999 C C . ASN A 1 354 ? 5.002 -1.657 -23.450 1.00 96.25 354 ASN A C 1
ATOM 3001 O O . ASN A 1 354 ? 4.349 -1.596 -22.411 1.00 96.25 354 ASN A O 1
ATOM 3005 N N . LEU A 1 355 ? 4.457 -1.356 -24.629 1.00 97.88 355 LEU A N 1
ATOM 3006 C CA . LEU A 1 355 ? 3.016 -1.137 -24.786 1.00 97.88 355 LEU A CA 1
ATOM 3007 C C . LEU A 1 355 ? 2.246 -2.451 -24.594 1.00 97.88 355 LEU A C 1
ATOM 3009 O O . LEU A 1 355 ? 1.221 -2.484 -23.918 1.00 97.88 355 LEU A O 1
ATOM 3013 N N . TYR A 1 356 ? 2.765 -3.563 -25.120 1.00 98.19 356 TYR A N 1
ATOM 3014 C CA . TYR A 1 356 ? 2.098 -4.860 -25.052 1.00 98.19 356 TYR A CA 1
ATOM 3015 C C . TYR A 1 356 ? 1.923 -5.364 -23.614 1.00 98.19 356 TYR A C 1
ATOM 3017 O O . TYR A 1 356 ? 0.865 -5.906 -23.299 1.00 98.19 356 TYR A O 1
ATOM 3025 N N . LYS A 1 357 ? 2.888 -5.136 -22.704 1.00 97.62 357 LYS A N 1
ATOM 3026 C CA . LYS A 1 357 ? 2.685 -5.474 -21.279 1.00 97.62 357 LYS A CA 1
ATOM 3027 C C . LYS A 1 357 ? 1.496 -4.737 -20.670 1.00 97.62 357 LYS A C 1
ATOM 3029 O O . LYS A 1 357 ? 0.723 -5.375 -19.965 1.00 97.62 357 LYS A O 1
ATOM 3034 N N . VAL A 1 358 ? 1.307 -3.446 -20.960 1.00 98.44 358 VAL A N 1
ATOM 3035 C CA . VAL A 1 358 ? 0.170 -2.669 -20.433 1.00 98.44 358 VAL A CA 1
ATOM 3036 C C . VAL A 1 358 ? -1.137 -3.122 -21.091 1.00 98.44 358 VAL A C 1
ATOM 3038 O O . VAL A 1 358 ? -2.156 -3.256 -20.420 1.00 98.44 358 VAL A O 1
ATOM 3041 N N . TYR A 1 359 ? -1.107 -3.446 -22.388 1.00 98.25 359 TYR A N 1
ATOM 3042 C CA . TYR A 1 359 ? -2.264 -3.995 -23.103 1.00 98.25 359 TYR A CA 1
ATOM 3043 C C . TYR A 1 359 ? -2.718 -5.338 -22.520 1.00 98.25 359 TYR A C 1
ATOM 3045 O O . TYR A 1 359 ? -3.914 -5.584 -22.349 1.00 98.25 359 TYR A O 1
ATOM 3053 N N . LEU A 1 360 ? -1.767 -6.210 -22.175 1.00 98.50 360 LEU A N 1
ATOM 3054 C CA . LEU A 1 360 ? -2.069 -7.458 -21.486 1.00 98.50 360 LEU A CA 1
ATOM 3055 C C . LEU A 1 360 ? -2.663 -7.205 -20.097 1.00 98.50 360 LEU A C 1
ATOM 3057 O O . LEU A 1 360 ? -3.589 -7.926 -19.742 1.00 98.50 360 LEU A O 1
ATOM 3061 N N . LEU A 1 361 ? -2.215 -6.184 -19.356 1.00 98.62 361 LEU A N 1
ATOM 3062 C CA . LEU A 1 361 ? -2.796 -5.830 -18.054 1.00 98.62 361 LEU A CA 1
ATOM 3063 C C . LEU A 1 361 ? -4.282 -5.478 -18.204 1.00 98.62 361 LEU A C 1
ATOM 3065 O O . LEU A 1 361 ? -5.127 -6.070 -17.534 1.00 98.62 361 LEU A O 1
ATOM 3069 N N . ASP A 1 362 ? -4.613 -4.592 -19.150 1.00 98.12 362 ASP A N 1
ATOM 3070 C CA . ASP A 1 362 ? -6.005 -4.231 -19.460 1.00 98.12 362 ASP A CA 1
ATOM 3071 C C . ASP A 1 362 ? -6.838 -5.459 -19.855 1.00 98.12 362 ASP A C 1
ATOM 3073 O O . ASP A 1 362 ? -7.955 -5.660 -19.384 1.00 98.12 362 ASP A O 1
ATOM 3077 N N . CYS A 1 363 ? -6.284 -6.343 -20.685 1.00 97.94 363 CYS A N 1
ATOM 3078 C CA . CYS A 1 363 ? -6.999 -7.542 -21.103 1.00 97.94 363 CYS A CA 1
ATOM 3079 C C . CYS A 1 363 ? -7.217 -8.529 -19.955 1.00 97.94 363 CYS A C 1
ATOM 3081 O O . CYS A 1 363 ? -8.313 -9.057 -19.813 1.00 97.94 363 CYS A O 1
ATOM 3083 N N . MET A 1 364 ? -6.187 -8.802 -19.155 1.00 98.50 364 MET A N 1
ATOM 3084 C CA . MET A 1 364 ? -6.258 -9.808 -18.097 1.00 98.50 364 MET A CA 1
ATOM 3085 C C . MET A 1 364 ? -7.157 -9.364 -16.943 1.00 98.50 364 MET A C 1
ATOM 3087 O O . MET A 1 364 ? -7.819 -10.205 -16.344 1.00 98.50 364 MET A O 1
ATOM 3091 N N . THR A 1 365 ? -7.245 -8.063 -16.652 1.00 98.50 365 THR A N 1
ATOM 3092 C CA . THR A 1 365 ? -8.167 -7.565 -15.615 1.00 98.50 365 THR A CA 1
ATOM 3093 C C . THR A 1 365 ? -9.643 -7.767 -15.976 1.00 98.50 365 THR A C 1
ATOM 3095 O O . THR A 1 365 ? -10.507 -7.690 -15.112 1.00 98.50 365 THR A O 1
ATOM 3098 N N . LYS A 1 366 ? -9.972 -8.090 -17.235 1.00 98.19 366 LYS A N 1
ATOM 3099 C CA . LYS A 1 366 ? -11.340 -8.468 -17.634 1.00 98.19 366 LYS A CA 1
ATOM 3100 C C . LYS A 1 366 ? -11.707 -9.893 -17.207 1.00 98.19 366 LYS A C 1
ATOM 3102 O O . LYS A 1 366 ? -12.897 -10.173 -17.075 1.00 98.19 366 LYS A O 1
ATOM 3107 N N . ASP A 1 367 ? -10.705 -10.741 -16.972 1.00 98.25 367 ASP A N 1
ATOM 3108 C CA . ASP A 1 367 ? -10.863 -12.157 -16.621 1.00 98.25 367 ASP A CA 1
ATOM 3109 C C . ASP A 1 367 ? -10.547 -12.450 -15.140 1.00 98.25 367 ASP A C 1
ATOM 3111 O O . ASP A 1 367 ? -10.995 -13.468 -14.615 1.00 98.25 367 ASP A O 1
ATOM 3115 N N . TYR A 1 368 ? -9.778 -11.580 -14.474 1.00 98.69 368 TYR A N 1
ATOM 3116 C CA . TYR A 1 368 ? -9.364 -11.720 -13.073 1.00 98.69 368 TYR A CA 1
ATOM 3117 C C . TYR A 1 368 ? -9.589 -10.417 -12.308 1.00 98.69 368 TYR A C 1
ATOM 3119 O O . TYR A 1 368 ? -9.383 -9.329 -12.845 1.00 98.69 368 TYR A O 1
ATOM 3127 N N . ASP A 1 369 ? -9.940 -10.529 -11.029 1.00 98.50 369 ASP A N 1
ATOM 3128 C CA . ASP A 1 369 ? -10.224 -9.374 -10.175 1.00 98.50 369 ASP A CA 1
ATOM 3129 C C . ASP A 1 369 ? -8.968 -8.545 -9.891 1.00 98.50 369 ASP A C 1
ATOM 3131 O O . ASP A 1 369 ? -9.022 -7.314 -9.883 1.00 98.50 369 ASP A O 1
ATOM 3135 N N . LEU A 1 370 ? -7.839 -9.223 -9.657 1.00 98.62 370 LEU A N 1
ATOM 3136 C CA . LEU A 1 370 ? -6.553 -8.610 -9.352 1.00 98.62 370 LEU A CA 1
ATOM 3137 C C . LEU A 1 370 ? -5.450 -9.208 -10.222 1.00 98.62 370 LEU A C 1
ATOM 3139 O O . LEU A 1 370 ? -5.204 -10.417 -10.197 1.00 98.62 370 LEU A O 1
ATOM 3143 N N . VAL A 1 371 ? -4.747 -8.345 -10.955 1.00 98.88 371 VAL A N 1
ATOM 3144 C CA . VAL A 1 371 ? -3.673 -8.753 -11.863 1.00 98.88 371 VAL A CA 1
ATOM 3145 C C . VAL A 1 371 ? -2.379 -8.043 -11.500 1.00 98.88 371 VAL A C 1
ATOM 3147 O O . VAL A 1 371 ? -2.330 -6.817 -11.488 1.00 98.88 371 VAL A O 1
ATOM 3150 N N . LEU A 1 372 ? -1.331 -8.825 -11.245 1.00 98.88 372 LEU A N 1
ATOM 3151 C CA . LEU A 1 372 ? 0.042 -8.378 -11.050 1.00 98.88 372 LEU A CA 1
ATOM 3152 C C . LEU A 1 372 ? 0.865 -8.676 -12.305 1.00 98.88 372 LEU A C 1
ATOM 3154 O O . LEU A 1 372 ? 1.095 -9.829 -12.670 1.00 98.88 372 LEU A O 1
ATOM 3158 N N . TYR A 1 373 ? 1.353 -7.624 -12.938 1.00 98.88 373 TYR A N 1
ATOM 3159 C CA . TYR A 1 373 ? 2.429 -7.693 -13.905 1.00 98.88 373 TYR A CA 1
ATOM 3160 C C . TYR A 1 373 ? 3.785 -7.576 -13.208 1.00 98.88 373 TYR A C 1
ATOM 3162 O O . TYR A 1 373 ? 3.992 -6.669 -12.398 1.00 98.88 373 TYR A O 1
ATOM 3170 N N . VAL A 1 374 ? 4.727 -8.429 -13.608 1.00 98.75 374 VAL A N 1
ATOM 3171 C CA . VAL A 1 374 ? 6.151 -8.259 -13.312 1.00 98.75 374 VAL A CA 1
ATOM 3172 C C . VAL A 1 374 ? 6.981 -8.371 -14.591 1.00 98.75 374 VAL A C 1
ATOM 3174 O O . VAL A 1 374 ? 6.786 -9.284 -15.402 1.00 98.75 374 VAL A O 1
ATOM 3177 N N . ASP A 1 375 ? 7.931 -7.453 -14.773 1.00 98.12 375 ASP A N 1
ATOM 3178 C CA . ASP A 1 375 ? 8.995 -7.594 -15.764 1.00 98.12 375 ASP A CA 1
ATOM 3179 C C . ASP A 1 375 ? 9.715 -8.929 -15.514 1.00 98.12 375 ASP A C 1
ATOM 3181 O O . ASP A 1 375 ? 9.845 -9.402 -14.383 1.00 98.12 375 ASP A O 1
ATOM 3185 N N . PHE A 1 376 ? 10.191 -9.570 -16.580 1.00 97.31 376 PHE A N 1
ATOM 3186 C CA . PHE A 1 376 ? 10.745 -10.920 -16.465 1.00 97.31 376 PHE A CA 1
ATOM 3187 C C . PHE A 1 376 ? 12.025 -11.005 -15.615 1.00 97.31 376 PHE A C 1
ATOM 3189 O O . PHE A 1 376 ? 12.407 -12.090 -15.200 1.00 97.31 376 PHE A O 1
ATOM 3196 N N . ASP A 1 377 ? 12.687 -9.877 -15.354 1.00 97.12 377 ASP A N 1
ATOM 3197 C CA . ASP A 1 377 ? 13.841 -9.743 -14.459 1.00 97.12 377 ASP A CA 1
ATOM 3198 C C . ASP A 1 377 ? 13.502 -9.313 -13.029 1.00 97.12 377 ASP A C 1
ATOM 3200 O O . ASP A 1 377 ? 14.390 -8.887 -12.285 1.00 97.12 377 ASP A O 1
ATOM 3204 N N . VAL A 1 378 ? 12.239 -9.378 -12.636 1.00 98.31 378 VAL A N 1
ATOM 3205 C CA . VAL A 1 378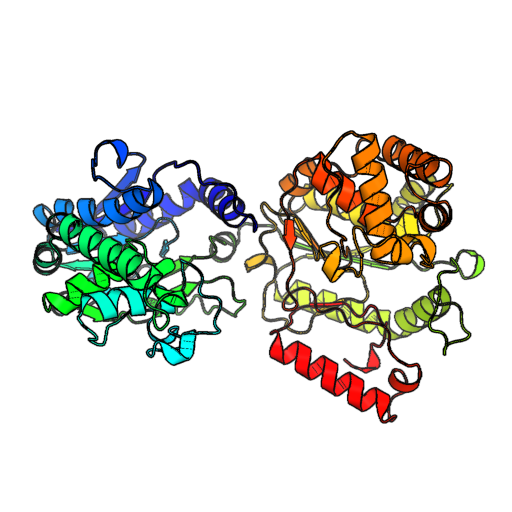 ? 11.872 -9.272 -11.228 1.00 98.31 378 VAL A CA 1
ATOM 3206 C C . VAL A 1 378 ? 12.183 -10.603 -10.541 1.00 98.31 378 VAL A C 1
ATOM 3208 O O . VAL A 1 378 ? 12.011 -11.668 -11.116 1.00 98.31 378 VAL A O 1
ATOM 3211 N N . TRP A 1 379 ? 12.689 -10.553 -9.314 1.00 98.25 379 TRP A N 1
ATOM 3212 C CA . TRP A 1 379 ? 12.910 -11.725 -8.475 1.00 98.25 379 TRP A CA 1
ATOM 3213 C C . TRP A 1 379 ? 12.050 -11.634 -7.220 1.00 98.25 379 TRP A C 1
ATOM 3215 O O . TRP A 1 379 ? 12.120 -10.638 -6.498 1.00 98.25 379 TRP A O 1
ATOM 3225 N N . PHE A 1 380 ? 11.272 -12.676 -6.938 1.00 98.38 380 PHE A N 1
ATOM 3226 C CA . PHE A 1 380 ? 10.555 -12.818 -5.675 1.00 98.38 380 PHE A CA 1
ATOM 3227 C C . PHE A 1 380 ? 11.489 -13.408 -4.611 1.00 98.38 380 PHE A C 1
ATOM 3229 O O . PHE A 1 380 ? 11.968 -14.533 -4.761 1.00 98.38 380 PHE A O 1
ATOM 3236 N N . ASP A 1 381 ? 11.746 -12.649 -3.543 1.00 96.31 381 ASP A N 1
ATOM 3237 C CA . ASP A 1 381 ? 12.616 -13.051 -2.423 1.00 96.31 381 ASP A CA 1
ATOM 3238 C C . ASP A 1 381 ? 11.828 -13.723 -1.283 1.00 96.31 381 ASP A C 1
ATOM 3240 O O . ASP A 1 381 ? 12.326 -14.652 -0.651 1.00 96.31 381 ASP A O 1
ATOM 3244 N N . LYS A 1 382 ? 10.574 -13.301 -1.055 1.00 94.25 382 LYS A N 1
ATOM 3245 C CA . LYS A 1 382 ? 9.721 -13.772 0.053 1.00 94.25 382 LYS A CA 1
ATOM 3246 C C . LYS A 1 382 ? 8.449 -14.410 -0.462 1.00 94.25 382 LYS A C 1
ATOM 3248 O O . LYS A 1 382 ? 7.574 -13.729 -0.986 1.00 94.25 382 LYS A O 1
ATOM 3253 N N . PHE A 1 383 ? 8.333 -15.718 -0.290 1.00 95.12 383 PHE A N 1
ATOM 3254 C CA . PHE A 1 383 ? 7.247 -16.519 -0.855 1.00 95.12 383 PHE A CA 1
ATOM 3255 C C . PHE A 1 383 ? 6.038 -16.638 0.075 1.00 95.12 383 PHE A C 1
ATOM 3257 O O . PHE A 1 383 ? 4.935 -16.947 -0.365 1.00 95.12 383 PHE A O 1
ATOM 3264 N N . GLU A 1 384 ? 6.251 -16.387 1.361 1.00 93.56 384 GLU A N 1
ATOM 3265 C CA . GLU A 1 384 ? 5.253 -16.411 2.423 1.00 93.56 384 GLU A CA 1
ATOM 3266 C C . GLU A 1 384 ? 4.429 -15.118 2.514 1.00 93.56 384 GLU A C 1
ATOM 3268 O O . GLU A 1 384 ? 3.412 -15.084 3.208 1.00 93.56 384 GLU A O 1
ATOM 3273 N N . ILE A 1 385 ? 4.857 -14.052 1.827 1.00 95.75 385 ILE A N 1
ATOM 3274 C CA . ILE A 1 385 ? 4.168 -12.760 1.807 1.00 95.75 385 ILE A CA 1
ATOM 3275 C C . ILE A 1 385 ? 3.317 -12.652 0.539 1.00 95.75 385 ILE A C 1
ATOM 3277 O O . ILE A 1 385 ? 3.823 -12.424 -0.563 1.00 95.75 385 ILE A O 1
ATOM 3281 N N . ASN A 1 386 ? 2.000 -12.780 0.705 1.00 95.81 386 ASN A N 1
ATOM 3282 C CA . ASN A 1 386 ? 1.033 -12.650 -0.382 1.00 95.81 386 ASN A CA 1
ATOM 3283 C C . ASN A 1 386 ? 0.815 -11.181 -0.764 1.00 95.81 386 ASN A C 1
ATOM 3285 O O . ASN A 1 386 ? 0.081 -10.470 -0.087 1.00 95.81 386 ASN A O 1
ATOM 3289 N N . THR A 1 387 ? 1.408 -10.717 -1.865 1.00 96.75 387 THR A N 1
ATOM 3290 C CA . THR A 1 387 ? 1.313 -9.305 -2.277 1.00 96.75 387 THR A CA 1
ATOM 3291 C C . THR A 1 387 ? -0.129 -8.827 -2.503 1.00 96.75 387 THR A C 1
ATOM 3293 O O . THR A 1 387 ? -0.446 -7.682 -2.182 1.00 96.75 387 THR A O 1
ATOM 3296 N N . PHE A 1 388 ? -1.036 -9.716 -2.929 1.00 97.38 388 PHE A N 1
ATOM 3297 C CA . PHE A 1 388 ? -2.450 -9.394 -3.152 1.00 97.38 388 PHE A CA 1
ATOM 3298 C C . PHE A 1 388 ? -3.186 -9.003 -1.865 1.00 97.38 388 PHE A C 1
ATOM 3300 O O . PHE A 1 388 ? -4.138 -8.220 -1.897 1.00 97.38 388 PHE A O 1
ATOM 3307 N N . ASP A 1 389 ? -2.721 -9.513 -0.727 1.00 95.81 389 ASP A N 1
ATOM 3308 C CA . ASP A 1 389 ? -3.326 -9.241 0.570 1.00 95.81 389 ASP A CA 1
ATOM 3309 C C . ASP A 1 389 ? -2.903 -7.862 1.120 1.00 95.81 389 ASP A C 1
ATOM 3311 O O . ASP A 1 389 ? -3.565 -7.325 2.005 1.00 95.81 389 ASP A O 1
ATOM 3315 N N . TRP A 1 390 ? -1.859 -7.235 0.562 1.00 95.19 390 TRP A N 1
ATOM 3316 C CA . TRP A 1 390 ? -1.286 -5.989 1.090 1.00 95.19 390 TRP A CA 1
ATOM 3317 C C . TRP A 1 390 ? -1.337 -4.801 0.120 1.00 95.19 390 TRP A C 1
ATOM 3319 O O . TRP A 1 390 ? -1.593 -3.683 0.564 1.00 95.19 390 TRP A O 1
ATOM 3329 N N . LEU A 1 391 ? -1.137 -5.016 -1.184 1.00 95.56 391 LEU A N 1
ATOM 3330 C CA . LEU A 1 391 ? -1.199 -3.953 -2.196 1.00 95.56 391 LEU A CA 1
ATOM 3331 C C . LEU A 1 391 ? -2.639 -3.523 -2.485 1.00 95.56 391 LEU A C 1
ATOM 3333 O O . LEU A 1 391 ? -3.525 -4.362 -2.605 1.00 95.56 391 LEU A O 1
ATOM 3337 N N . LYS A 1 392 ? -2.890 -2.223 -2.650 1.00 95.19 392 LYS A N 1
ATOM 3338 C CA . LYS A 1 392 ? -4.236 -1.613 -2.736 1.00 95.19 392 LYS A CA 1
ATOM 3339 C C . LYS A 1 392 ? -4.872 -1.656 -4.139 1.00 95.19 392 LYS A C 1
ATOM 3341 O O . LYS A 1 392 ? -5.639 -0.769 -4.523 1.00 95.19 392 LYS A O 1
ATOM 3346 N N . ALA A 1 393 ? -4.552 -2.690 -4.912 1.00 96.75 393 ALA A N 1
ATOM 3347 C CA . ALA A 1 393 ? -4.850 -2.786 -6.340 1.00 96.75 393 ALA A CA 1
ATOM 3348 C C . ALA A 1 393 ? -6.345 -2.897 -6.691 1.00 96.75 393 ALA A C 1
ATOM 3350 O O . ALA A 1 393 ? -6.717 -2.702 -7.848 1.00 96.75 393 ALA A O 1
ATOM 3351 N N . GLU A 1 394 ? -7.220 -3.176 -5.718 1.00 96.44 394 GLU A N 1
ATOM 3352 C CA . GLU A 1 394 ? -8.675 -3.151 -5.906 1.00 96.44 394 GLU A CA 1
ATOM 3353 C C . GLU A 1 394 ? -9.151 -1.785 -6.427 1.00 96.44 394 GLU A C 1
ATOM 3355 O O . GLU A 1 394 ? -10.060 -1.712 -7.264 1.00 96.44 394 GLU A O 1
ATOM 3360 N N . HIS A 1 395 ? -8.523 -0.702 -5.955 1.00 96.00 395 HIS A N 1
ATOM 3361 C CA . HIS A 1 395 ? -8.951 0.672 -6.233 1.00 96.00 395 HIS A CA 1
ATOM 3362 C C . HIS A 1 395 ? -7.820 1.625 -6.635 1.00 96.00 395 HIS A C 1
ATOM 3364 O O . HIS A 1 395 ? -8.111 2.724 -7.104 1.00 96.00 395 HIS A O 1
ATOM 3370 N N . CYS A 1 396 ? -6.556 1.225 -6.496 1.00 96.19 396 CYS A N 1
ATOM 3371 C CA . CYS A 1 396 ? -5.399 2.036 -6.866 1.00 96.19 396 CYS A CA 1
ATOM 3372 C C . CYS A 1 396 ? -4.564 1.339 -7.944 1.00 96.19 396 CYS A C 1
ATOM 3374 O O . CYS A 1 396 ? -4.480 0.114 -7.983 1.00 96.19 396 CYS A O 1
ATOM 3376 N N . LEU A 1 397 ? -3.888 2.114 -8.789 1.00 97.88 397 LEU A N 1
ATOM 3377 C CA . LEU A 1 397 ? -2.790 1.600 -9.601 1.00 97.88 397 LEU A CA 1
ATOM 3378 C C . LEU A 1 397 ? -1.563 1.440 -8.700 1.00 97.88 397 LEU A C 1
ATOM 3380 O O . LEU A 1 397 ? -0.951 2.432 -8.306 1.00 97.88 397 LEU A O 1
ATOM 3384 N N . CYS A 1 398 ? -1.198 0.207 -8.366 1.00 97.81 398 CYS A N 1
ATOM 3385 C CA . CYS A 1 398 ? 0.015 -0.072 -7.606 1.00 97.81 398 CYS A CA 1
ATOM 3386 C C . CYS A 1 398 ? 1.205 -0.109 -8.567 1.00 97.81 398 CYS A C 1
ATOM 3388 O O . CYS A 1 398 ? 1.349 -1.058 -9.338 1.00 97.81 398 CYS A O 1
ATOM 3390 N N . CYS A 1 399 ? 2.038 0.929 -8.548 1.00 97.94 399 CYS A N 1
ATOM 3391 C CA . CYS A 1 399 ? 3.213 1.054 -9.409 1.00 97.94 399 CYS A CA 1
ATOM 3392 C C . CYS A 1 399 ? 4.248 1.959 -8.734 1.00 97.94 399 CYS A C 1
ATOM 3394 O O . CYS A 1 399 ? 3.889 2.925 -8.058 1.00 97.94 399 CYS A O 1
ATOM 3396 N N . ASP A 1 400 ? 5.537 1.674 -8.910 1.00 96.94 400 ASP A N 1
ATOM 3397 C CA . ASP A 1 400 ? 6.578 2.605 -8.474 1.00 96.94 400 ASP A CA 1
ATOM 3398 C C . ASP A 1 400 ? 6.531 3.882 -9.321 1.00 96.94 400 ASP A C 1
ATOM 3400 O O . ASP A 1 400 ? 6.397 3.841 -10.551 1.00 96.94 400 ASP A O 1
ATOM 3404 N N . ALA A 1 401 ? 6.630 5.016 -8.635 1.00 95.62 401 ALA A N 1
ATOM 3405 C CA . ALA A 1 401 ? 6.572 6.337 -9.229 1.00 95.62 401 ALA A CA 1
ATOM 3406 C C . ALA A 1 401 ? 7.421 7.315 -8.407 1.00 95.62 401 ALA A C 1
ATOM 3408 O O . ALA A 1 401 ? 7.361 7.337 -7.172 1.00 95.62 401 ALA A O 1
ATOM 3409 N N . SER A 1 402 ? 8.205 8.144 -9.087 1.00 94.69 402 SER A N 1
ATOM 3410 C CA . SER A 1 402 ? 9.085 9.151 -8.488 1.00 94.69 402 SER A CA 1
ATOM 3411 C C . SER A 1 402 ? 8.633 10.551 -8.895 1.00 94.69 402 SER A C 1
ATOM 3413 O O . SER A 1 402 ? 8.184 10.752 -10.020 1.00 94.69 402 SER A O 1
ATOM 3415 N N . ASN A 1 403 ? 8.731 11.526 -7.990 1.00 93.25 403 ASN A N 1
ATOM 3416 C CA . ASN A 1 403 ? 8.500 12.931 -8.346 1.00 93.25 403 ASN A CA 1
ATOM 3417 C C . ASN A 1 403 ? 9.671 13.474 -9.195 1.00 93.25 403 ASN A C 1
ATOM 3419 O O . ASN A 1 403 ? 10.653 12.764 -9.452 1.00 93.25 403 ASN A O 1
ATOM 3423 N N . ALA A 1 404 ? 9.569 14.732 -9.627 1.00 92.81 404 ALA A N 1
ATOM 3424 C CA . ALA A 1 404 ? 10.604 15.413 -10.400 1.00 92.81 404 ALA A CA 1
ATOM 3425 C C . ALA A 1 404 ? 11.990 15.347 -9.721 1.00 92.81 404 ALA A C 1
ATOM 3427 O O . ALA A 1 404 ? 12.970 14.917 -10.336 1.00 92.81 404 ALA A O 1
ATOM 3428 N N . GLU A 1 405 ? 12.068 15.724 -8.441 1.00 91.38 405 GLU A N 1
ATOM 3429 C CA . GLU A 1 405 ? 13.321 15.800 -7.680 1.00 91.38 405 GLU A CA 1
ATOM 3430 C C . GLU A 1 405 ? 13.989 14.426 -7.531 1.00 91.38 405 GLU A C 1
ATOM 3432 O O . GLU A 1 405 ? 15.161 14.269 -7.883 1.00 91.38 405 GLU A O 1
ATOM 3437 N N . ASP A 1 406 ? 13.227 13.416 -7.106 1.00 90.94 406 ASP A N 1
ATOM 3438 C CA . ASP A 1 406 ? 13.675 12.025 -6.954 1.00 90.94 406 ASP A CA 1
ATOM 3439 C C . ASP A 1 406 ? 14.160 11.433 -8.288 1.00 90.94 406 ASP A C 1
ATOM 3441 O O . ASP A 1 406 ? 15.032 10.561 -8.323 1.00 90.94 406 ASP A O 1
ATOM 3445 N N . SER A 1 407 ? 13.621 11.931 -9.404 1.00 91.44 407 SER A N 1
ATOM 3446 C CA . SER A 1 407 ? 14.010 11.537 -10.762 1.00 91.44 407 SER A CA 1
ATOM 3447 C C . SER A 1 407 ? 15.243 12.286 -11.282 1.00 91.44 407 SER A C 1
ATOM 3449 O O . SER A 1 407 ? 15.707 12.011 -12.389 1.00 91.44 407 SER A O 1
ATOM 3451 N N . GLY A 1 408 ? 15.799 13.223 -10.507 1.00 91.88 408 GLY A N 1
ATOM 3452 C CA . GLY A 1 408 ? 16.950 14.045 -10.889 1.00 91.88 408 GLY A CA 1
ATOM 3453 C C . GLY A 1 408 ? 16.603 15.253 -11.764 1.00 91.88 408 GLY A C 1
ATOM 3454 O O . GLY A 1 408 ? 17.506 15.873 -12.341 1.00 91.88 408 GLY A O 1
ATOM 3455 N N . VAL A 1 409 ? 15.319 15.603 -11.877 1.00 92.81 409 VAL A N 1
ATOM 3456 C CA . VAL A 1 409 ? 14.854 16.787 -12.604 1.00 92.81 409 VAL A CA 1
ATOM 3457 C C . VAL A 1 409 ? 15.101 18.027 -11.756 1.00 92.81 409 VAL A C 1
ATOM 3459 O O . VAL A 1 409 ? 14.705 18.109 -10.596 1.00 92.81 409 VAL A O 1
ATOM 3462 N N . LYS A 1 410 ? 15.760 19.024 -12.350 1.00 90.31 410 LYS A N 1
ATOM 3463 C CA . LYS A 1 410 ? 16.004 20.320 -11.712 1.00 90.31 410 LYS A CA 1
ATOM 3464 C C . LYS A 1 410 ? 15.104 21.369 -12.335 1.00 90.31 410 LYS A C 1
ATOM 3466 O O . LYS A 1 410 ? 15.489 22.047 -13.290 1.00 90.31 410 LYS A O 1
ATOM 3471 N N . LEU A 1 411 ? 13.896 21.474 -11.790 1.00 80.94 411 LEU A N 1
ATOM 3472 C CA . LEU A 1 411 ? 12.956 22.522 -12.164 1.00 80.94 411 LEU A CA 1
ATOM 3473 C C . LEU A 1 411 ? 13.607 23.894 -11.932 1.00 80.94 411 LEU A C 1
ATOM 3475 O O . LEU A 1 411 ? 14.316 24.100 -10.946 1.00 80.94 411 LEU A O 1
ATOM 3479 N N . TRP A 1 412 ? 13.386 24.827 -12.859 1.00 77.12 412 TRP A N 1
ATOM 3480 C CA . TRP A 1 412 ? 13.839 26.227 -12.766 1.00 77.12 412 TRP A CA 1
ATOM 3481 C C . TRP A 1 412 ? 15.358 26.467 -12.837 1.00 77.12 412 TRP A C 1
ATOM 3483 O O . TRP A 1 412 ? 15.804 27.612 -12.740 1.00 77.12 412 TRP A O 1
ATOM 3493 N N . ASP A 1 413 ? 16.169 25.433 -13.076 1.00 86.94 413 ASP A N 1
ATOM 3494 C CA . ASP A 1 413 ? 17.605 25.580 -13.321 1.00 86.94 413 ASP A CA 1
ATOM 3495 C C . ASP A 1 413 ? 17.880 25.756 -14.828 1.00 86.94 413 ASP A C 1
ATOM 3497 O O . ASP A 1 413 ? 17.946 24.807 -15.614 1.00 86.94 413 ASP A O 1
ATOM 3501 N N . ALA A 1 414 ? 18.077 27.007 -15.251 1.00 84.31 414 ALA A N 1
ATOM 3502 C CA . ALA A 1 414 ? 18.398 27.327 -16.643 1.00 84.31 414 ALA A CA 1
ATOM 3503 C C . ALA A 1 414 ? 19.716 26.684 -17.118 1.00 84.31 414 ALA A C 1
ATOM 3505 O O . ALA A 1 414 ? 19.876 26.403 -18.308 1.00 84.31 414 ALA A O 1
ATOM 3506 N N . LEU A 1 415 ? 20.672 26.442 -16.212 1.00 90.19 415 LEU A N 1
ATOM 3507 C CA . LEU A 1 415 ? 21.936 25.791 -16.546 1.00 90.19 415 LEU A CA 1
ATOM 3508 C C . LEU A 1 415 ? 21.745 24.284 -16.750 1.00 90.19 415 LEU A C 1
ATOM 3510 O O . LEU A 1 415 ? 22.412 23.708 -17.610 1.00 90.19 415 LEU A O 1
ATOM 3514 N N . TYR A 1 416 ? 20.828 23.665 -16.003 1.00 92.31 416 TYR A N 1
ATOM 3515 C CA . TYR A 1 416 ? 20.407 22.280 -16.214 1.00 92.31 416 TYR A CA 1
ATOM 3516 C C . TYR A 1 416 ? 19.810 22.090 -17.612 1.00 92.31 416 TYR A C 1
ATOM 3518 O O . TYR A 1 416 ? 20.317 21.259 -18.361 1.00 92.31 416 TYR A O 1
ATOM 3526 N N . LEU A 1 417 ? 18.826 22.908 -18.011 1.00 89.50 417 LEU A N 1
ATOM 3527 C CA . LEU A 1 417 ? 18.213 22.808 -19.345 1.00 89.50 417 LEU A CA 1
ATOM 3528 C C . LEU A 1 417 ? 19.214 23.115 -20.466 1.00 89.50 417 LEU A C 1
ATOM 3530 O O . LEU A 1 417 ? 19.217 22.456 -21.504 1.00 89.50 417 LEU A O 1
ATOM 3534 N N . LYS A 1 418 ? 20.106 24.091 -20.260 1.00 87.88 418 LYS A N 1
ATOM 3535 C CA . LYS A 1 418 ? 21.144 24.445 -21.239 1.00 87.88 418 LYS A CA 1
ATOM 3536 C C . LYS A 1 418 ? 22.152 23.317 -21.479 1.00 87.88 418 LYS A C 1
ATOM 3538 O O . LYS A 1 418 ? 22.646 23.187 -22.593 1.00 87.88 418 LYS A O 1
ATOM 3543 N N . ASN A 1 419 ? 22.478 22.541 -20.447 1.00 91.06 419 ASN A N 1
ATOM 3544 C CA . ASN A 1 419 ? 23.446 21.441 -20.520 1.00 91.06 419 ASN A CA 1
ATOM 3545 C C . ASN A 1 419 ? 22.764 20.065 -20.506 1.00 91.06 419 ASN A C 1
ATOM 3547 O O . ASN A 1 419 ? 23.390 19.074 -20.122 1.00 91.06 419 ASN A O 1
ATOM 3551 N N . TYR A 1 420 ? 21.480 20.014 -20.855 1.00 92.81 420 TYR A N 1
ATOM 3552 C CA . TYR A 1 420 ? 20.708 18.785 -20.842 1.00 92.81 420 TYR A CA 1
ATOM 3553 C C . TYR A 1 420 ? 21.266 17.813 -21.892 1.00 92.81 420 TYR A C 1
ATOM 3555 O O . TYR A 1 420 ? 21.328 18.132 -23.075 1.00 92.81 420 TYR A O 1
ATOM 3563 N N . ASP A 1 421 ? 21.714 16.644 -21.434 1.00 92.31 421 ASP A N 1
ATOM 3564 C CA . ASP A 1 421 ? 22.320 15.591 -22.257 1.00 92.31 421 ASP A CA 1
ATOM 3565 C C . ASP A 1 421 ? 21.872 14.220 -21.732 1.00 92.31 421 ASP A C 1
ATOM 3567 O O . ASP A 1 421 ? 22.602 13.506 -21.026 1.00 92.31 421 ASP A O 1
ATOM 3571 N N . LYS A 1 422 ? 20.617 13.881 -22.023 1.00 91.88 422 LYS A N 1
ATOM 3572 C CA . LYS A 1 422 ? 19.965 12.639 -21.600 1.00 91.88 422 LYS A CA 1
ATOM 3573 C C . LYS A 1 422 ? 19.390 11.919 -22.810 1.00 91.88 422 LYS A C 1
ATOM 3575 O O . LYS A 1 422 ? 19.019 12.551 -23.791 1.00 91.88 422 LYS A O 1
ATOM 3580 N N . ASP A 1 423 ? 19.349 10.594 -22.741 1.00 90.75 423 ASP A N 1
ATOM 3581 C CA . ASP A 1 423 ? 18.692 9.776 -23.758 1.00 90.75 423 ASP A CA 1
ATOM 3582 C C . ASP A 1 423 ? 17.242 9.462 -23.371 1.00 90.75 423 ASP A C 1
ATOM 3584 O O . ASP A 1 423 ? 16.869 9.565 -22.204 1.00 90.75 423 ASP A O 1
ATOM 3588 N N . PHE A 1 424 ? 16.456 9.019 -24.349 1.00 89.00 424 PHE A N 1
ATOM 3589 C CA . PHE A 1 424 ? 15.028 8.720 -24.213 1.00 89.00 424 PHE A CA 1
ATOM 3590 C C . PHE A 1 424 ? 14.659 7.663 -23.170 1.00 89.00 424 PHE A C 1
ATOM 3592 O O . PHE A 1 424 ? 13.491 7.529 -22.826 1.00 89.00 424 PHE A O 1
ATOM 3599 N N . ARG A 1 425 ? 15.623 6.902 -22.635 1.00 87.06 425 ARG A N 1
ATOM 3600 C CA . ARG A 1 425 ? 15.364 5.964 -21.537 1.00 87.06 425 ARG A CA 1
ATOM 3601 C C . ARG A 1 425 ? 15.595 6.569 -20.152 1.00 87.06 425 ARG A C 1
ATOM 3603 O O . ARG A 1 425 ? 15.389 5.862 -19.162 1.00 87.06 425 ARG A O 1
ATOM 3610 N N . SER A 1 426 ? 16.067 7.813 -20.051 1.00 92.25 426 SER A N 1
ATOM 3611 C CA . SER A 1 426 ? 16.347 8.443 -18.760 1.00 92.25 426 SER A CA 1
ATOM 3612 C C . SER A 1 426 ? 15.050 8.870 -18.056 1.00 92.25 426 SER A C 1
ATOM 3614 O O . SER A 1 426 ? 14.120 9.325 -18.722 1.00 92.25 426 SER A O 1
ATOM 3616 N N . PRO A 1 427 ? 14.974 8.769 -16.716 1.00 94.25 427 PRO A N 1
ATOM 3617 C CA . PRO A 1 427 ? 13.830 9.273 -15.953 1.00 94.25 427 PRO A CA 1
ATOM 3618 C C . PRO A 1 427 ? 13.505 10.743 -16.253 1.00 94.25 427 PRO A C 1
ATOM 3620 O O . PRO A 1 427 ? 12.3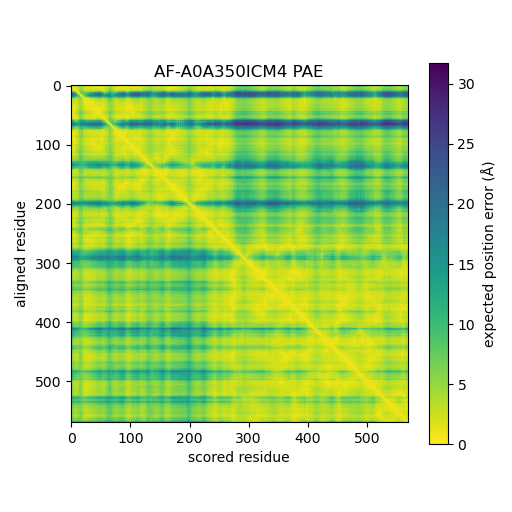44 11.110 -16.396 1.00 94.25 427 PRO A O 1
ATOM 3623 N N . GLU A 1 428 ? 14.531 11.579 -16.419 1.00 95.69 428 GLU A N 1
ATOM 3624 C CA . GLU A 1 428 ? 14.363 12.998 -16.729 1.00 95.69 428 GLU A CA 1
ATOM 3625 C C . GLU A 1 428 ? 13.751 13.236 -18.113 1.00 95.69 428 GLU A C 1
ATOM 3627 O O . GLU A 1 428 ? 12.981 14.177 -18.274 1.00 95.69 428 GLU A O 1
ATOM 3632 N N . ALA A 1 429 ? 14.096 12.429 -19.122 1.00 95.44 429 ALA A N 1
ATOM 3633 C CA . ALA A 1 429 ? 13.502 12.540 -20.458 1.00 95.44 429 ALA A CA 1
ATOM 3634 C C . ALA A 1 429 ? 12.007 12.216 -20.414 1.00 95.44 429 ALA A C 1
ATOM 3636 O O . ALA A 1 429 ? 11.197 12.960 -20.959 1.00 95.44 429 ALA A O 1
ATOM 3637 N N . LYS A 1 430 ? 11.645 11.164 -19.674 1.00 96.56 430 LYS A N 1
ATOM 3638 C CA . LYS A 1 430 ? 10.254 10.737 -19.482 1.00 96.56 430 LYS A CA 1
ATOM 3639 C C . LYS A 1 430 ? 9.406 11.791 -18.781 1.00 96.56 430 LYS A C 1
ATOM 3641 O O . LYS A 1 430 ? 8.265 12.018 -19.185 1.00 96.56 430 LYS A O 1
ATOM 3646 N N . TYR A 1 431 ? 9.978 12.435 -17.759 1.00 97.19 431 TYR A N 1
ATOM 3647 C CA . TYR A 1 431 ? 9.351 13.558 -17.065 1.00 97.19 431 TYR A CA 1
ATOM 3648 C C . TYR A 1 431 ? 9.034 14.688 -18.042 1.00 97.19 431 TYR A C 1
ATOM 3650 O O . TYR A 1 431 ? 7.872 15.0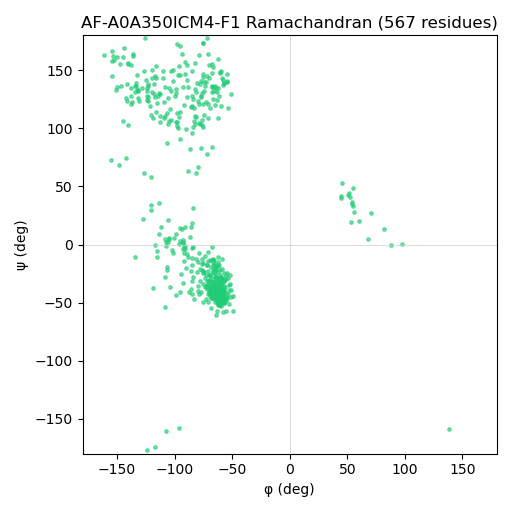41 -18.198 1.00 97.19 431 TYR A O 1
ATOM 3658 N N . TRP A 1 432 ? 10.048 15.210 -18.743 1.00 96.44 432 TRP A N 1
ATOM 3659 C CA . TRP A 1 432 ? 9.865 16.361 -19.631 1.00 96.44 432 TRP A CA 1
ATOM 3660 C C . TRP A 1 432 ? 8.962 16.062 -20.828 1.00 96.44 432 TRP A C 1
ATOM 3662 O O . TRP A 1 432 ? 8.236 16.950 -21.260 1.00 96.44 432 TRP A O 1
ATOM 3672 N N . ASN A 1 433 ? 8.971 14.826 -21.328 1.00 97.25 433 ASN A N 1
ATOM 3673 C CA . ASN A 1 433 ? 8.075 14.394 -22.397 1.00 97.25 433 ASN A CA 1
ATOM 3674 C C . ASN A 1 433 ? 6.606 14.431 -21.935 1.00 97.25 433 ASN A C 1
ATOM 3676 O O . ASN A 1 433 ? 5.775 15.064 -22.574 1.00 97.25 433 ASN A O 1
ATOM 3680 N N . CYS A 1 434 ? 6.294 13.850 -20.768 1.00 97.75 434 CYS A N 1
ATOM 3681 C CA . CYS A 1 434 ? 4.944 13.923 -20.194 1.00 97.75 434 CYS A CA 1
ATOM 3682 C C . CYS A 1 434 ? 4.548 15.363 -19.840 1.00 97.75 434 CYS A C 1
ATOM 3684 O O . CYS A 1 434 ? 3.443 15.795 -20.147 1.00 97.75 434 CYS A O 1
ATOM 3686 N N . HIS A 1 435 ? 5.467 16.132 -19.255 1.00 96.94 435 HIS A N 1
ATOM 3687 C CA . HIS A 1 435 ? 5.227 17.535 -18.937 1.00 96.94 435 HIS A CA 1
ATOM 3688 C C . HIS A 1 435 ? 4.876 18.341 -20.198 1.00 96.94 435 HIS A C 1
ATOM 3690 O O . HIS A 1 435 ? 3.997 19.199 -20.145 1.00 96.94 435 HIS A O 1
ATOM 3696 N N . ALA A 1 436 ? 5.528 18.072 -21.336 1.00 97.00 436 ALA A N 1
ATOM 3697 C CA . ALA A 1 436 ? 5.172 18.681 -22.616 1.00 97.00 436 ALA A CA 1
ATOM 3698 C C . ALA A 1 436 ? 3.745 18.295 -23.034 1.00 97.00 436 ALA A C 1
ATOM 3700 O O . ALA A 1 436 ? 2.946 19.182 -23.305 1.00 97.00 436 ALA A O 1
ATOM 3701 N N . MET A 1 437 ? 3.404 17.003 -22.989 1.00 97.94 437 MET A N 1
ATOM 3702 C CA . MET A 1 437 ? 2.059 16.514 -23.328 1.00 97.94 437 MET A CA 1
ATOM 3703 C C . MET A 1 437 ? 0.960 17.144 -22.461 1.00 97.94 437 MET A C 1
ATOM 3705 O O . MET A 1 437 ? -0.062 17.571 -22.979 1.00 97.94 437 MET A O 1
ATOM 3709 N N . LEU A 1 438 ? 1.168 17.244 -21.145 1.00 97.75 438 LEU A N 1
ATOM 3710 C CA . LEU A 1 438 ? 0.209 17.887 -20.238 1.00 97.75 438 LEU A CA 1
ATOM 3711 C C . LEU A 1 438 ? 0.089 19.393 -20.500 1.00 97.75 438 LEU A C 1
ATOM 3713 O O . LEU A 1 438 ? -0.997 19.950 -20.371 1.00 97.75 438 LEU A O 1
ATOM 3717 N N . SER A 1 439 ? 1.189 20.040 -20.899 1.00 96.06 439 SER A N 1
ATOM 3718 C CA . SER A 1 439 ? 1.184 21.468 -21.235 1.00 96.06 439 SER A CA 1
ATOM 3719 C C . SER A 1 439 ? 0.389 21.757 -22.511 1.00 96.06 439 SER A C 1
ATOM 3721 O O . SER A 1 439 ? -0.307 22.765 -22.550 1.00 96.06 439 SER A O 1
ATOM 3723 N N . GLU A 1 440 ? 0.458 20.887 -23.525 1.00 95.75 440 GLU A N 1
ATOM 3724 C CA . GLU A 1 440 ? -0.358 21.020 -24.747 1.00 95.75 440 GLU A CA 1
ATOM 3725 C C . GLU A 1 440 ? -1.861 20.887 -24.473 1.00 95.75 440 GLU A C 1
ATOM 3727 O O . GLU A 1 440 ? -2.675 21.499 -25.158 1.00 95.75 440 GLU A O 1
ATOM 3732 N N . GLU A 1 441 ? -2.230 20.121 -23.445 1.00 95.75 441 GLU A N 1
ATOM 3733 C CA . GLU A 1 441 ? -3.618 19.936 -23.004 1.00 95.75 441 GLU A CA 1
ATOM 3734 C C . GLU A 1 441 ? -4.095 21.022 -22.018 1.00 95.75 441 GLU A C 1
ATOM 3736 O O . GLU A 1 441 ? -5.188 20.913 -21.460 1.00 95.75 441 GLU A O 1
ATOM 3741 N N . ASP A 1 442 ? -3.291 22.064 -21.769 1.00 95.00 442 ASP A N 1
ATOM 3742 C CA . ASP A 1 442 ? -3.556 23.108 -20.766 1.00 95.00 442 ASP A CA 1
ATOM 3743 C C . ASP A 1 442 ? -3.806 22.542 -19.340 1.00 95.00 442 ASP A C 1
ATOM 3745 O O . ASP A 1 442 ? -4.573 23.100 -18.546 1.00 95.00 442 ASP A O 1
ATOM 3749 N N . VAL A 1 443 ? -3.146 21.429 -18.990 1.00 94.94 443 VAL A N 1
ATOM 3750 C CA . VAL A 1 443 ? -3.214 20.773 -17.670 1.00 94.94 443 VAL A CA 1
ATOM 3751 C C . VAL A 1 443 ? -1.962 21.084 -16.845 1.00 94.94 443 VAL A C 1
ATOM 3753 O O . VAL A 1 443 ? -0.878 21.273 -17.393 1.00 94.94 443 VAL A O 1
ATOM 3756 N N . GLU A 1 444 ? -2.097 21.140 -15.509 1.00 94.00 444 GLU A N 1
ATOM 3757 C CA . GLU A 1 444 ? -0.952 21.293 -14.597 1.00 94.00 444 GLU A CA 1
ATOM 3758 C C . GLU A 1 444 ? 0.086 20.195 -14.883 1.00 94.00 444 GLU A C 1
ATOM 3760 O O . GLU A 1 444 ? -0.228 19.009 -14.736 1.00 94.00 444 GLU A O 1
ATOM 3765 N N . PRO A 1 445 ? 1.304 20.564 -15.306 1.00 92.81 445 PRO A N 1
ATOM 3766 C CA . PRO A 1 445 ? 2.188 19.599 -15.933 1.00 92.81 445 PRO A CA 1
ATOM 3767 C C . PRO A 1 445 ? 3.191 18.951 -14.970 1.00 92.81 445 PRO A C 1
ATOM 3769 O O . PRO A 1 445 ? 4.019 18.153 -15.412 1.00 92.81 445 PRO A O 1
ATOM 3772 N N . ASP A 1 446 ? 3.139 19.270 -13.670 1.00 93.12 446 ASP A N 1
ATOM 3773 C CA . ASP A 1 446 ? 3.856 18.496 -12.653 1.00 93.12 446 ASP A CA 1
ATOM 3774 C C . ASP A 1 446 ? 3.342 17.051 -12.636 1.00 93.12 446 ASP A C 1
ATOM 3776 O O . ASP A 1 446 ? 2.139 16.785 -12.579 1.00 93.12 446 ASP A O 1
ATOM 3780 N N . ASN A 1 447 ? 4.266 16.099 -12.727 1.00 95.31 447 ASN A N 1
ATOM 3781 C CA . ASN A 1 447 ? 3.924 14.715 -13.013 1.00 95.31 447 ASN A CA 1
ATOM 3782 C C . ASN A 1 447 ? 4.907 13.721 -12.382 1.00 95.31 447 ASN A C 1
ATOM 3784 O O . ASN A 1 447 ? 6.045 14.037 -12.029 1.00 95.31 447 ASN A O 1
ATOM 3788 N N . TYR A 1 448 ? 4.474 12.467 -12.264 1.00 95.88 448 TYR A N 1
ATOM 3789 C CA . TYR A 1 448 ? 5.334 11.389 -11.782 1.00 95.88 448 TYR A CA 1
ATOM 3790 C C . TYR A 1 448 ? 6.077 10.682 -12.913 1.00 95.88 448 TYR A C 1
ATOM 3792 O O . TYR A 1 448 ? 5.534 10.462 -13.994 1.00 95.88 448 TYR A O 1
ATOM 3800 N N . VAL A 1 449 ? 7.292 10.217 -12.635 1.00 96.75 449 VAL A N 1
ATOM 3801 C CA . VAL A 1 449 ? 8.026 9.286 -13.496 1.00 96.75 449 VAL A CA 1
ATOM 3802 C C . VAL A 1 449 ? 7.800 7.864 -13.004 1.00 96.75 449 VAL A C 1
ATOM 3804 O O . VAL A 1 449 ? 8.237 7.503 -11.912 1.00 96.75 449 VAL A O 1
ATOM 3807 N N . PHE A 1 450 ? 7.129 7.051 -13.816 1.00 97.44 450 PHE A N 1
ATOM 3808 C CA . PHE A 1 450 ? 6.794 5.672 -13.466 1.00 97.44 450 PHE A CA 1
ATOM 3809 C C . PHE A 1 450 ? 7.934 4.694 -13.774 1.00 97.44 450 PHE A C 1
ATOM 3811 O O . PHE A 1 450 ? 8.688 4.858 -14.737 1.00 97.44 450 PHE A O 1
ATOM 3818 N N . ASN A 1 451 ? 8.015 3.625 -12.980 1.00 96.81 451 ASN A N 1
ATOM 3819 C CA . ASN A 1 451 ? 8.714 2.395 -13.339 1.00 96.81 451 ASN A CA 1
ATOM 3820 C C . ASN A 1 451 ? 7.686 1.276 -13.499 1.00 96.81 451 ASN A C 1
ATOM 3822 O O . ASN A 1 451 ? 7.191 0.726 -12.522 1.00 96.81 451 ASN A O 1
ATOM 3826 N N . THR A 1 452 ? 7.403 0.904 -14.743 1.00 97.00 452 THR A N 1
ATOM 3827 C CA . THR A 1 452 ? 6.348 -0.072 -15.065 1.00 97.00 452 THR A CA 1
ATOM 3828 C C . THR A 1 452 ? 6.810 -1.526 -14.988 1.00 97.00 452 THR A C 1
ATOM 3830 O O . THR A 1 452 ? 6.185 -2.405 -15.579 1.00 97.00 452 THR A O 1
ATOM 3833 N N . GLY A 1 453 ? 7.928 -1.796 -14.310 1.00 97.50 453 GLY A N 1
ATOM 3834 C CA . GLY A 1 453 ? 8.436 -3.157 -14.159 1.00 97.50 453 GLY A CA 1
ATOM 3835 C C . GLY A 1 453 ? 7.673 -3.993 -13.141 1.00 97.50 453 GLY A C 1
ATOM 3836 O O . GLY A 1 453 ? 7.777 -5.212 -13.164 1.00 97.50 453 GLY A O 1
ATOM 3837 N N . ILE A 1 454 ? 6.895 -3.358 -12.267 1.00 98.75 454 ILE A N 1
ATOM 3838 C CA . ILE A 1 454 ? 5.939 -4.020 -11.381 1.00 98.75 454 ILE A CA 1
ATOM 3839 C C . ILE A 1 454 ? 4.680 -3.162 -11.396 1.00 98.75 454 ILE A C 1
ATOM 3841 O O . ILE A 1 454 ? 4.737 -1.974 -11.081 1.00 98.75 454 ILE A O 1
ATOM 3845 N N . MET A 1 455 ? 3.556 -3.746 -11.805 1.00 98.75 455 MET A N 1
ATOM 3846 C CA . MET A 1 455 ? 2.263 -3.060 -11.835 1.00 98.75 455 MET A CA 1
ATOM 3847 C C . MET A 1 455 ? 1.181 -3.997 -11.332 1.00 98.75 455 MET A C 1
ATOM 3849 O O . MET A 1 455 ? 1.109 -5.137 -11.781 1.00 98.75 455 MET A O 1
ATOM 3853 N N . MET A 1 456 ? 0.301 -3.520 -10.461 1.00 98.75 456 MET A N 1
ATOM 3854 C CA . MET A 1 456 ? -0.868 -4.282 -10.042 1.00 98.75 456 MET A CA 1
ATOM 3855 C C . MET A 1 456 ? -2.125 -3.422 -10.106 1.00 98.75 456 MET A C 1
ATOM 3857 O O . MET A 1 456 ? -2.122 -2.278 -9.652 1.00 98.75 456 MET A O 1
ATOM 3861 N N . ALA A 1 457 ? -3.189 -3.967 -10.689 1.00 98.56 457 ALA A N 1
ATOM 3862 C CA . ALA A 1 457 ? -4.446 -3.253 -10.874 1.00 98.56 457 ALA A CA 1
ATOM 3863 C C . ALA A 1 457 ? -5.641 -4.212 -10.961 1.00 98.56 457 ALA A C 1
ATOM 3865 O O . ALA A 1 457 ? -5.498 -5.388 -11.312 1.00 98.56 457 ALA A O 1
ATOM 3866 N N . SER A 1 458 ? -6.826 -3.677 -10.671 1.00 98.62 458 SER A N 1
ATOM 3867 C CA . SER A 1 458 ? -8.121 -4.280 -10.981 1.00 98.62 458 SER A CA 1
ATOM 3868 C C . SER A 1 458 ? -8.684 -3.743 -12.299 1.00 98.62 458 SER A C 1
ATOM 3870 O O . SER A 1 458 ? -8.203 -2.748 -12.851 1.00 98.62 458 SER A O 1
ATOM 3872 N N . ARG A 1 459 ? -9.774 -4.355 -12.777 1.00 98.38 459 ARG A N 1
ATOM 3873 C CA . ARG A 1 459 ? -10.512 -3.875 -13.956 1.00 98.38 459 ARG A CA 1
ATOM 3874 C C . ARG A 1 459 ? -10.942 -2.420 -13.824 1.00 98.38 459 ARG A C 1
ATOM 3876 O O . ARG A 1 459 ? -10.748 -1.640 -14.744 1.00 98.38 459 ARG A O 1
ATOM 3883 N N . LYS A 1 460 ? -11.495 -2.058 -12.663 1.00 97.62 460 LYS A N 1
ATOM 3884 C CA . LYS A 1 460 ? -11.967 -0.699 -12.364 1.00 97.62 460 LYS A CA 1
ATOM 3885 C C . LYS A 1 460 ? -10.842 0.324 -12.527 1.00 97.62 460 LYS A C 1
ATOM 3887 O O . LYS A 1 460 ? -11.069 1.409 -13.053 1.00 97.62 460 LYS A O 1
ATOM 3892 N N . VAL A 1 461 ? -9.635 -0.025 -12.081 1.00 98.31 461 VAL A N 1
ATOM 3893 C CA . VAL A 1 461 ? -8.452 0.833 -12.208 1.00 98.31 461 VAL A CA 1
ATOM 3894 C C . VAL A 1 461 ? -8.028 0.957 -13.672 1.00 98.31 461 VAL A C 1
ATOM 3896 O O . VAL A 1 461 ? -7.799 2.072 -14.131 1.00 98.31 461 VAL A O 1
ATOM 3899 N N . MET A 1 462 ? -7.976 -0.151 -14.420 1.00 98.56 462 MET A N 1
ATOM 3900 C CA . MET A 1 462 ? -7.576 -0.134 -15.834 1.00 98.56 462 MET A CA 1
ATOM 3901 C C . MET A 1 462 ? -8.591 0.572 -16.742 1.00 98.56 462 MET A C 1
ATOM 3903 O O . MET A 1 462 ? -8.187 1.342 -17.609 1.00 98.56 462 MET A O 1
ATOM 3907 N N . GLU A 1 463 ? -9.893 0.392 -16.503 1.00 98.38 463 GLU A N 1
ATOM 3908 C CA . GLU A 1 463 ? -10.957 1.117 -17.212 1.00 98.38 463 GLU A CA 1
ATOM 3909 C C . GLU A 1 463 ? -10.894 2.623 -16.937 1.00 98.38 463 GLU A C 1
ATOM 3911 O O . GLU A 1 463 ? -11.139 3.413 -17.841 1.00 98.38 463 GLU A O 1
ATOM 3916 N N . LYS A 1 464 ? -10.533 3.035 -15.713 1.00 98.12 464 LYS A N 1
ATOM 3917 C CA . LYS A 1 464 ? -10.316 4.452 -15.394 1.00 98.12 464 LYS A CA 1
ATOM 3918 C C . LYS A 1 464 ? -9.035 4.994 -16.027 1.00 98.12 464 LYS A C 1
ATOM 3920 O O . LYS A 1 464 ? -9.017 6.137 -16.460 1.00 98.12 464 LYS A O 1
ATOM 3925 N N . LEU A 1 465 ? -7.967 4.198 -16.060 1.00 98.25 465 LEU A N 1
ATOM 3926 C CA . LEU A 1 465 ? -6.713 4.580 -16.707 1.00 98.25 465 LEU A CA 1
ATOM 3927 C C . LEU A 1 465 ? -6.893 4.803 -18.205 1.00 98.25 465 LEU A C 1
ATOM 3929 O O . LEU A 1 465 ? -6.259 5.705 -18.743 1.00 98.25 465 LEU A O 1
ATOM 3933 N N . ASP A 1 466 ? -7.747 4.004 -18.845 1.00 98.06 466 ASP A N 1
ATOM 3934 C CA . ASP A 1 466 ? -8.120 4.115 -20.254 1.00 98.06 466 ASP A CA 1
ATOM 3935 C C . ASP A 1 466 ? -6.913 4.338 -21.181 1.00 98.06 466 ASP A C 1
ATOM 3937 O O . ASP A 1 466 ? -6.809 5.301 -21.941 1.00 98.06 466 ASP A O 1
ATOM 3941 N N . TYR A 1 467 ? -5.928 3.449 -21.043 1.00 97.81 467 TYR A N 1
ATOM 3942 C CA . TYR A 1 467 ? -4.609 3.629 -21.648 1.00 97.81 467 TYR A CA 1
ATOM 3943 C C . TYR A 1 467 ? -4.634 3.560 -23.185 1.00 97.81 467 TYR A C 1
ATOM 3945 O O . TYR A 1 467 ? -3.781 4.151 -23.841 1.00 97.81 467 TYR A O 1
ATOM 3953 N N . PHE A 1 468 ? -5.571 2.798 -23.766 1.00 96.62 468 PHE A N 1
ATOM 3954 C CA . PHE A 1 468 ? -5.525 2.395 -25.179 1.00 96.62 468 PHE A CA 1
ATOM 3955 C C . PHE A 1 468 ? -6.651 2.936 -26.067 1.00 96.62 468 PHE A C 1
ATOM 3957 O O . PHE A 1 468 ? -6.604 2.673 -27.273 1.00 96.62 468 PHE A O 1
ATOM 3964 N N . SER A 1 469 ? -7.655 3.629 -25.522 1.00 96.25 469 SER A N 1
ATOM 3965 C CA . SER A 1 469 ? -8.819 4.090 -26.298 1.00 96.25 469 SER A CA 1
ATOM 3966 C C . SER A 1 469 ? -8.450 5.072 -27.415 1.00 96.25 469 SER A C 1
ATOM 3968 O O . SER A 1 469 ? -9.015 4.988 -28.502 1.00 96.25 469 SER A O 1
ATOM 3970 N N . ASP A 1 470 ? -7.463 5.927 -27.168 1.00 96.88 470 ASP A N 1
ATOM 3971 C CA . ASP A 1 470 ? -6.987 7.037 -28.007 1.00 96.88 470 ASP A CA 1
ATOM 3972 C C . ASP A 1 470 ? -5.464 6.964 -28.254 1.00 96.88 470 ASP A C 1
ATOM 3974 O O . ASP A 1 470 ? -4.814 7.958 -28.565 1.00 96.88 470 ASP A O 1
ATOM 3978 N N . ILE A 1 471 ? -4.862 5.778 -28.104 1.00 96.62 471 ILE A N 1
ATOM 3979 C CA . ILE A 1 471 ? -3.398 5.610 -28.160 1.00 96.62 471 ILE A CA 1
ATOM 3980 C C . ILE A 1 471 ? -2.776 6.107 -29.473 1.00 96.62 471 ILE A C 1
ATOM 3982 O O . ILE A 1 471 ? -1.622 6.520 -29.475 1.00 96.62 471 ILE A O 1
ATOM 3986 N N . ASP A 1 472 ? -3.515 6.071 -30.584 1.00 96.06 472 ASP A N 1
ATOM 3987 C CA . ASP A 1 472 ? -3.016 6.575 -31.864 1.00 96.06 472 ASP A CA 1
ATOM 3988 C C . ASP A 1 472 ? -2.870 8.113 -31.825 1.00 96.06 472 ASP A C 1
ATOM 3990 O O . ASP A 1 472 ? -1.822 8.621 -32.218 1.00 96.06 472 ASP A O 1
ATOM 3994 N N . ASP A 1 473 ? -3.836 8.829 -31.234 1.00 97.19 473 ASP A N 1
ATOM 3995 C CA . ASP A 1 473 ? -3.783 10.288 -31.041 1.00 97.19 473 ASP A CA 1
ATOM 3996 C C . ASP A 1 473 ? -2.666 10.678 -30.057 1.00 97.19 473 ASP A C 1
ATOM 3998 O O . ASP A 1 473 ? -1.903 11.614 -30.295 1.00 97.19 473 ASP A O 1
ATOM 4002 N N . VAL A 1 474 ? -2.503 9.904 -28.977 1.00 97.56 474 VAL A N 1
ATOM 4003 C CA . VAL A 1 474 ? -1.412 10.089 -28.006 1.00 97.56 474 VAL A CA 1
ATOM 4004 C C . VAL A 1 474 ? -0.043 9.946 -28.679 1.00 97.56 474 VAL A C 1
ATOM 4006 O O . VAL A 1 474 ? 0.857 10.753 -28.443 1.00 97.56 474 VAL A O 1
ATOM 4009 N N . LEU A 1 475 ? 0.140 8.930 -29.527 1.00 96.88 475 LEU A N 1
ATOM 4010 C CA . LEU A 1 475 ? 1.400 8.721 -30.245 1.00 96.88 475 LEU A CA 1
ATOM 4011 C C . LEU A 1 475 ? 1.667 9.815 -31.286 1.00 96.88 475 LEU A C 1
ATOM 4013 O O . LEU A 1 475 ? 2.830 10.184 -31.477 1.00 96.88 475 LEU A O 1
ATOM 4017 N N . ASP A 1 476 ? 0.627 10.333 -31.940 1.00 96.56 476 ASP A N 1
ATOM 4018 C CA . ASP A 1 476 ? 0.743 11.459 -32.868 1.00 96.56 476 ASP A CA 1
ATOM 4019 C C . ASP A 1 476 ? 1.161 12.743 -32.132 1.00 96.56 476 ASP A C 1
ATOM 4021 O O . ASP A 1 476 ? 2.117 13.392 -32.558 1.00 96.56 476 ASP A O 1
ATOM 4025 N N . MET A 1 477 ? 0.583 13.036 -30.964 1.00 97.50 477 MET A N 1
ATOM 4026 C CA . MET A 1 477 ? 1.020 14.147 -30.105 1.00 97.50 477 MET A CA 1
ATOM 4027 C C . MET A 1 477 ? 2.488 14.003 -29.679 1.00 97.50 477 MET A C 1
ATOM 4029 O O . MET A 1 477 ? 3.283 14.932 -29.818 1.00 97.50 477 MET A O 1
ATOM 4033 N N . MET A 1 478 ? 2.896 12.818 -29.208 1.00 96.81 478 MET A N 1
ATOM 4034 C CA . MET A 1 478 ? 4.296 12.559 -28.837 1.00 96.81 478 MET A CA 1
ATOM 4035 C C . MET A 1 478 ? 5.252 12.759 -30.020 1.00 96.81 478 MET A C 1
ATOM 4037 O O . MET A 1 478 ? 6.396 13.173 -29.838 1.00 96.81 478 MET A O 1
ATOM 4041 N N . LYS A 1 479 ? 4.803 12.454 -31.240 1.00 95.31 479 LYS A N 1
ATOM 4042 C CA . LYS A 1 479 ? 5.577 12.673 -32.461 1.00 95.31 479 LYS A CA 1
ATOM 4043 C C . LYS A 1 479 ? 5.690 14.160 -32.799 1.00 95.31 479 LYS A C 1
ATOM 4045 O O . LYS A 1 479 ? 6.780 14.589 -33.165 1.00 95.31 479 LYS A O 1
ATOM 4050 N N . GLU A 1 480 ? 4.611 14.926 -32.667 1.00 96.06 480 GLU A N 1
ATOM 4051 C CA . GLU A 1 480 ? 4.618 16.378 -32.880 1.00 96.06 480 GLU A CA 1
ATOM 4052 C C . GLU A 1 480 ? 5.556 17.077 -31.889 1.00 96.06 480 GLU A C 1
ATOM 4054 O O . GLU A 1 480 ? 6.429 17.834 -32.306 1.00 96.06 480 GLU A O 1
ATOM 4059 N N . LEU A 1 481 ? 5.502 16.715 -30.603 1.00 95.69 481 LEU A N 1
ATOM 4060 C CA . LEU A 1 481 ? 6.319 17.334 -29.549 1.00 95.69 481 LEU A CA 1
ATOM 4061 C C . LEU A 1 481 ? 7.827 17.081 -29.664 1.00 95.69 481 LEU A C 1
ATOM 4063 O O . LEU A 1 481 ? 8.635 17.799 -29.065 1.00 95.69 481 LEU A O 1
ATOM 4067 N N . LYS A 1 482 ? 8.221 16.068 -30.443 1.00 92.75 482 LYS A N 1
ATOM 4068 C CA . LYS A 1 482 ? 9.622 15.819 -30.814 1.00 92.75 482 LYS A CA 1
ATOM 4069 C C . LYS A 1 482 ? 10.148 16.801 -31.854 1.00 92.75 482 LYS A C 1
ATOM 4071 O O . LYS A 1 482 ? 11.364 16.940 -31.974 1.00 92.75 482 LYS A O 1
ATOM 4076 N N . GLU A 1 483 ? 9.260 17.407 -32.635 1.00 90.12 483 GLU A N 1
ATOM 4077 C CA . GLU A 1 483 ? 9.596 18.351 -33.701 1.00 90.12 483 GLU A CA 1
ATOM 4078 C C . GLU A 1 483 ? 9.315 19.801 -33.285 1.00 90.12 483 GLU A C 1
ATOM 4080 O O . GLU A 1 483 ? 10.083 20.694 -33.649 1.00 90.12 483 GLU A O 1
ATOM 4085 N N . ASP A 1 484 ? 8.244 20.027 -32.522 1.00 91.44 484 ASP A N 1
ATOM 4086 C CA . ASP A 1 484 ? 7.810 21.340 -32.054 1.00 91.44 484 ASP A CA 1
ATOM 4087 C C . ASP A 1 484 ? 7.206 21.235 -30.645 1.00 91.44 484 ASP A C 1
ATOM 4089 O O . ASP A 1 484 ? 6.111 20.716 -30.454 1.00 91.44 484 ASP A O 1
ATOM 4093 N N . SER A 1 485 ? 7.937 21.706 -29.633 1.00 91.50 485 SER A N 1
ATOM 4094 C CA . SER A 1 485 ? 7.417 21.867 -28.272 1.00 91.50 485 SER A CA 1
ATOM 4095 C C . SER A 1 485 ? 8.003 23.102 -27.596 1.00 91.50 485 SER A C 1
ATOM 4097 O O . SER A 1 485 ? 8.988 23.693 -28.049 1.00 91.50 485 SER A O 1
ATOM 4099 N N . ILE A 1 486 ? 7.435 23.465 -26.444 1.00 90.56 486 ILE A N 1
ATOM 4100 C CA . ILE A 1 486 ? 7.880 24.605 -25.627 1.00 90.56 486 ILE A CA 1
ATOM 4101 C C . ILE A 1 486 ? 9.320 24.472 -25.090 1.00 90.56 486 ILE A C 1
ATOM 4103 O O . ILE A 1 486 ? 9.875 25.433 -24.547 1.00 90.56 486 ILE A O 1
ATOM 4107 N N . TYR A 1 487 ? 9.937 23.292 -25.210 1.00 92.12 487 TYR A N 1
ATOM 4108 C CA . TYR A 1 487 ? 11.252 22.997 -24.652 1.00 92.12 487 TYR A CA 1
ATOM 4109 C C . TYR A 1 487 ? 12.412 23.292 -25.604 1.00 92.12 487 TYR A C 1
ATOM 4111 O O . TYR A 1 487 ? 12.246 23.286 -26.817 1.00 92.12 487 TYR A O 1
ATOM 4119 N N . PRO A 1 488 ? 13.637 23.508 -25.090 1.00 91.38 488 PRO A N 1
ATOM 4120 C CA . PRO A 1 488 ? 14.821 23.625 -25.935 1.00 91.38 488 PRO A CA 1
ATOM 4121 C C . PRO A 1 488 ? 15.080 22.357 -26.774 1.00 91.38 488 PRO A C 1
ATOM 4123 O O . PRO A 1 488 ? 14.848 21.258 -26.265 1.00 91.38 488 PRO A O 1
ATOM 4126 N N . PRO A 1 489 ? 15.668 22.470 -27.985 1.00 92.62 489 PRO A N 1
ATOM 4127 C CA . PRO A 1 489 ? 15.894 21.328 -28.879 1.00 92.62 489 PRO A CA 1
ATOM 4128 C C . PRO A 1 489 ? 16.601 20.132 -28.228 1.00 92.62 489 PRO A C 1
ATOM 4130 O O . PRO A 1 489 ? 16.197 18.998 -28.434 1.00 92.62 489 PRO A O 1
ATOM 4133 N N . GLN A 1 490 ? 17.594 20.363 -27.362 1.00 91.88 490 GLN A N 1
ATOM 4134 C CA . GLN A 1 490 ? 18.308 19.279 -26.674 1.00 91.88 490 GLN A CA 1
ATOM 4135 C C . GLN A 1 490 ? 17.438 18.453 -25.704 1.00 91.88 490 GLN A C 1
ATOM 4137 O O . GLN A 1 490 ? 17.799 17.330 -25.364 1.00 91.88 490 GLN A O 1
ATOM 4142 N N . VAL A 1 491 ? 16.317 19.009 -25.228 1.00 93.50 491 VAL A N 1
ATOM 4143 C CA . VAL A 1 491 ? 15.320 18.281 -24.428 1.00 93.50 491 VAL A CA 1
ATOM 4144 C C . VAL A 1 491 ? 14.353 17.546 -25.359 1.00 93.50 491 VAL A C 1
ATOM 4146 O O . VAL A 1 491 ? 14.095 16.372 -25.141 1.00 93.50 491 VAL A O 1
ATOM 4149 N N . GLN A 1 492 ? 13.897 18.187 -26.440 1.00 93.69 492 GLN A N 1
ATOM 4150 C CA . GLN A 1 492 ? 13.032 17.553 -27.450 1.00 93.69 492 GLN A CA 1
ATOM 4151 C C . GLN A 1 492 ? 13.685 16.313 -28.078 1.00 93.69 492 GLN A C 1
ATOM 4153 O O . GLN A 1 492 ? 13.048 15.278 -28.264 1.00 93.69 492 GLN A O 1
ATOM 4158 N N . GLU A 1 493 ? 14.993 16.380 -28.342 1.00 92.81 493 GLU A N 1
ATOM 4159 C CA . GLU A 1 493 ? 15.790 15.268 -28.869 1.00 92.81 493 GLU A CA 1
ATOM 4160 C C . GLU A 1 493 ? 15.802 14.037 -27.945 1.00 92.81 493 GLU A C 1
ATOM 4162 O O . GLU A 1 493 ? 16.059 12.923 -28.416 1.00 92.81 493 GLU A O 1
ATOM 4167 N N . SER A 1 494 ? 15.522 14.206 -26.645 1.00 94.06 494 SER A N 1
ATOM 4168 C CA . SER A 1 494 ? 15.425 13.094 -25.698 1.00 94.06 494 SER A CA 1
ATOM 4169 C C . SER A 1 494 ? 14.029 12.481 -25.619 1.00 94.06 494 SER A C 1
ATOM 4171 O O . SER A 1 494 ? 13.897 11.408 -25.042 1.00 94.06 494 SER A O 1
ATOM 4173 N N . PHE A 1 495 ? 12.990 13.081 -26.201 1.00 95.25 495 PHE A N 1
ATOM 4174 C CA . PHE A 1 495 ? 11.633 12.538 -26.109 1.00 95.25 495 PHE A CA 1
ATOM 4175 C C . PHE A 1 495 ? 11.525 11.175 -26.811 1.00 95.25 495 PHE A C 1
ATOM 4177 O O . PHE A 1 495 ? 12.058 10.947 -27.904 1.00 95.25 495 PHE A O 1
ATOM 4184 N N . GLY A 1 496 ? 10.852 10.231 -26.155 1.00 92.44 496 GLY A N 1
ATOM 4185 C CA . GLY A 1 496 ? 10.687 8.838 -26.579 1.00 92.44 496 GLY A CA 1
ATOM 4186 C C . GLY A 1 496 ? 9.227 8.481 -26.838 1.00 92.44 496 GLY A C 1
ATOM 4187 O O . GLY A 1 496 ? 8.373 9.351 -26.778 1.00 92.44 496 GLY A O 1
ATOM 4188 N N . TYR A 1 497 ? 8.956 7.204 -27.115 1.00 94.00 497 TYR A N 1
ATOM 4189 C CA . TYR A 1 497 ? 7.604 6.625 -27.174 1.00 94.00 497 TYR A CA 1
ATOM 4190 C C . TYR A 1 497 ? 7.413 5.601 -26.046 1.00 94.00 497 TYR A C 1
ATOM 4192 O O . TYR A 1 497 ? 6.838 4.530 -26.243 1.00 94.00 497 TYR A O 1
ATOM 4200 N N . ASP A 1 498 ? 8.004 5.872 -24.881 1.00 91.06 498 ASP A N 1
ATOM 4201 C CA . ASP A 1 498 ? 8.012 4.927 -23.776 1.00 91.06 498 ASP A CA 1
ATOM 4202 C C . ASP A 1 498 ? 6.655 4.871 -23.071 1.00 91.06 498 ASP A C 1
ATOM 4204 O O . ASP A 1 498 ? 5.924 5.857 -22.940 1.00 91.06 498 ASP A O 1
ATOM 4208 N N . ASN A 1 499 ? 6.323 3.677 -22.590 1.00 96.12 499 ASN A N 1
ATOM 4209 C CA . ASN A 1 499 ? 5.040 3.420 -21.960 1.00 96.12 499 ASN A CA 1
ATOM 4210 C C . ASN A 1 499 ? 4.890 4.150 -20.613 1.00 96.12 499 ASN A C 1
ATOM 4212 O O . ASN A 1 499 ? 3.764 4.314 -20.145 1.00 96.12 499 ASN A O 1
ATOM 4216 N N . GLU A 1 500 ? 5.991 4.576 -19.985 1.00 97.38 500 GLU A N 1
ATOM 4217 C CA . GLU A 1 500 ? 5.987 5.269 -18.695 1.00 97.38 500 GLU A CA 1
ATOM 4218 C C . GLU A 1 500 ? 5.635 6.751 -18.816 1.00 97.38 500 GLU A C 1
ATOM 4220 O O . GLU A 1 500 ? 4.907 7.256 -17.961 1.00 97.38 500 GLU A O 1
ATOM 4225 N N . THR A 1 501 ? 6.052 7.424 -19.892 1.00 97.69 501 THR A N 1
ATOM 4226 C CA . THR A 1 501 ? 5.529 8.747 -20.255 1.00 97.69 501 THR A CA 1
ATOM 4227 C C . THR A 1 501 ? 4.022 8.689 -20.493 1.00 97.69 501 THR A C 1
ATOM 4229 O O . THR A 1 501 ? 3.291 9.462 -19.879 1.00 97.69 501 THR A O 1
ATOM 4232 N N . ILE A 1 502 ? 3.539 7.739 -21.303 1.00 98.31 502 ILE A N 1
ATOM 4233 C CA . ILE A 1 502 ? 2.097 7.602 -21.573 1.00 98.31 502 ILE A CA 1
ATOM 4234 C C . ILE A 1 502 ? 1.336 7.250 -20.288 1.00 98.31 502 ILE A C 1
ATOM 4236 O O . ILE A 1 502 ? 0.263 7.792 -20.045 1.00 98.31 502 ILE A O 1
ATOM 4240 N N . MET A 1 503 ? 1.899 6.391 -19.429 1.00 98.25 503 MET A N 1
ATOM 4241 C CA . MET A 1 503 ? 1.318 6.074 -18.118 1.00 98.25 503 MET A CA 1
ATOM 4242 C C . MET A 1 503 ? 1.163 7.333 -17.267 1.00 98.25 503 MET A C 1
ATOM 4244 O O . MET A 1 503 ? 0.096 7.563 -16.712 1.00 98.25 503 MET A O 1
ATOM 4248 N N . SER A 1 504 ? 2.210 8.157 -17.196 1.00 97.88 504 SER A N 1
ATOM 4249 C CA . SER A 1 504 ? 2.193 9.419 -16.458 1.00 97.88 504 SER A CA 1
ATOM 4250 C C . SER A 1 504 ? 1.112 10.364 -16.975 1.00 97.88 504 SER A C 1
ATOM 4252 O O . SER A 1 504 ? 0.282 10.828 -16.197 1.00 97.88 504 SER A O 1
ATOM 4254 N N . TYR A 1 505 ? 1.056 10.552 -18.294 1.00 98.44 505 TYR A N 1
ATOM 4255 C CA . TYR A 1 505 ? 0.047 11.375 -18.952 1.00 98.44 505 TYR A CA 1
ATOM 4256 C C . TYR A 1 505 ? -1.372 10.868 -18.655 1.00 98.44 505 TYR A C 1
ATOM 4258 O O . TYR A 1 505 ? -2.220 11.625 -18.189 1.00 98.44 505 TYR A O 1
ATOM 4266 N N . LYS A 1 506 ? -1.623 9.564 -18.827 1.00 98.19 506 LYS A N 1
ATOM 4267 C CA . LYS A 1 506 ? -2.940 8.948 -18.612 1.00 98.19 506 LYS A CA 1
ATOM 4268 C C . LYS A 1 506 ? -3.393 8.972 -17.161 1.00 98.19 506 LYS A C 1
ATOM 4270 O O . LYS A 1 506 ? -4.562 9.239 -16.894 1.00 98.19 506 LYS A O 1
ATOM 4275 N N . VAL A 1 507 ? -2.482 8.727 -16.220 1.00 97.31 507 VAL A N 1
ATOM 4276 C CA . VAL A 1 507 ? -2.778 8.824 -14.787 1.00 97.31 507 VAL A CA 1
ATOM 4277 C C . VAL A 1 507 ? -3.248 10.234 -14.432 1.00 97.31 507 VAL A C 1
ATOM 4279 O O . VAL A 1 507 ? -4.265 10.365 -13.749 1.00 97.31 507 VAL A O 1
ATOM 4282 N N . THR A 1 508 ? -2.555 11.265 -14.924 1.00 96.44 508 THR A N 1
ATOM 4283 C CA . THR A 1 508 ? -2.914 12.665 -14.669 1.00 96.44 508 THR A CA 1
ATOM 4284 C C . THR A 1 508 ? -4.227 13.041 -15.355 1.00 96.44 508 THR A C 1
ATOM 4286 O O . THR A 1 508 ? -5.167 13.449 -14.676 1.00 96.44 508 THR A O 1
ATOM 4289 N N . MET A 1 509 ? -4.341 12.829 -16.671 1.00 97.38 509 MET A N 1
ATOM 4290 C CA . MET A 1 509 ? -5.531 13.203 -17.451 1.00 97.38 509 MET A CA 1
ATOM 4291 C C . MET A 1 509 ? -6.811 12.539 -16.930 1.00 97.38 509 MET A C 1
ATOM 4293 O O . MET A 1 509 ? -7.859 13.180 -16.837 1.00 97.38 509 MET A O 1
ATOM 4297 N N . ASN A 1 510 ? -6.723 11.270 -16.521 1.00 96.88 510 ASN A N 1
ATOM 4298 C CA . ASN A 1 510 ? -7.880 10.493 -16.077 1.00 96.88 510 ASN A CA 1
ATOM 4299 C C . ASN A 1 510 ? -8.034 10.436 -14.547 1.00 96.88 510 ASN A C 1
ATOM 4301 O O . ASN A 1 510 ? -8.885 9.705 -14.026 1.00 96.88 510 ASN A O 1
ATOM 4305 N N . ASN A 1 511 ? -7.243 11.221 -13.805 1.00 94.44 511 ASN A N 1
ATOM 4306 C CA . ASN A 1 511 ? -7.271 11.300 -12.341 1.00 94.44 511 ASN A CA 1
ATOM 4307 C C . ASN A 1 511 ? -7.193 9.917 -11.665 1.00 94.44 511 ASN A C 1
ATOM 4309 O O . ASN A 1 511 ? -7.963 9.608 -10.743 1.00 94.44 511 ASN A O 1
ATOM 4313 N N . VAL A 1 512 ? -6.321 9.041 -12.166 1.00 95.31 512 VAL A N 1
ATOM 4314 C CA . VAL A 1 512 ? -6.122 7.691 -11.624 1.00 95.31 512 VAL A CA 1
ATOM 4315 C C . VAL A 1 512 ? -5.352 7.786 -10.317 1.00 95.31 512 VAL A C 1
ATOM 4317 O O . VAL A 1 512 ? -4.321 8.443 -10.222 1.00 95.31 512 VAL A O 1
ATOM 4320 N N . ILE A 1 513 ? -5.846 7.093 -9.297 1.00 94.56 513 ILE A N 1
ATOM 4321 C CA . ILE A 1 513 ? -5.192 7.058 -7.996 1.00 94.56 513 ILE A CA 1
ATOM 4322 C C . ILE A 1 513 ? -4.057 6.037 -8.020 1.00 94.56 513 ILE A C 1
ATOM 4324 O O . ILE A 1 513 ? -4.266 4.894 -8.427 1.00 94.56 513 ILE A O 1
ATOM 4328 N N . VAL A 1 514 ? -2.874 6.439 -7.554 1.00 94.25 514 VAL A N 1
ATOM 4329 C CA . VAL A 1 514 ? -1.659 5.613 -7.555 1.00 94.25 514 VAL A CA 1
ATOM 4330 C C . VAL A 1 514 ? -1.248 5.263 -6.129 1.00 94.25 514 VAL A C 1
ATOM 4332 O O . VAL A 1 514 ? -1.106 6.142 -5.282 1.00 94.25 514 VAL A O 1
ATOM 4335 N N . ASP A 1 515 ? -1.007 3.978 -5.886 1.00 93.25 515 ASP A N 1
ATOM 4336 C CA . ASP A 1 515 ? -0.354 3.471 -4.680 1.00 93.25 515 ASP A CA 1
ATOM 4337 C C . ASP A 1 515 ? 1.135 3.260 -4.989 1.00 93.25 515 ASP A C 1
ATOM 4339 O O . ASP A 1 515 ? 1.523 2.301 -5.665 1.00 93.25 515 ASP A O 1
ATOM 4343 N N . ARG A 1 516 ? 1.966 4.223 -4.571 1.00 94.19 516 ARG A N 1
ATOM 4344 C CA . ARG A 1 516 ? 3.402 4.245 -4.883 1.00 94.19 516 ARG A CA 1
ATOM 4345 C C . ARG A 1 516 ? 4.111 3.115 -4.146 1.00 94.19 516 ARG A C 1
ATOM 4347 O O . ARG A 1 516 ? 4.168 3.108 -2.917 1.00 94.19 516 ARG A O 1
ATOM 4354 N N . LEU A 1 517 ? 4.695 2.188 -4.899 1.00 95.56 517 LEU A N 1
ATOM 4355 C CA . LEU A 1 517 ? 5.381 1.034 -4.322 1.00 95.56 517 LEU A CA 1
ATOM 4356 C C . LEU A 1 517 ? 6.643 1.457 -3.554 1.00 95.56 517 LEU A C 1
ATOM 4358 O O . LEU A 1 517 ? 7.533 2.103 -4.102 1.00 95.56 517 LEU A O 1
ATOM 4362 N N . SER A 1 518 ? 6.733 1.064 -2.282 1.00 94.69 518 SER A N 1
ATOM 4363 C CA . SER A 1 518 ? 7.950 1.209 -1.475 1.00 94.69 518 SER A CA 1
ATOM 4364 C C . SER A 1 518 ? 9.009 0.170 -1.865 1.00 94.69 518 SER A C 1
ATOM 4366 O O . SER A 1 518 ? 8.729 -0.779 -2.599 1.00 94.69 518 SER A O 1
ATOM 4368 N N . GLU A 1 519 ? 10.222 0.275 -1.310 1.00 96.38 519 GLU A N 1
ATOM 4369 C CA . GLU A 1 519 ? 11.272 -0.735 -1.527 1.00 96.38 519 GLU A CA 1
ATOM 4370 C C . GLU A 1 519 ? 10.889 -2.132 -1.008 1.00 96.38 519 GLU A C 1
ATOM 4372 O O . GLU A 1 519 ? 11.449 -3.119 -1.472 1.00 96.38 519 GLU A O 1
ATOM 4377 N N . THR A 1 520 ? 9.885 -2.251 -0.130 1.00 96.62 520 THR A N 1
ATOM 4378 C CA . THR A 1 520 ? 9.294 -3.548 0.233 1.00 96.62 520 THR A CA 1
ATOM 4379 C C . THR A 1 520 ? 8.715 -4.264 -0.990 1.00 96.62 520 THR A C 1
ATOM 4381 O O . THR A 1 520 ? 8.837 -5.480 -1.114 1.00 96.62 520 THR A O 1
ATOM 4384 N N . TRP A 1 521 ? 8.106 -3.522 -1.913 1.00 97.56 521 TRP A N 1
ATOM 4385 C CA . TRP A 1 521 ? 7.419 -4.069 -3.083 1.00 97.56 521 TRP A CA 1
ATOM 4386 C C . TRP A 1 521 ? 8.174 -3.861 -4.389 1.00 97.56 521 TRP A C 1
ATOM 4388 O O . TRP A 1 521 ? 7.889 -4.547 -5.359 1.00 97.56 521 TRP A O 1
ATOM 4398 N N . HIS A 1 522 ? 9.111 -2.919 -4.457 1.00 97.69 522 HIS A N 1
ATOM 4399 C CA . HIS A 1 522 ? 9.824 -2.618 -5.696 1.00 97.69 522 HIS A CA 1
ATOM 4400 C C . HIS A 1 522 ? 11.253 -2.154 -5.415 1.00 97.69 522 HIS A C 1
ATOM 4402 O O . HIS A 1 522 ? 11.635 -1.010 -5.669 1.00 97.69 522 HIS A O 1
ATOM 4408 N N . LEU A 1 523 ? 12.093 -3.064 -4.922 1.00 97.56 523 LEU A N 1
ATOM 4409 C CA . LEU A 1 523 ? 13.515 -2.775 -4.760 1.00 97.56 523 LEU A CA 1
ATOM 4410 C C . LEU A 1 523 ? 14.214 -2.787 -6.123 1.00 97.56 523 LEU A C 1
ATOM 4412 O O . LEU A 1 523 ? 14.384 -3.832 -6.749 1.00 97.56 523 LEU A O 1
ATOM 4416 N N . LYS A 1 524 ? 14.662 -1.620 -6.586 1.00 96.44 524 LYS A N 1
ATOM 4417 C CA . LYS A 1 524 ? 15.395 -1.485 -7.853 1.00 96.44 524 LYS A CA 1
ATOM 4418 C C . LYS A 1 524 ? 16.888 -1.747 -7.647 1.00 96.44 524 LYS A C 1
ATOM 4420 O O . LYS A 1 524 ? 17.569 -0.994 -6.939 1.00 96.44 524 LYS A O 1
ATOM 4425 N N . HIS A 1 525 ? 17.418 -2.770 -8.317 1.00 96.00 525 HIS A N 1
ATOM 4426 C CA . HIS A 1 525 ? 18.858 -3.005 -8.409 1.00 96.00 525 HIS A CA 1
ATOM 4427 C C . HIS A 1 525 ? 19.407 -2.444 -9.730 1.00 96.00 525 HIS A C 1
ATOM 4429 O O . HIS A 1 525 ? 19.244 -3.025 -10.806 1.00 96.00 525 HIS A O 1
ATOM 4435 N N . MET A 1 526 ? 20.050 -1.278 -9.643 1.00 91.75 526 MET A N 1
ATOM 4436 C CA . MET A 1 526 ? 20.528 -0.503 -10.794 1.00 91.75 526 MET A CA 1
ATOM 4437 C C . MET A 1 526 ? 21.837 -1.053 -11.374 1.00 91.75 526 MET A C 1
ATOM 4439 O O . MET A 1 526 ? 22.534 -1.838 -10.739 1.00 91.75 526 MET A O 1
ATOM 4443 N N . SER A 1 527 ? 22.177 -0.651 -12.604 1.00 86.69 527 SER A N 1
ATOM 4444 C CA . SER A 1 527 ? 23.447 -1.032 -13.240 1.00 86.69 527 SER A CA 1
ATOM 4445 C C . SER A 1 527 ? 24.657 -0.603 -12.406 1.00 86.69 527 SER A C 1
ATOM 4447 O O . SER A 1 527 ? 24.688 0.498 -11.857 1.00 86.69 527 SER A O 1
ATOM 4449 N N . GLU A 1 528 ? 25.673 -1.458 -12.375 1.00 88.44 528 GLU A N 1
ATOM 4450 C CA . GLU A 1 528 ? 26.925 -1.236 -11.651 1.00 88.44 528 GLU A CA 1
ATOM 4451 C C . GLU A 1 528 ? 28.129 -1.347 -12.593 1.00 88.44 528 GLU A C 1
ATOM 4453 O O . GLU A 1 528 ? 27.972 -1.533 -13.801 1.00 88.44 528 GLU A O 1
ATOM 4458 N N . LYS A 1 529 ? 29.337 -1.223 -12.035 1.00 88.31 529 LYS A N 1
ATOM 4459 C CA . LYS A 1 529 ? 30.583 -1.447 -12.775 1.00 88.31 529 LYS A CA 1
ATOM 4460 C C . LYS A 1 529 ? 30.656 -2.876 -13.307 1.00 88.31 529 LYS A C 1
ATOM 4462 O O . LYS A 1 529 ? 30.187 -3.802 -12.643 1.00 88.31 529 LYS A O 1
ATOM 4467 N N . ILE A 1 530 ? 31.291 -3.066 -14.460 1.00 88.25 530 ILE A N 1
ATOM 4468 C CA . ILE A 1 530 ? 31.358 -4.369 -15.131 1.00 88.25 530 ILE A CA 1
ATOM 4469 C C . ILE A 1 530 ? 31.966 -5.480 -14.256 1.00 88.25 530 ILE A C 1
ATOM 4471 O O . ILE A 1 530 ? 31.530 -6.628 -14.339 1.00 88.25 530 ILE A O 1
ATOM 4475 N N . GLU A 1 531 ? 32.903 -5.157 -13.359 1.00 91.69 531 GLU A N 1
ATOM 4476 C CA . GLU A 1 531 ? 33.524 -6.130 -12.452 1.00 91.69 531 GLU A CA 1
ATOM 4477 C C . GLU A 1 531 ? 32.521 -6.734 -11.458 1.00 91.69 531 GLU A C 1
ATOM 4479 O O . GLU A 1 531 ? 32.687 -7.886 -11.060 1.00 91.69 531 GLU A O 1
ATOM 4484 N N . ALA A 1 532 ? 31.450 -6.007 -11.111 1.00 93.31 532 ALA A N 1
ATOM 4485 C CA . ALA A 1 532 ? 30.402 -6.487 -10.207 1.00 93.31 532 ALA A CA 1
ATOM 4486 C C . ALA A 1 532 ? 29.580 -7.649 -10.791 1.00 93.31 532 ALA A C 1
ATOM 4488 O O . ALA A 1 532 ? 28.886 -8.340 -10.052 1.00 93.31 532 ALA A O 1
ATOM 4489 N N . TYR A 1 533 ? 29.670 -7.884 -12.102 1.00 91.88 533 TYR A N 1
ATOM 4490 C CA . TYR A 1 533 ? 28.985 -8.974 -12.804 1.00 91.88 533 TYR A CA 1
ATOM 4491 C C . TYR A 1 533 ? 29.818 -10.256 -12.895 1.00 91.88 533 TYR A C 1
ATOM 4493 O O . TYR A 1 533 ? 29.358 -11.248 -13.452 1.00 91.88 533 TYR A O 1
ATOM 4501 N N . THR A 1 534 ? 31.064 -10.231 -12.417 1.00 92.19 534 THR A N 1
ATOM 4502 C CA . THR A 1 534 ? 31.971 -11.381 -12.470 1.00 92.19 534 THR A CA 1
ATOM 4503 C C . THR A 1 534 ? 32.109 -11.976 -11.076 1.00 92.19 534 THR A C 1
ATOM 4505 O O . THR A 1 534 ? 32.672 -11.340 -10.187 1.00 92.19 534 THR A O 1
ATOM 4508 N N . GLU A 1 535 ? 31.613 -13.196 -10.884 1.00 91.44 535 GLU A N 1
ATOM 4509 C CA . GLU A 1 535 ? 31.717 -13.899 -9.604 1.00 91.44 535 GLU A CA 1
ATOM 4510 C C . GLU A 1 535 ? 33.188 -14.058 -9.172 1.00 91.44 535 GLU A C 1
ATOM 4512 O O . GLU A 1 535 ? 34.073 -14.351 -9.982 1.00 91.44 535 GLU A O 1
ATOM 4517 N N . GLY A 1 536 ? 33.459 -13.835 -7.883 1.00 91.44 536 GLY A N 1
ATOM 4518 C CA . GLY A 1 536 ? 34.802 -13.898 -7.298 1.00 91.44 536 GLY A CA 1
ATOM 4519 C C . GLY A 1 536 ? 35.605 -12.593 -7.357 1.00 91.44 536 GLY A C 1
ATOM 4520 O O . GLY A 1 536 ? 36.734 -12.558 -6.861 1.00 91.44 536 GLY A O 1
ATOM 4521 N N . THR A 1 537 ? 35.062 -11.512 -7.926 1.00 95.50 537 THR A N 1
ATOM 4522 C CA . THR A 1 537 ? 35.645 -10.169 -7.775 1.00 95.50 537 THR A CA 1
ATOM 4523 C C . THR A 1 537 ? 35.218 -9.528 -6.454 1.00 95.50 537 THR A C 1
ATOM 4525 O O . THR A 1 537 ? 34.158 -9.816 -5.896 1.00 95.50 537 THR A O 1
ATOM 4528 N N . LYS A 1 538 ? 36.028 -8.582 -5.964 1.00 95.94 538 LYS A N 1
ATOM 4529 C CA . LYS A 1 538 ? 35.684 -7.790 -4.776 1.00 95.94 538 LYS A CA 1
ATOM 4530 C C . LYS A 1 538 ? 34.416 -6.961 -5.009 1.00 95.94 538 LYS A C 1
ATOM 4532 O O . LYS A 1 538 ? 33.616 -6.783 -4.096 1.00 95.94 538 LYS A O 1
ATOM 4537 N N . GLU A 1 539 ? 34.252 -6.421 -6.212 1.00 95.62 539 GLU A N 1
ATOM 4538 C CA . GLU A 1 539 ? 33.101 -5.620 -6.619 1.00 95.62 539 GLU A CA 1
ATOM 4539 C C . GLU A 1 539 ? 31.808 -6.441 -6.597 1.00 95.62 539 GLU A C 1
ATOM 4541 O O . GLU A 1 539 ? 30.802 -5.946 -6.088 1.00 95.62 539 GLU A O 1
ATOM 4546 N N . HIS A 1 540 ? 31.849 -7.691 -7.069 1.00 96.12 540 HIS A N 1
ATOM 4547 C CA . HIS A 1 540 ? 30.718 -8.616 -7.005 1.00 96.12 540 HIS A CA 1
ATOM 4548 C C . HIS A 1 540 ? 30.315 -8.894 -5.555 1.00 96.12 540 HIS A C 1
ATOM 4550 O O . HIS A 1 540 ? 29.148 -8.747 -5.195 1.00 96.12 540 HIS A O 1
ATOM 4556 N N . ASP A 1 541 ? 31.284 -9.206 -4.690 1.00 95.94 541 ASP A N 1
ATOM 4557 C CA . ASP A 1 541 ? 31.003 -9.476 -3.278 1.00 95.94 541 ASP A CA 1
ATOM 4558 C C . ASP A 1 541 ? 30.409 -8.252 -2.571 1.00 95.94 541 ASP A C 1
ATOM 4560 O O . ASP A 1 541 ? 29.455 -8.382 -1.804 1.00 95.94 541 ASP A O 1
ATOM 4564 N N . ILE A 1 542 ? 30.923 -7.048 -2.847 1.00 96.06 542 ILE A N 1
ATOM 4565 C CA . ILE A 1 542 ? 30.369 -5.802 -2.298 1.00 96.06 542 ILE A CA 1
ATOM 4566 C C . ILE A 1 542 ? 28.929 -5.593 -2.770 1.00 96.06 542 ILE A C 1
ATOM 4568 O O . ILE A 1 542 ? 28.077 -5.243 -1.952 1.00 96.06 542 ILE A O 1
ATOM 4572 N N . SER A 1 543 ? 28.662 -5.781 -4.062 1.00 95.94 543 SER A N 1
ATOM 4573 C CA . SER A 1 543 ? 27.321 -5.634 -4.629 1.00 95.94 543 SER A CA 1
ATOM 4574 C C . SER A 1 543 ? 26.339 -6.617 -3.987 1.00 95.94 543 SER A C 1
ATOM 4576 O O . SER A 1 543 ? 25.301 -6.204 -3.465 1.00 95.94 543 SER A O 1
ATOM 4578 N N . LYS A 1 544 ? 26.728 -7.893 -3.878 1.00 96.56 544 LYS A N 1
ATOM 4579 C CA . LYS A 1 544 ? 25.920 -8.942 -3.247 1.00 96.56 544 LYS A CA 1
ATOM 4580 C C . LYS A 1 544 ? 25.565 -8.607 -1.799 1.00 96.56 544 LYS A C 1
ATOM 4582 O O . LYS A 1 544 ? 24.400 -8.685 -1.416 1.00 96.56 544 LYS A O 1
ATOM 4587 N N . HIS A 1 545 ? 26.546 -8.178 -1.001 1.00 96.50 545 HIS A N 1
ATOM 4588 C CA . HIS A 1 545 ? 26.302 -7.783 0.391 1.00 96.50 545 HIS A CA 1
ATOM 4589 C C . HIS A 1 545 ? 25.395 -6.552 0.495 1.00 96.50 545 HIS A C 1
ATOM 4591 O O . HIS A 1 545 ? 24.526 -6.515 1.361 1.00 96.50 545 HIS A O 1
ATOM 4597 N N . LYS A 1 546 ? 25.564 -5.554 -0.383 1.00 96.56 546 LYS A N 1
ATOM 4598 C CA . LYS A 1 546 ? 24.706 -4.360 -0.405 1.00 96.56 546 LYS A CA 1
ATOM 4599 C C . LYS A 1 546 ? 23.268 -4.694 -0.778 1.00 96.56 546 LYS A C 1
ATOM 4601 O O . LYS A 1 546 ? 22.356 -4.192 -0.129 1.00 96.56 546 LYS A O 1
ATOM 4606 N N . LEU A 1 547 ? 23.069 -5.522 -1.804 1.00 97.06 547 LEU A N 1
ATOM 4607 C CA . LEU A 1 547 ? 21.737 -5.955 -2.210 1.00 97.06 547 LEU A CA 1
ATOM 4608 C C . LEU A 1 547 ? 21.064 -6.728 -1.074 1.00 97.06 547 LEU A C 1
ATOM 4610 O O . LEU A 1 547 ? 19.951 -6.378 -0.694 1.00 97.06 547 LEU A O 1
ATOM 4614 N N . LYS A 1 548 ? 21.763 -7.696 -0.465 1.00 96.75 548 LYS A N 1
ATOM 4615 C CA . LYS A 1 548 ? 21.228 -8.467 0.664 1.00 96.75 548 LYS A CA 1
ATOM 4616 C C . LYS A 1 548 ? 20.856 -7.573 1.851 1.00 96.75 548 LYS A C 1
ATOM 4618 O O . LYS A 1 548 ? 19.756 -7.699 2.373 1.00 96.75 548 LYS A O 1
ATOM 4623 N N . ALA A 1 549 ? 21.724 -6.628 2.218 1.00 97.19 549 ALA A N 1
ATOM 4624 C CA . ALA A 1 549 ? 21.448 -5.682 3.296 1.00 97.19 549 ALA A CA 1
ATOM 4625 C C . ALA A 1 549 ? 20.192 -4.838 3.024 1.00 97.19 549 ALA A C 1
ATOM 4627 O O . ALA A 1 549 ? 19.372 -4.685 3.920 1.00 97.19 549 ALA A O 1
ATOM 4628 N N . ARG A 1 550 ? 20.004 -4.348 1.788 1.00 97.06 550 ARG A N 1
ATOM 4629 C CA . ARG A 1 550 ? 18.802 -3.585 1.405 1.00 97.06 550 ARG A CA 1
ATOM 4630 C C . ARG A 1 550 ? 17.535 -4.438 1.380 1.00 97.06 550 ARG A C 1
ATOM 4632 O O . ARG A 1 550 ? 16.479 -3.942 1.764 1.00 97.06 550 ARG A O 1
ATOM 4639 N N . ILE A 1 551 ? 17.632 -5.693 0.933 1.00 96.81 551 ILE A N 1
ATOM 4640 C CA . ILE A 1 551 ? 16.514 -6.647 0.969 1.00 96.81 551 ILE A CA 1
ATOM 4641 C C . ILE A 1 551 ? 16.052 -6.846 2.415 1.00 96.81 551 ILE A C 1
ATOM 4643 O O . ILE A 1 551 ? 14.858 -6.737 2.699 1.00 96.81 551 ILE A O 1
ATOM 4647 N N . ASP A 1 552 ? 17.001 -7.086 3.321 1.00 95.56 552 ASP A N 1
ATOM 4648 C CA . ASP A 1 552 ? 16.723 -7.340 4.733 1.00 95.56 552 ASP A CA 1
ATOM 4649 C C . ASP A 1 552 ? 16.200 -6.071 5.442 1.00 95.56 552 ASP A C 1
ATOM 4651 O O . ASP A 1 552 ? 15.200 -6.145 6.154 1.00 95.56 552 ASP A O 1
ATOM 4655 N N . GLU A 1 553 ? 16.810 -4.902 5.198 1.00 95.69 553 GLU A N 1
ATOM 4656 C CA . GLU A 1 553 ? 16.408 -3.600 5.764 1.00 95.69 553 GLU A CA 1
ATOM 4657 C C . GLU A 1 553 ? 14.969 -3.215 5.392 1.00 95.69 553 GLU A C 1
ATOM 4659 O O . GLU A 1 553 ? 14.199 -2.785 6.248 1.00 95.69 553 GLU A O 1
ATOM 4664 N N . ASN A 1 554 ? 14.588 -3.408 4.128 1.00 95.00 554 ASN A N 1
ATOM 4665 C CA . ASN A 1 554 ? 13.274 -3.008 3.618 1.00 95.00 554 ASN A CA 1
ATOM 4666 C C . ASN A 1 554 ? 12.217 -4.116 3.687 1.00 95.00 554 ASN A C 1
ATOM 4668 O O . ASN A 1 554 ? 11.097 -3.924 3.201 1.00 95.00 554 ASN A O 1
ATOM 4672 N N . ASN A 1 555 ? 12.563 -5.290 4.228 1.00 94.75 555 ASN A N 1
ATOM 4673 C CA . ASN A 1 555 ? 11.703 -6.475 4.206 1.00 94.75 555 ASN A CA 1
ATOM 4674 C C . ASN A 1 555 ? 11.215 -6.806 2.773 1.00 94.75 555 ASN A C 1
ATOM 4676 O O . ASN A 1 555 ? 10.047 -7.122 2.568 1.00 94.75 555 ASN A O 1
ATOM 4680 N N . THR A 1 556 ? 12.100 -6.685 1.776 1.00 96.75 556 THR A N 1
ATOM 4681 C CA . THR A 1 556 ? 11.745 -6.703 0.343 1.00 96.75 556 THR A CA 1
ATOM 4682 C C . THR A 1 556 ? 11.126 -8.029 -0.097 1.00 96.75 556 THR A C 1
ATOM 4684 O O . THR A 1 556 ? 11.654 -9.090 0.212 1.00 96.75 556 THR A O 1
ATOM 4687 N N . VAL A 1 557 ? 10.039 -7.960 -0.867 1.00 97.44 557 VAL A N 1
ATOM 4688 C CA . VAL A 1 557 ? 9.349 -9.100 -1.490 1.00 97.44 557 VAL A CA 1
ATOM 4689 C C . VAL A 1 557 ? 9.760 -9.261 -2.951 1.00 97.44 557 VAL A C 1
ATOM 4691 O O . VAL A 1 557 ? 10.016 -10.380 -3.386 1.00 97.44 557 VAL A O 1
ATOM 4694 N N . MET A 1 558 ? 9.842 -8.158 -3.703 1.00 98.31 558 MET A N 1
ATOM 4695 C CA . MET A 1 558 ? 10.160 -8.159 -5.135 1.00 98.31 558 MET A CA 1
ATOM 4696 C C . MET A 1 558 ? 11.369 -7.269 -5.431 1.00 98.31 558 MET A C 1
ATOM 4698 O O . MET A 1 558 ? 11.379 -6.072 -5.129 1.00 98.31 558 MET A O 1
ATOM 4702 N N . VAL A 1 559 ? 12.383 -7.857 -6.063 1.00 98.31 559 VAL A N 1
ATOM 4703 C CA . VAL A 1 559 ? 13.611 -7.182 -6.485 1.00 98.31 559 VAL A CA 1
ATOM 4704 C C . VAL A 1 559 ? 13.600 -7.039 -8.001 1.00 98.31 559 VAL A C 1
ATOM 4706 O O . VAL A 1 559 ? 13.742 -8.020 -8.723 1.00 98.31 559 VAL A O 1
ATOM 4709 N N . HIS A 1 560 ? 13.467 -5.818 -8.510 1.00 98.00 560 HIS A N 1
ATOM 4710 C CA . HIS A 1 560 ? 13.575 -5.543 -9.940 1.00 98.00 560 HIS A CA 1
ATOM 4711 C C . HIS A 1 560 ? 15.059 -5.422 -10.324 1.00 98.00 560 HIS A C 1
ATOM 4713 O O . HIS A 1 560 ? 15.711 -4.399 -10.075 1.00 98.00 560 HIS A O 1
ATOM 4719 N N . MET A 1 561 ? 15.600 -6.466 -10.960 1.00 97.06 561 MET A N 1
ATOM 4720 C CA . MET A 1 561 ? 17.005 -6.550 -11.367 1.00 97.06 561 MET A CA 1
ATOM 4721 C C . MET A 1 561 ? 17.283 -5.804 -12.676 1.00 97.06 561 MET A C 1
ATOM 4723 O O . MET A 1 561 ? 17.798 -6.386 -13.627 1.00 97.06 561 MET A O 1
ATOM 4727 N N . ILE A 1 562 ? 17.055 -4.486 -12.703 1.00 93.31 562 ILE A N 1
ATOM 4728 C CA . ILE A 1 562 ? 17.319 -3.613 -13.868 1.00 93.31 562 ILE A CA 1
ATOM 4729 C C . ILE A 1 562 ? 18.756 -3.792 -14.395 1.00 93.31 562 ILE A C 1
ATOM 4731 O O . ILE A 1 562 ? 19.011 -3.728 -15.599 1.00 93.31 562 ILE A O 1
ATOM 4735 N N . SER A 1 563 ? 19.712 -4.049 -13.497 1.00 91.81 563 SER A N 1
ATOM 4736 C CA . SER A 1 563 ? 21.114 -4.338 -13.819 1.00 91.81 563 SER A CA 1
ATOM 4737 C C . SER A 1 563 ? 21.322 -5.605 -14.658 1.00 91.81 563 SER A C 1
ATOM 4739 O O . SER A 1 563 ? 22.364 -5.728 -15.312 1.00 91.81 563 SER A O 1
ATOM 4741 N N . LYS A 1 564 ? 20.370 -6.544 -14.603 1.00 94.00 564 LYS A N 1
ATOM 4742 C CA . LYS A 1 564 ? 20.448 -7.941 -15.052 1.00 94.00 564 LYS A CA 1
ATOM 4743 C C . LYS A 1 564 ? 21.607 -8.724 -14.408 1.00 94.00 564 LYS A C 1
ATOM 4745 O O . LYS A 1 564 ? 22.156 -9.633 -15.025 1.00 94.00 564 LYS A O 1
ATOM 4750 N N . ASN A 1 565 ? 22.030 -8.343 -13.197 1.00 93.81 565 ASN A N 1
ATOM 4751 C CA . ASN A 1 565 ? 23.097 -9.013 -12.441 1.00 93.81 565 ASN A CA 1
ATOM 4752 C C . ASN A 1 565 ? 22.545 -10.150 -11.569 1.00 93.81 565 ASN A C 1
ATOM 4754 O O . ASN A 1 565 ? 22.584 -10.089 -10.344 1.00 93.81 565 ASN A O 1
ATOM 4758 N N . PHE A 1 566 ? 21.973 -11.174 -12.193 1.00 93.75 566 PHE A N 1
ATOM 4759 C CA . PHE A 1 566 ? 21.281 -12.241 -11.464 1.00 93.75 566 PHE A CA 1
ATOM 4760 C C . PHE A 1 566 ? 22.212 -13.154 -10.649 1.00 93.75 566 PHE A C 1
ATOM 4762 O O . PHE A 1 566 ? 21.726 -13.880 -9.792 1.00 93.75 566 PHE A O 1
ATOM 4769 N N . GLY A 1 567 ? 23.535 -13.095 -10.859 1.00 91.75 567 GLY A N 1
ATOM 4770 C CA . GLY A 1 567 ? 24.516 -13.840 -10.053 1.00 91.75 567 GLY A CA 1
ATOM 4771 C C . GLY A 1 567 ? 24.606 -13.385 -8.588 1.00 91.75 567 GLY A C 1
ATOM 4772 O O . GLY A 1 567 ? 25.188 -14.076 -7.750 1.00 91.75 567 GLY A O 1
ATOM 4773 N N . LEU A 1 568 ? 24.007 -12.236 -8.258 1.00 93.31 568 LEU A N 1
ATOM 4774 C CA . LEU A 1 568 ? 23.939 -11.733 -6.886 1.00 93.31 568 LEU A CA 1
ATOM 4775 C C . LEU A 1 568 ? 22.921 -12.485 -6.020 1.00 93.31 568 LEU A C 1
ATOM 4777 O O . LEU A 1 568 ? 23.068 -12.479 -4.795 1.00 93.31 568 LEU A O 1
ATOM 4781 N N . ILE A 1 569 ? 21.917 -13.097 -6.652 1.00 86.56 569 ILE A N 1
ATOM 4782 C CA . ILE A 1 569 ? 20.754 -13.712 -6.006 1.00 86.56 569 ILE A CA 1
ATOM 4783 C C . ILE A 1 569 ? 21.029 -15.172 -5.646 1.00 86.56 569 ILE A C 1
ATOM 4785 O O . ILE A 1 569 ? 21.585 -15.910 -6.494 1.00 86.56 569 ILE A O 1
#

Secondary structure (DSSP, 8-state):
--EEEEEEE----PPPPTT-HHHHHHHHHHHHHHHHHHHHHIIIIIIS--EEEEEES-GGG-----S-HHHHHHHHHHHHHHHHHHH-SEEEEE-TTEEE---S-HHHHS-TTSSEEEEE-GGG-S-SSGGGGTTS---TT-HHHHHHHHHHHTTT-----EEEEEEEEEHHHHHHH-HHHHHHHHHHHHHHHHHHHHT-TTTHHHHTT----HHHHHHHHHHHTT--EEEPPGGGSEEE-SS-----GGG-SEEEETT--THHHH----EEEEEE--PPPGGG---PPPPTT--S-HHHHHHHHHHHHHHHHHHHHHHHHHHTT-EEEEE-S-HHHHHHHHT-TTS-HHHHHHHHHHHHHHHHTTT-SEEEEE-TTEEE--SSS-HHHHS-TTTSEEEEEE-TTTTT--TT-HHHHHT----TTSHHHHHHHHHHHHHHTTS-----EEEEEEEEE-HHHHHHH--STTHHHHHHHHHHHTTS-SS-HHHHTT----HHHHHHHHHHHTT--EEEPPTTT-EE-----GGGGSTTSHHHHHHHHHHHHHHHHTT-SEEE-TT--GGG-

Foldseek 3Di:
DAEEEEEEDEDDDDDCDPQCLVVLLVVLCVVCVVVLQCQQCCLACPLQNHHYDYHYNPLVVPDDPFPDVVQSRLVVQLVVQLVVLVPGFKYKYAYSQKGFLDSDDPVVVDPQVQFKEFAFPQVQQQDLDLVSCLPPDADLPGLNLLQVLLCVLVVNDGWTQTDPRIIMHTSVLSNQLCLVVCPPVSQVVLVVQLVVQCVDPSRNSRSVSGGSDSSSSSGNSCVVSVRGYDHDDCLAEPEAELDFDFDDSVSHRMYRDPSSLCCLVVVPWAEEEEEEDEDDDPVLDDAFDDDPQDPDGPRVVLNVLCVVCLVVLVVQQVLLCVLLVHHYDYHYDDPVLVVQVVVCVPARVVQSVQVVQLVVQLVVLVVTFKYKYAYSQKGFPDSSTNVSSNDSQNAAKEFAWDWCVRLVHDPPPPVCLVPPAHALVRLNLLLVLLLQVCVVVVHDSGWIQTDVNIIMHHNVLSVLLVLPPCVVVVVVSLVVQLVDTPGDNNSSNRRHSHVRSSSGNSCRVSVGHHNHDDQQEEAEDDADNPQLLDPPDPNVVVSLVVVVVSCVVSVHGMYRDNNSSVVSD

Radius of gyration: 27.59 Å; Cα contacts (8 Å, |Δi|>4): 956; chains: 1; bounding box: 66×51×76 Å

pLDDT: mean 92.6, std 8.2, range [50.59, 98.88]

Mean predicted aligned error: 5.9 Å

Solvent-accessible surface area (backbone atoms only — not comparable to full-atom values): 31496 Å² total; per-residue (Å²): 135,46,47,36,40,36,38,58,51,65,94,66,93,71,73,89,44,100,72,42,58,55,55,47,44,49,55,38,47,65,75,41,41,72,58,42,48,47,44,51,41,43,40,27,48,69,56,54,70,26,48,59,46,82,44,68,65,60,61,87,80,61,88,69,103,60,101,41,73,71,52,52,55,64,49,43,57,58,52,52,53,50,57,47,34,75,79,27,50,31,44,32,44,37,42,62,56,40,44,69,60,55,69,73,47,63,81,79,73,44,74,46,89,62,20,35,37,28,40,68,45,50,88,64,36,85,45,98,45,74,80,70,47,71,87,55,88,79,52,94,84,33,45,35,55,36,40,52,56,24,18,57,76,51,78,68,40,86,81,62,30,38,45,79,52,42,40,38,27,30,19,77,54,51,68,69,60,48,59,77,84,51,41,65,65,52,43,52,51,46,51,50,47,19,62,55,17,61,77,30,91,90,40,25,91,56,28,59,71,55,67,84,46,59,39,24,52,50,29,35,50,36,64,77,67,68,52,56,58,39,77,53,59,54,34,69,55,32,78,40,63,76,75,89,68,77,79,65,67,92,61,33,38,20,42,33,35,77,56,43,53,56,61,56,77,66,69,79,68,48,41,36,37,36,33,56,59,67,89,73,57,80,93,62,56,68,85,65,92,50,64,94,87,48,94,61,57,44,53,59,53,49,51,56,45,45,66,76,43,46,69,60,36,53,50,46,52,48,52,37,22,56,63,53,70,25,48,71,48,78,45,58,83,46,72,69,51,53,56,59,46,65,76,47,78,89,54,54,64,68,41,47,51,50,43,46,56,54,53,48,50,54,57,48,17,77,82,26,51,34,31,36,43,36,40,58,56,42,42,73,73,41,55,77,54,47,60,80,49,66,55,64,19,75,66,17,40,30,29,33,60,32,49,49,64,82,44,69,41,62,82,93,39,67,68,54,67,73,66,45,84,59,50,48,85,36,57,47,28,33,38,54,42,24,26,49,57,28,48,78,68,77,40,86,38,83,62,47,36,48,47,80,51,41,36,27,28,8,39,69,32,42,64,48,32,51,76,67,86,56,43,68,60,54,52,49,50,52,54,47,40,50,79,58,54,99,59,59,66,61,56,28,71,8,46,56,79,49,50,36,26,53,47,34,42,30,30,62,79,49,69,46,52,61,40,64,46,48,50,32,62,50,30,75,40,67,75,73,63,73,57,43,70,38,87,90,34,72,51,18,54,51,50,32,52,51,52,51,51,51,38,63,75,43,64,30,31,28,36,36,35,78,45,55,57,64,87,61,108

Nearest PDB structures (foldseek):
  6bsu-assembly1_B  TM=5.639E-01  e=7.199E-07  Arabidopsis thaliana
  4frl-assembly1_A  TM=5.038E-01  e=4.340E-05  Homo sapiens
  4frh-assembly1_A-2  TM=5.068E-01  e=8.670E-05  Homo sapiens
  3tzt-assembly1_A  TM=4.682E-01  e=9.022E-04  Anaerococcus prevotii DSM 20548
  8j2n-assembly2_B  TM=4.634E-01  e=9.515E-04  Mycobacterium tuberculosis H37Rv

Sequence (569 aa):
MKRVIFTTYDDIEKEHDQWSANYFATESVNEYFDRLISNKEEYANSLINVEFKFFYNTMKDFDVDTQLEFTKTNLYKHHLMAELAKEYDEVMYVDMDVIFNTEKNVFDELDLSKGIHIQVQTDEVTSKYIEGVMFENIGNRSPTLKYHITKDLLDGGDNHVMNTGIMIAKSEHIKQIKFIERLPSIIERIQEMRVSGINDDKYKFLRMYYYPNNESIFSYIMESENIPYEIMDERWHKIIKETPQTLDWNNIEIAHFISKKFSMFFQDKTKLIYSIYIEIPDERLDKPRGPKDDPVNKSKRTKERLAEYKDKLHNNHLEYAKNVGAEYKHFGRDDRYEEFRSRFPQLSEYDVINLYKVYLLDCMTKDYDLVLYVDFDVWFDKFEINTFDWLKAEHCLCCDASNAEDSGVKLWDALYLKNYDKDFRSPEAKYWNCHAMLSEEDVEPDNYVFNTGIMMASRKVMEKLDYFSDIDDVLDMMKELKEDSIYPPQVQESFGYDNETIMSYKVTMNNVIVDRLSETWHLKHMSEKIEAYTEGTKEHDISKHKLKARIDENNTVMVHMISKNFGLI